Protein AF-A0A524M8M8-F1 (afdb_monomer_lite)

Structure (mmCIF, N/CA/C/O backbone):
data_AF-A0A524M8M8-F1
#
_entry.id   AF-A0A524M8M8-F1
#
loop_
_atom_site.group_PDB
_atom_site.id
_atom_site.type_symbol
_atom_site.label_atom_id
_atom_site.label_alt_id
_atom_site.label_comp_id
_atom_site.label_asym_id
_atom_site.label_entity_id
_atom_site.label_seq_id
_atom_site.pdbx_PDB_ins_code
_atom_site.Cartn_x
_atom_site.Cartn_y
_atom_site.Cartn_z
_atom_site.occupancy
_atom_site.B_iso_or_equiv
_atom_site.auth_seq_id
_atom_site.auth_comp_id
_atom_site.auth_asym_id
_atom_site.auth_atom_id
_atom_site.pdbx_PDB_model_num
ATOM 1 N N . MET A 1 1 ? 5.045 6.161 34.446 1.00 33.94 1 MET A N 1
ATOM 2 C CA . MET A 1 1 ? 5.721 6.197 33.129 1.00 33.94 1 MET A CA 1
ATOM 3 C C . MET A 1 1 ? 4.980 5.261 32.184 1.00 33.94 1 MET A C 1
ATOM 5 O O . MET A 1 1 ? 4.726 4.134 32.601 1.00 33.94 1 MET A O 1
ATOM 9 N N . PRO A 1 2 ? 4.581 5.697 30.977 1.00 47.12 2 PRO A N 1
ATOM 10 C CA . PRO A 1 2 ? 3.977 4.800 29.993 1.00 47.12 2 PRO A CA 1
ATOM 11 C C . PRO A 1 2 ? 4.967 3.676 29.654 1.00 47.12 2 PRO A C 1
ATOM 13 O O . PRO A 1 2 ? 6.149 3.933 29.425 1.00 47.12 2 PRO A O 1
ATOM 16 N N . ARG A 1 3 ? 4.516 2.414 29.695 1.00 57.31 3 ARG A N 1
ATOM 17 C CA . ARG A 1 3 ? 5.350 1.272 29.294 1.00 57.31 3 ARG A CA 1
ATOM 18 C C . ARG A 1 3 ? 5.650 1.421 27.804 1.00 57.31 3 ARG A C 1
ATOM 20 O O . ARG A 1 3 ? 4.724 1.378 27.001 1.00 57.31 3 ARG A O 1
ATOM 27 N N . VAL A 1 4 ? 6.925 1.585 27.451 1.00 56.81 4 VAL A N 1
ATOM 28 C CA . VAL A 1 4 ? 7.372 1.577 26.051 1.00 56.81 4 VAL A CA 1
ATOM 29 C C . VAL A 1 4 ? 6.921 0.261 25.424 1.00 56.81 4 VAL A C 1
ATOM 31 O O . VAL A 1 4 ? 7.355 -0.810 25.861 1.00 56.81 4 VAL A O 1
ATOM 34 N N . LYS A 1 5 ? 6.039 0.334 24.423 1.00 62.28 5 LYS A N 1
ATOM 35 C CA . LYS A 1 5 ? 5.641 -0.836 23.638 1.00 62.28 5 LYS A CA 1
ATOM 36 C C . LYS A 1 5 ? 6.880 -1.322 22.877 1.00 62.28 5 LYS A C 1
ATOM 38 O O . LYS A 1 5 ? 7.548 -0.545 22.196 1.00 62.28 5 LYS A O 1
ATOM 43 N N . ARG A 1 6 ? 7.229 -2.598 23.023 1.00 53.88 6 ARG A N 1
ATOM 44 C CA . ARG A 1 6 ? 8.321 -3.232 22.272 1.00 53.88 6 ARG A CA 1
ATOM 45 C C . ARG A 1 6 ? 7.738 -4.289 21.340 1.00 53.88 6 ARG A C 1
ATOM 47 O O . ARG A 1 6 ? 6.674 -4.830 21.599 1.00 53.88 6 ARG A O 1
ATOM 54 N N . PHE A 1 7 ? 8.436 -4.558 20.248 1.00 51.94 7 PHE A N 1
ATOM 55 C CA . PHE A 1 7 ? 8.135 -5.612 19.288 1.00 51.94 7 PHE A CA 1
ATOM 56 C C . PHE A 1 7 ? 9.344 -6.542 19.266 1.00 51.94 7 PHE A C 1
ATOM 58 O O . PHE A 1 7 ? 10.336 -6.290 18.581 1.00 51.94 7 PHE A O 1
ATOM 65 N N . GLY A 1 8 ? 9.349 -7.560 20.128 1.00 65.81 8 GLY A N 1
ATOM 66 C CA . GLY A 1 8 ? 10.573 -8.318 20.391 1.00 65.81 8 GLY A CA 1
ATOM 67 C C . GLY A 1 8 ? 11.678 -7.400 20.936 1.00 65.81 8 GLY A C 1
ATOM 68 O O . GLY A 1 8 ? 11.615 -6.975 22.090 1.00 65.81 8 GLY A O 1
ATOM 69 N N . ARG A 1 9 ? 12.687 -7.089 20.107 1.00 66.62 9 ARG A N 1
ATOM 70 C CA . ARG A 1 9 ? 13.760 -6.114 20.407 1.00 66.62 9 ARG A CA 1
ATOM 71 C C . ARG A 1 9 ? 13.554 -4.735 19.761 1.00 66.62 9 ARG A C 1
ATOM 73 O O . ARG A 1 9 ? 14.316 -3.822 20.061 1.00 66.62 9 ARG A O 1
ATOM 80 N N . VAL A 1 10 ? 12.558 -4.579 18.892 1.00 69.50 10 VAL A N 1
ATOM 81 C CA . VAL A 1 10 ? 12.320 -3.354 18.118 1.00 69.50 10 VAL A CA 1
ATOM 82 C C . VAL A 1 10 ? 11.474 -2.382 18.939 1.00 69.50 10 VAL A C 1
ATOM 84 O O . VAL A 1 10 ? 10.517 -2.778 19.608 1.00 69.50 10 VAL A O 1
ATOM 87 N N . ASN A 1 11 ? 11.843 -1.103 18.923 1.00 79.25 11 ASN A N 1
ATOM 88 C CA . ASN A 1 11 ? 11.002 -0.045 19.472 1.00 79.25 11 ASN A CA 1
ATOM 89 C C . ASN A 1 11 ? 9.855 0.212 18.488 1.00 79.25 11 ASN A C 1
ATOM 91 O O . ASN A 1 11 ? 10.108 0.653 17.374 1.00 79.25 11 ASN A O 1
ATOM 95 N N . VAL A 1 12 ? 8.624 -0.065 18.915 1.00 73.56 12 VAL A N 1
ATOM 96 C CA . VAL A 1 12 ? 7.401 0.002 18.097 1.00 73.56 12 VAL A CA 1
ATOM 97 C C . VAL A 1 12 ? 7.248 1.366 17.426 1.00 73.56 12 VAL A C 1
ATOM 99 O O . VAL A 1 12 ? 6.990 1.440 16.234 1.00 73.56 12 VAL A O 1
ATOM 102 N N . GLU A 1 13 ? 7.506 2.450 18.155 1.00 80.31 13 GLU A N 1
ATOM 103 C CA . GLU A 1 13 ? 7.362 3.821 17.644 1.00 80.31 13 GLU A CA 1
ATOM 104 C C . GLU A 1 13 ? 8.401 4.182 16.574 1.00 80.31 13 GLU A C 1
ATOM 106 O O . GLU A 1 13 ? 8.232 5.157 15.848 1.00 80.31 13 GLU A O 1
ATOM 111 N N . LYS A 1 14 ? 9.489 3.408 16.494 1.00 89.50 14 LYS A N 1
ATOM 112 C CA . LYS A 1 14 ? 10.612 3.626 15.575 1.00 89.50 14 LYS A CA 1
ATOM 113 C C . LYS A 1 14 ? 10.783 2.489 14.571 1.00 89.50 14 LYS A C 1
ATOM 115 O O . LYS A 1 14 ? 11.782 2.469 13.861 1.00 89.50 14 LYS A O 1
ATOM 120 N N . ALA A 1 15 ? 9.864 1.524 14.549 1.00 91.69 15 ALA A N 1
ATOM 121 C CA . ALA A 1 15 ? 9.950 0.386 13.652 1.00 91.69 15 ALA A CA 1
ATOM 122 C C . ALA A 1 15 ? 9.704 0.849 12.213 1.00 91.69 15 ALA A C 1
ATOM 124 O O . ALA A 1 15 ? 8.698 1.508 11.926 1.00 91.69 15 ALA A O 1
ATOM 125 N N . SER A 1 16 ? 10.608 0.491 11.306 1.00 95.56 16 SER A N 1
ATOM 126 C CA . SER A 1 16 ? 10.343 0.587 9.873 1.00 95.56 16 SER A CA 1
ATOM 127 C C . SER A 1 16 ? 9.387 -0.526 9.436 1.00 95.56 16 SER A C 1
ATOM 129 O O . SER A 1 16 ? 9.253 -1.554 10.104 1.00 95.56 16 SER A O 1
ATOM 131 N N . ILE A 1 17 ? 8.738 -0.358 8.282 1.00 96.44 17 ILE A N 1
ATOM 132 C CA . ILE A 1 17 ? 7.958 -1.444 7.668 1.00 96.44 17 ILE A CA 1
ATOM 133 C C . ILE A 1 17 ? 8.838 -2.664 7.341 1.00 96.44 17 ILE A C 1
ATOM 135 O O . ILE A 1 17 ? 8.376 -3.799 7.420 1.00 96.44 17 ILE A O 1
ATOM 139 N N . ASP A 1 18 ? 10.125 -2.437 7.065 1.00 96.56 18 ASP A N 1
ATOM 140 C CA . ASP A 1 18 ? 11.103 -3.491 6.791 1.00 96.56 18 ASP A CA 1
ATOM 141 C C . ASP A 1 18 ? 11.442 -4.292 8.055 1.00 96.56 18 ASP A C 1
ATOM 143 O O . ASP A 1 18 ? 11.542 -5.519 8.005 1.00 96.56 18 ASP A O 1
ATOM 147 N N . ASP A 1 19 ? 11.564 -3.619 9.206 1.00 93.94 19 ASP A N 1
ATOM 148 C CA . ASP A 1 19 ? 11.745 -4.288 10.499 1.00 93.94 19 ASP A CA 1
ATOM 149 C C . ASP A 1 19 ? 10.549 -5.190 10.804 1.00 93.94 19 ASP A C 1
ATOM 151 O O . ASP A 1 19 ? 10.726 -6.319 11.260 1.00 93.94 19 ASP A O 1
ATOM 155 N N . LEU A 1 20 ? 9.332 -4.711 10.533 1.00 92.62 20 LEU A N 1
ATOM 156 C CA . LEU A 1 20 ? 8.109 -5.481 10.749 1.00 92.62 20 LEU A CA 1
ATOM 157 C C . LEU A 1 20 ? 8.034 -6.686 9.810 1.00 92.62 20 LEU A C 1
ATOM 159 O O . LEU A 1 20 ? 7.832 -7.797 10.296 1.00 92.62 20 LEU A O 1
ATOM 163 N N . ALA A 1 21 ? 8.283 -6.502 8.509 1.00 94.12 21 ALA A N 1
ATOM 164 C CA . ALA A 1 21 ? 8.344 -7.597 7.539 1.00 94.12 21 ALA A CA 1
ATOM 165 C C . ALA A 1 21 ? 9.375 -8.661 7.950 1.00 94.12 21 ALA A C 1
ATOM 167 O O . ALA A 1 21 ? 9.065 -9.851 7.972 1.00 94.12 21 ALA A O 1
ATOM 168 N N . SER A 1 22 ? 10.571 -8.236 8.374 1.00 92.62 22 SER A N 1
ATOM 169 C CA . SER A 1 22 ? 11.618 -9.142 8.858 1.00 92.62 22 SER A CA 1
ATOM 170 C C . SER A 1 22 ? 11.178 -9.930 10.092 1.00 92.62 22 SER A C 1
ATOM 172 O O . SER A 1 22 ? 11.487 -11.115 10.214 1.00 92.62 22 SER A O 1
ATOM 174 N N . GLN A 1 23 ? 10.465 -9.303 11.028 1.00 89.44 23 GLN A N 1
ATOM 175 C CA . GLN A 1 23 ? 10.028 -9.997 12.235 1.00 89.44 23 GLN A CA 1
ATOM 176 C C . GLN A 1 23 ? 8.848 -10.940 11.997 1.00 89.44 23 GLN A C 1
ATOM 178 O O . GLN A 1 23 ? 8.851 -12.044 12.537 1.00 89.44 23 GLN A O 1
ATOM 183 N N . VAL A 1 24 ? 7.878 -10.543 11.168 1.00 89.62 24 VAL A N 1
ATOM 184 C CA . VAL A 1 24 ? 6.834 -11.442 10.647 1.00 89.62 24 VAL A CA 1
ATOM 185 C C . VAL A 1 24 ? 7.517 -12.652 9.995 1.00 89.62 24 VAL A C 1
ATOM 187 O O . VAL A 1 24 ? 7.248 -13.799 10.348 1.00 89.62 24 VAL A O 1
ATOM 190 N N . GLY A 1 25 ? 8.529 -12.400 9.163 1.00 89.81 25 GLY A N 1
ATOM 191 C CA . GLY A 1 25 ? 9.380 -13.426 8.573 1.00 89.81 25 GLY A CA 1
ATOM 192 C C . GLY A 1 25 ? 10.104 -14.321 9.581 1.00 89.81 25 GLY A C 1
ATOM 193 O O . GLY A 1 25 ? 10.298 -15.496 9.308 1.00 89.81 25 GLY A O 1
ATOM 194 N N . LYS A 1 26 ? 10.482 -13.844 10.768 1.00 88.44 26 LYS A N 1
ATOM 195 C CA . LYS A 1 26 ? 11.081 -14.707 11.807 1.00 88.44 26 LYS A CA 1
ATOM 196 C C . LYS A 1 26 ? 10.051 -15.599 12.492 1.00 88.44 26 LYS A C 1
ATOM 198 O O . LYS A 1 26 ? 10.354 -16.750 12.791 1.00 88.44 26 LYS A O 1
ATOM 203 N N . ILE A 1 27 ? 8.846 -15.081 12.720 1.00 84.12 27 ILE A N 1
ATOM 204 C CA . ILE A 1 27 ? 7.773 -15.811 13.407 1.00 84.12 27 ILE A CA 1
ATOM 205 C C . ILE A 1 27 ? 7.214 -16.916 12.511 1.00 84.12 27 ILE A C 1
ATOM 207 O O . ILE A 1 27 ? 7.067 -18.052 12.964 1.00 84.12 27 ILE A O 1
ATOM 211 N N . TRP A 1 28 ? 6.937 -16.595 11.244 1.00 84.69 28 TRP A N 1
ATOM 212 C CA . TRP A 1 28 ? 6.262 -17.498 10.306 1.00 84.69 28 TRP A CA 1
ATOM 213 C C . TRP A 1 28 ? 7.156 -18.018 9.173 1.00 84.69 28 TRP A C 1
ATOM 215 O O . TRP A 1 28 ? 6.758 -18.946 8.472 1.00 84.69 28 TRP A O 1
ATOM 225 N N . GLY A 1 29 ? 8.394 -17.531 9.035 1.00 83.12 29 GLY A N 1
ATOM 226 C CA . GLY A 1 29 ? 9.294 -17.846 7.915 1.00 83.12 29 GLY A CA 1
ATOM 227 C C . GLY A 1 29 ? 9.522 -19.327 7.670 1.00 83.12 29 GLY A C 1
ATOM 228 O O . GLY A 1 29 ? 9.534 -19.751 6.523 1.00 83.12 29 GLY A O 1
ATOM 229 N N . ARG A 1 30 ? 9.628 -20.143 8.728 1.00 82.75 30 ARG A N 1
ATOM 230 C CA . ARG A 1 30 ? 9.776 -21.605 8.589 1.00 82.75 30 ARG A CA 1
ATOM 231 C C . ARG A 1 30 ? 8.581 -22.271 7.894 1.00 82.75 30 ARG A C 1
ATOM 233 O O . ARG A 1 30 ? 8.757 -23.313 7.267 1.00 82.75 30 ARG A O 1
ATOM 240 N N . ARG A 1 31 ? 7.369 -21.722 8.055 1.00 79.69 31 ARG A N 1
ATOM 241 C CA . ARG A 1 31 ? 6.158 -22.173 7.344 1.00 79.69 31 ARG A CA 1
ATOM 242 C C . ARG A 1 31 ? 6.089 -21.546 5.963 1.00 79.69 31 ARG A C 1
ATOM 244 O O . ARG A 1 31 ? 5.798 -22.233 4.994 1.00 79.69 31 ARG A O 1
ATOM 251 N N . ASP A 1 32 ? 6.363 -20.254 5.898 1.00 83.94 32 ASP A N 1
ATOM 252 C CA . ASP A 1 32 ? 6.231 -19.443 4.696 1.00 83.94 32 ASP A CA 1
ATOM 253 C C . ASP A 1 32 ? 7.187 -19.874 3.581 1.00 83.94 32 ASP A C 1
ATOM 255 O O . ASP A 1 32 ? 6.779 -19.916 2.426 1.00 83.94 32 ASP A O 1
ATOM 259 N N . THR A 1 33 ? 8.405 -20.318 3.907 1.00 82.56 33 THR A N 1
ATOM 260 C CA . THR A 1 33 ? 9.341 -20.893 2.922 1.00 82.56 33 THR A CA 1
ATOM 261 C C . THR A 1 33 ? 8.798 -22.153 2.251 1.00 82.56 33 THR A C 1
ATOM 263 O O . THR A 1 33 ? 9.130 -22.424 1.101 1.00 82.56 33 THR A O 1
ATOM 266 N N . LYS A 1 34 ? 7.940 -22.913 2.944 1.00 82.12 34 LYS A N 1
ATOM 267 C CA . LYS A 1 34 ? 7.309 -24.136 2.425 1.00 82.12 34 LYS A CA 1
ATOM 268 C C . LYS A 1 34 ? 6.008 -23.863 1.669 1.00 82.12 34 LYS A C 1
ATOM 270 O O . LYS A 1 34 ? 5.480 -24.769 1.031 1.00 82.12 34 LYS A O 1
ATOM 275 N N . ARG A 1 35 ? 5.452 -22.653 1.773 1.00 81.19 35 ARG A N 1
ATOM 276 C CA . ARG A 1 35 ? 4.202 -22.278 1.106 1.00 81.19 35 ARG A CA 1
ATOM 277 C C . ARG A 1 35 ? 4.516 -21.674 -0.263 1.00 81.19 35 ARG A C 1
ATOM 279 O O . ARG A 1 35 ? 5.367 -20.785 -0.355 1.00 81.19 35 ARG A O 1
ATOM 286 N N . PRO A 1 36 ? 3.809 -22.087 -1.328 1.00 85.94 36 PRO A N 1
ATOM 287 C CA . PRO A 1 36 ? 3.850 -21.351 -2.581 1.00 85.94 36 PRO A CA 1
ATOM 288 C C . PRO A 1 36 ? 3.372 -19.905 -2.349 1.00 85.94 36 PRO A C 1
ATOM 290 O O . PRO A 1 36 ? 2.394 -19.715 -1.618 1.00 85.94 36 PRO A O 1
ATOM 293 N N . PRO A 1 37 ? 3.992 -18.889 -2.979 1.00 89.75 37 PRO A N 1
ATOM 294 C CA . PRO A 1 37 ? 3.590 -17.492 -2.801 1.00 89.75 37 PRO A CA 1
ATOM 295 C C . PRO A 1 37 ? 2.096 -17.246 -3.062 1.00 89.75 37 PRO A C 1
ATOM 297 O O . PRO A 1 37 ? 1.462 -16.484 -2.341 1.00 89.75 37 PRO A O 1
ATOM 300 N N . LEU A 1 38 ? 1.501 -17.945 -4.038 1.00 88.75 38 LEU A N 1
ATOM 301 C CA . LEU A 1 38 ? 0.063 -17.863 -4.319 1.00 88.75 38 LEU A CA 1
ATOM 302 C C . LEU A 1 38 ? -0.796 -18.261 -3.114 1.00 88.75 38 LEU A C 1
ATOM 304 O O . LEU A 1 38 ? -1.794 -17.608 -2.839 1.00 88.75 38 LEU A O 1
ATOM 308 N N . VAL A 1 39 ? -0.393 -19.288 -2.361 1.00 86.38 39 VAL A N 1
ATOM 309 C CA . VAL A 1 39 ? -1.120 -19.711 -1.157 1.00 86.38 39 VAL A CA 1
ATOM 310 C C . VAL A 1 39 ? -1.083 -18.613 -0.101 1.00 86.38 39 VAL A C 1
ATOM 312 O O . VAL A 1 39 ? -2.101 -18.327 0.511 1.00 86.38 39 VAL A O 1
ATOM 315 N N . GLN A 1 40 ? 0.060 -17.957 0.095 1.00 90.06 40 GLN A N 1
ATOM 316 C CA . GLN A 1 40 ? 0.135 -16.830 1.028 1.00 90.06 40 GLN A CA 1
ATOM 317 C C . GLN A 1 40 ? -0.712 -15.645 0.561 1.00 90.06 40 GLN A C 1
ATOM 319 O O . GLN A 1 40 ? -1.386 -15.020 1.376 1.00 90.06 40 GLN A O 1
ATOM 324 N N . TRP A 1 41 ? -0.726 -15.373 -0.747 1.00 95.25 41 TRP A N 1
ATOM 325 C CA . TRP A 1 41 ? -1.566 -14.325 -1.316 1.00 95.25 41 TRP A CA 1
ATOM 326 C C . TRP A 1 41 ? -3.061 -14.601 -1.121 1.00 95.25 41 TRP A C 1
ATOM 328 O O . TRP A 1 41 ? -3.814 -13.689 -0.797 1.00 95.25 41 TRP A O 1
ATOM 338 N N . LEU A 1 42 ? -3.496 -15.862 -1.217 1.00 93.00 42 LEU A N 1
ATOM 339 C CA . LEU A 1 42 ? -4.879 -16.244 -0.908 1.00 93.00 42 LEU A CA 1
ATOM 340 C C . LEU A 1 42 ? -5.279 -15.915 0.540 1.00 93.00 42 LEU A C 1
ATOM 342 O O . LEU A 1 42 ? -6.452 -15.647 0.785 1.00 93.00 42 LEU A O 1
ATOM 346 N N . GLY A 1 43 ? -4.328 -15.871 1.479 1.00 92.69 43 GLY A N 1
ATOM 347 C CA . GLY A 1 43 ? -4.565 -15.342 2.826 1.00 92.69 43 GLY A CA 1
ATOM 348 C C . GLY A 1 43 ? -4.944 -13.857 2.800 1.00 92.69 43 GLY A C 1
ATOM 349 O O . GLY A 1 43 ? -5.955 -13.466 3.376 1.00 92.69 43 GLY A O 1
ATOM 350 N N . VAL A 1 44 ? -4.203 -13.037 2.045 1.00 96.31 44 VAL A N 1
ATOM 351 C CA . VAL A 1 44 ? -4.537 -11.613 1.836 1.00 96.31 44 VAL A CA 1
ATOM 352 C C . VAL A 1 44 ? -5.927 -11.466 1.203 1.00 96.31 44 VAL A C 1
ATOM 354 O O . VAL A 1 44 ? -6.716 -10.630 1.647 1.00 96.31 44 VAL A O 1
ATOM 357 N N . VAL A 1 45 ? -6.259 -12.300 0.211 1.00 97.19 45 VAL A N 1
ATOM 358 C CA . VAL A 1 45 ? -7.570 -12.304 -0.466 1.00 97.19 45 VAL A CA 1
ATOM 359 C C . VAL A 1 45 ? -8.717 -12.651 0.492 1.00 97.19 45 VAL A C 1
ATOM 361 O O . VAL A 1 45 ? -9.728 -11.943 0.496 1.00 97.19 45 VAL A O 1
ATOM 364 N N . ASP A 1 46 ? -8.582 -13.706 1.306 1.00 95.50 46 ASP A N 1
ATOM 365 C CA . ASP A 1 46 ? -9.609 -14.127 2.277 1.00 95.50 46 ASP A CA 1
ATOM 366 C C . ASP A 1 46 ? -9.892 -13.009 3.289 1.00 95.50 46 ASP A C 1
ATOM 368 O O . ASP A 1 46 ? -11.027 -12.539 3.401 1.00 95.50 46 ASP A O 1
ATOM 372 N N . HIS A 1 47 ? -8.851 -12.501 3.952 1.00 96.00 47 HIS A N 1
ATOM 373 C CA . HIS A 1 47 ? -9.002 -11.460 4.970 1.00 96.00 47 HIS A CA 1
ATOM 374 C C . HIS A 1 47 ? -9.505 -10.132 4.394 1.00 96.00 47 HIS A C 1
ATOM 376 O O . HIS A 1 47 ? -10.357 -9.479 4.995 1.00 96.00 47 HIS A O 1
ATOM 382 N N . THR A 1 48 ? -9.084 -9.755 3.183 1.00 97.81 48 THR A N 1
ATOM 383 C CA . THR A 1 48 ? -9.614 -8.549 2.523 1.00 97.81 48 THR A CA 1
ATOM 384 C C . THR A 1 48 ? -11.094 -8.713 2.160 1.00 97.81 48 THR A C 1
ATOM 386 O O . THR A 1 48 ? -11.881 -7.778 2.302 1.00 97.81 48 THR A O 1
ATOM 389 N N . SER A 1 49 ? -11.518 -9.914 1.757 1.00 97.69 49 SER A N 1
ATOM 390 C CA . SER A 1 49 ? -12.928 -10.190 1.455 1.00 97.69 49 SER A CA 1
ATOM 391 C C . SER A 1 49 ? -13.806 -10.123 2.712 1.00 97.69 49 SER A C 1
ATOM 393 O O . SER A 1 49 ? -14.876 -9.508 2.685 1.00 97.69 49 SER A O 1
ATOM 395 N N . ARG A 1 50 ? -13.335 -10.681 3.837 1.00 96.81 50 ARG A N 1
ATOM 396 C CA . ARG A 1 50 ? -14.008 -10.573 5.146 1.00 96.81 50 ARG A CA 1
ATOM 397 C C . ARG A 1 50 ? -14.055 -9.138 5.648 1.00 96.81 50 ARG A C 1
ATOM 399 O O . ARG A 1 50 ? -15.097 -8.693 6.126 1.00 96.81 50 ARG A O 1
ATOM 406 N N . LEU A 1 51 ? -12.963 -8.392 5.486 1.00 96.88 51 LEU A N 1
ATOM 407 C CA . LEU A 1 51 ? -12.894 -6.970 5.807 1.00 96.88 51 LEU A CA 1
ATOM 408 C C . LEU A 1 51 ? -14.004 -6.191 5.090 1.00 96.88 51 LEU A C 1
ATOM 410 O O . LEU A 1 51 ? -14.780 -5.493 5.743 1.00 96.88 51 LEU A O 1
ATOM 414 N N . VAL A 1 52 ? -14.137 -6.356 3.770 1.00 98.19 52 VAL A N 1
ATOM 415 C CA . VAL A 1 52 ? -15.200 -5.709 2.979 1.00 98.19 52 VAL A CA 1
ATOM 416 C C . VAL A 1 52 ? -16.591 -6.139 3.451 1.00 98.19 52 VAL A C 1
ATOM 418 O O . VAL A 1 52 ? -17.489 -5.302 3.590 1.00 98.19 52 VAL A O 1
ATOM 421 N N . GLU A 1 53 ? -16.789 -7.425 3.741 1.00 97.69 53 GLU A N 1
ATOM 422 C CA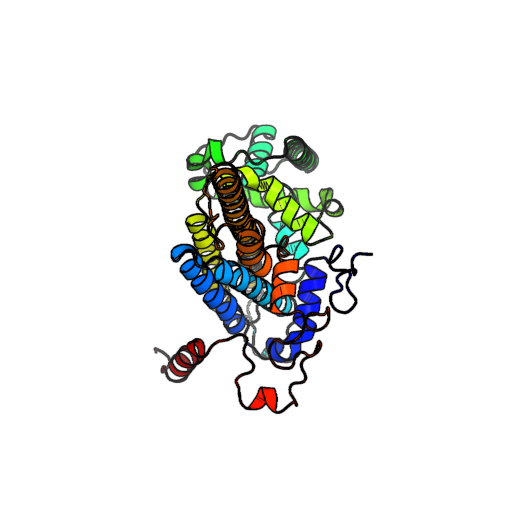 . GLU A 1 53 ? -18.048 -7.927 4.294 1.00 97.69 53 GLU A CA 1
ATOM 423 C C . GLU A 1 53 ? -18.394 -7.256 5.635 1.00 97.69 53 GLU A C 1
ATOM 425 O O . GLU A 1 53 ? -19.530 -6.815 5.837 1.00 97.69 53 GLU A O 1
ATOM 430 N N . PHE A 1 54 ? -17.427 -7.138 6.546 1.00 95.75 54 PHE A N 1
ATOM 431 C CA . PHE A 1 54 ? -17.622 -6.512 7.852 1.00 95.75 54 PHE A CA 1
ATOM 432 C C . PHE A 1 54 ? -17.842 -5.007 7.761 1.00 95.75 54 PHE A C 1
ATOM 434 O O . PHE A 1 54 ? -18.695 -4.496 8.490 1.00 95.75 54 PHE A O 1
ATOM 441 N N . VAL A 1 55 ? -17.174 -4.316 6.833 1.00 95.50 55 VAL A N 1
ATOM 442 C CA . VAL A 1 55 ? -17.444 -2.904 6.530 1.00 95.50 55 VAL A CA 1
ATOM 443 C C . VAL A 1 55 ? -18.892 -2.736 6.063 1.00 95.50 55 VAL A C 1
ATOM 445 O O . VAL A 1 55 ? -19.618 -1.904 6.603 1.00 95.50 55 VAL A O 1
ATOM 448 N N . ARG A 1 56 ? -19.368 -3.575 5.132 1.00 97.06 56 ARG A N 1
ATOM 449 C CA . ARG A 1 56 ? -20.763 -3.537 4.648 1.00 97.06 56 ARG A CA 1
ATOM 450 C C . ARG A 1 56 ? -21.790 -3.844 5.738 1.00 97.06 56 ARG A C 1
ATOM 452 O O . ARG A 1 56 ? -22.901 -3.323 5.694 1.00 97.06 56 ARG A O 1
ATOM 459 N N . LYS A 1 57 ? -21.438 -4.706 6.694 1.00 94.94 57 LYS A N 1
ATOM 460 C CA . LYS A 1 57 ? -22.281 -5.072 7.844 1.00 94.94 57 LYS A CA 1
ATOM 461 C C . LYS A 1 57 ? -22.102 -4.139 9.048 1.00 94.94 57 LYS A C 1
ATOM 463 O O . LYS A 1 57 ? -22.713 -4.396 10.083 1.00 94.94 57 LYS A O 1
ATOM 468 N N . SER A 1 58 ? -21.278 -3.094 8.938 1.00 92.81 58 SER A N 1
ATOM 469 C CA . SER A 1 58 ? -20.955 -2.156 10.023 1.00 92.81 58 SER A CA 1
ATOM 470 C C . SER A 1 58 ? -20.444 -2.835 11.307 1.00 92.81 58 SER A C 1
ATOM 472 O O . SER A 1 58 ? -20.705 -2.361 12.413 1.00 92.81 58 SER A O 1
ATOM 474 N N . LYS A 1 59 ? -19.722 -3.957 11.181 1.00 87.19 59 LYS A N 1
ATOM 475 C CA . LYS A 1 59 ? -19.112 -4.690 12.306 1.00 87.19 59 LYS A CA 1
ATOM 476 C C . LYS A 1 59 ? -17.719 -4.134 12.622 1.00 87.19 59 LYS A C 1
ATOM 478 O O . LYS A 1 59 ? -16.711 -4.774 12.340 1.00 87.19 59 LYS A O 1
ATOM 483 N N . TRP A 1 60 ? -17.658 -2.902 13.129 1.00 87.62 60 TRP A N 1
ATOM 484 C CA . TRP A 1 60 ? -16.412 -2.120 13.237 1.00 87.62 60 TRP A CA 1
ATOM 485 C C . TRP A 1 60 ? -15.326 -2.745 14.120 1.00 87.62 60 TRP A C 1
ATOM 487 O O . TRP A 1 60 ? -14.144 -2.539 13.860 1.00 87.62 60 TRP A O 1
ATOM 497 N N . ASP A 1 61 ? -15.711 -3.518 15.133 1.00 82.25 61 ASP A N 1
ATOM 498 C CA . ASP A 1 61 ? -14.795 -4.320 15.947 1.00 82.25 61 ASP A CA 1
ATOM 499 C C . ASP A 1 61 ? -14.051 -5.356 15.090 1.00 82.25 61 ASP A C 1
ATOM 501 O O . ASP A 1 61 ? -12.826 -5.450 15.147 1.00 82.25 61 ASP A O 1
ATOM 505 N N . GLN A 1 62 ? -14.780 -6.063 14.225 1.00 87.25 62 GLN A N 1
ATOM 506 C CA . GLN A 1 62 ? -14.215 -7.059 13.315 1.00 87.25 62 GLN A CA 1
ATOM 507 C C . GLN A 1 62 ? -13.418 -6.412 12.178 1.00 87.25 62 GLN A C 1
ATOM 509 O O . GLN A 1 62 ? -12.374 -6.928 11.800 1.00 87.25 62 GLN A O 1
ATOM 514 N N . VAL A 1 63 ? -13.858 -5.257 11.662 1.00 91.31 63 VAL A N 1
ATOM 515 C CA . VAL A 1 63 ? -13.117 -4.491 10.637 1.00 91.31 63 VAL A CA 1
ATOM 516 C C . VAL A 1 63 ? -11.695 -4.183 11.111 1.00 91.31 63 VAL A C 1
ATOM 518 O O . VAL A 1 63 ? -10.737 -4.361 10.369 1.00 91.31 63 VAL A O 1
ATOM 521 N N . VAL A 1 64 ? -11.540 -3.744 12.359 1.00 89.31 64 VAL A N 1
ATOM 522 C CA . VAL A 1 64 ? -10.231 -3.421 12.946 1.00 89.31 64 VAL A CA 1
ATOM 523 C C . VAL A 1 64 ? -9.344 -4.653 13.084 1.00 89.31 64 VAL A C 1
ATOM 525 O O . VAL A 1 64 ? -8.153 -4.566 12.784 1.00 89.31 64 VAL A O 1
ATOM 528 N N . ILE A 1 65 ? -9.912 -5.794 13.476 1.00 88.00 65 ILE A N 1
ATOM 529 C CA . ILE A 1 65 ? -9.183 -7.066 13.508 1.00 88.00 65 ILE A CA 1
ATOM 530 C C . ILE A 1 65 ? -8.718 -7.436 12.092 1.00 88.00 65 ILE A C 1
ATOM 532 O O . ILE A 1 65 ? -7.526 -7.637 11.872 1.00 88.00 65 ILE A O 1
ATOM 536 N N . GLU A 1 66 ? -9.617 -7.426 11.109 1.00 94.12 66 GLU A N 1
ATOM 537 C CA . GLU A 1 66 ? -9.281 -7.825 9.739 1.00 94.12 66 GLU A CA 1
ATOM 538 C C . GLU A 1 66 ? -8.263 -6.886 9.065 1.00 94.12 66 GLU A C 1
ATOM 540 O O . GLU A 1 66 ? -7.416 -7.358 8.316 1.00 94.12 66 GLU A O 1
ATOM 545 N N . ILE A 1 67 ? -8.242 -5.578 9.363 1.00 95.12 67 ILE A N 1
ATOM 546 C CA . ILE A 1 67 ? -7.170 -4.682 8.873 1.00 95.12 67 ILE A CA 1
ATOM 547 C C . ILE A 1 67 ? -5.792 -5.161 9.360 1.00 95.12 67 ILE A C 1
ATOM 549 O O . ILE A 1 67 ? -4.823 -5.147 8.597 1.00 95.12 67 ILE A O 1
ATOM 553 N N . GLY A 1 68 ? -5.688 -5.568 10.629 1.00 91.88 68 GLY A N 1
ATOM 554 C CA . GLY A 1 68 ? -4.443 -6.093 11.186 1.00 91.88 68 GLY A CA 1
ATOM 555 C C . GLY A 1 68 ? -4.047 -7.441 10.575 1.00 91.88 68 GLY A C 1
ATOM 556 O O . GLY A 1 68 ? -2.873 -7.634 10.259 1.00 91.88 68 GLY A O 1
ATOM 557 N N . GLU A 1 69 ? -5.015 -8.332 10.346 1.00 92.44 69 GLU A N 1
ATOM 558 C CA . GLU A 1 69 ? -4.800 -9.618 9.664 1.00 92.44 69 GLU A CA 1
ATOM 559 C C . GLU A 1 69 ? -4.310 -9.428 8.221 1.00 92.44 69 GLU A C 1
ATOM 561 O O . GLU A 1 69 ? -3.276 -9.984 7.839 1.00 92.44 69 GLU A O 1
ATOM 566 N N . VAL A 1 70 ? -4.982 -8.575 7.434 1.00 96.50 70 VAL A N 1
ATOM 567 C CA . VAL A 1 70 ? -4.567 -8.231 6.061 1.00 96.50 70 VAL A CA 1
ATOM 568 C C . VAL A 1 70 ? -3.132 -7.707 6.050 1.00 96.50 70 VAL A C 1
ATOM 570 O O . VAL A 1 70 ? -2.326 -8.136 5.223 1.00 96.50 70 VAL A O 1
ATOM 573 N N . PHE A 1 71 ? -2.776 -6.819 6.985 1.00 96.69 71 PHE A N 1
ATOM 574 C CA . PHE A 1 71 ? -1.426 -6.263 7.049 1.00 96.69 71 PHE A CA 1
ATOM 575 C C . PHE A 1 71 ? -0.359 -7.324 7.343 1.00 96.69 71 PHE A C 1
ATOM 577 O O . PHE A 1 71 ? 0.685 -7.341 6.690 1.00 96.69 71 PHE A O 1
ATOM 584 N N . VAL A 1 72 ? -0.604 -8.227 8.297 1.00 93.44 72 VAL A N 1
ATOM 585 C CA . VAL A 1 72 ? 0.349 -9.293 8.647 1.00 93.44 72 VAL A CA 1
ATOM 586 C C . VAL A 1 72 ? 0.533 -10.276 7.499 1.00 93.44 72 VAL A C 1
ATOM 588 O O . VAL A 1 72 ? 1.672 -10.628 7.180 1.00 93.44 72 VAL A O 1
ATOM 591 N N . TRP A 1 73 ? -0.553 -10.672 6.835 1.00 94.81 73 TRP A N 1
ATOM 592 C CA . TRP A 1 73 ? -0.478 -11.519 5.648 1.00 94.81 73 TRP A CA 1
ATOM 593 C C . TRP A 1 73 ? 0.267 -10.850 4.499 1.00 94.81 73 TRP A C 1
ATOM 595 O O . TRP A 1 73 ? 1.113 -11.484 3.866 1.00 94.81 73 TRP A O 1
ATOM 605 N N . TRP A 1 74 ? 0.021 -9.560 4.272 1.00 97.38 74 TRP A N 1
ATOM 606 C CA . TRP A 1 74 ? 0.754 -8.790 3.275 1.00 97.38 74 TRP A CA 1
ATOM 607 C C . TRP A 1 74 ? 2.252 -8.736 3.611 1.00 97.38 74 TRP A C 1
ATOM 609 O O . TRP A 1 74 ? 3.079 -9.023 2.750 1.00 97.38 74 TRP A O 1
ATOM 619 N N . LEU A 1 75 ? 2.635 -8.488 4.870 1.00 96.06 75 LEU A N 1
ATOM 620 C CA . LEU A 1 75 ? 4.042 -8.520 5.299 1.00 96.06 75 LEU A CA 1
ATOM 621 C C . LEU A 1 75 ? 4.683 -9.910 5.144 1.00 96.06 75 LEU A C 1
ATOM 623 O O . LEU A 1 75 ? 5.845 -10.001 4.744 1.00 96.06 75 LEU A O 1
ATOM 627 N N . SER A 1 76 ? 3.948 -10.986 5.445 1.00 93.62 76 SER A N 1
ATOM 628 C CA . SER A 1 76 ? 4.405 -12.372 5.255 1.00 93.62 76 SER A CA 1
ATOM 629 C C . SER A 1 76 ? 4.672 -12.658 3.775 1.00 93.62 76 SER A C 1
ATOM 631 O O . SER A 1 76 ? 5.742 -13.169 3.427 1.00 93.62 76 SER A O 1
ATOM 633 N N . PHE A 1 77 ? 3.757 -12.239 2.897 1.00 95.69 77 PHE A N 1
ATOM 634 C CA . PHE A 1 77 ? 3.914 -12.351 1.451 1.00 95.69 77 PHE A CA 1
ATOM 635 C C . PHE A 1 77 ? 5.107 -11.534 0.936 1.00 95.69 77 PHE A C 1
ATOM 637 O O . PHE A 1 77 ? 5.957 -12.065 0.224 1.00 95.69 77 PHE A O 1
ATOM 644 N N . MET A 1 78 ? 5.250 -10.275 1.359 1.00 96.81 78 MET A N 1
ATOM 645 C CA . MET A 1 78 ? 6.395 -9.435 0.987 1.00 96.81 78 MET A CA 1
ATOM 646 C C . MET A 1 78 ? 7.727 -10.047 1.432 1.00 96.81 78 MET A C 1
ATOM 648 O O . MET A 1 78 ? 8.688 -10.083 0.665 1.00 96.81 78 MET A O 1
ATOM 652 N N . ASN A 1 79 ? 7.784 -10.585 2.654 1.00 93.31 79 ASN A N 1
ATOM 653 C CA . ASN A 1 79 ? 8.967 -11.282 3.146 1.00 93.31 79 ASN A CA 1
ATOM 654 C C . ASN A 1 79 ? 9.261 -12.557 2.338 1.00 93.31 79 ASN A C 1
ATOM 656 O O . ASN A 1 79 ? 10.429 -12.883 2.142 1.00 93.31 79 ASN A O 1
ATOM 660 N N . ARG A 1 80 ? 8.239 -13.270 1.842 1.00 91.56 80 ARG A N 1
ATOM 661 C CA . ARG A 1 80 ? 8.436 -14.414 0.938 1.00 91.56 80 ARG A CA 1
ATOM 662 C C . ARG A 1 80 ? 9.017 -13.990 -0.405 1.00 91.56 80 ARG A C 1
ATOM 664 O O . ARG A 1 80 ? 9.925 -14.665 -0.883 1.00 91.56 80 ARG A O 1
ATOM 671 N N . LEU A 1 81 ? 8.505 -12.910 -0.997 1.00 93.00 81 LEU A N 1
ATOM 672 C CA . LEU A 1 81 ? 8.987 -12.396 -2.283 1.00 93.00 81 LEU A CA 1
ATOM 673 C C . LEU A 1 81 ? 10.431 -11.887 -2.215 1.00 93.00 81 LEU A C 1
ATOM 675 O O . LEU A 1 81 ? 11.136 -11.927 -3.219 1.00 93.00 81 LEU A O 1
ATOM 679 N N . ALA A 1 82 ? 10.875 -11.426 -1.045 1.00 92.19 82 ALA A N 1
ATOM 680 C CA . ALA A 1 82 ? 12.243 -10.966 -0.822 1.00 92.19 82 ALA A CA 1
ATOM 681 C C . ALA A 1 82 ? 13.254 -12.108 -0.599 1.00 92.19 82 ALA A C 1
ATOM 683 O O . ALA A 1 82 ? 14.458 -11.854 -0.559 1.00 92.19 82 ALA A O 1
ATOM 684 N N . GLN A 1 83 ? 12.796 -13.352 -0.420 1.00 87.88 83 GLN A N 1
ATOM 685 C CA . GLN A 1 83 ? 13.686 -14.499 -0.247 1.00 87.88 83 GLN A CA 1
ATOM 686 C C . GLN A 1 83 ? 14.216 -14.957 -1.597 1.00 87.88 83 GLN A C 1
ATOM 688 O O . GLN A 1 83 ? 13.446 -15.314 -2.490 1.00 87.88 83 GLN A O 1
ATOM 693 N N . GLU A 1 84 ? 15.540 -14.971 -1.710 1.00 82.06 84 GLU A N 1
ATOM 694 C CA . GLU A 1 84 ? 16.218 -15.533 -2.867 1.00 82.06 84 GLU A CA 1
ATOM 695 C C . GLU A 1 84 ? 15.840 -17.020 -3.003 1.00 82.06 84 GLU A C 1
ATOM 697 O O . GLU A 1 84 ? 15.832 -17.742 -1.996 1.00 82.06 84 GLU A O 1
ATOM 702 N N . PRO A 1 85 ? 15.456 -17.484 -4.205 1.00 78.06 85 PRO A N 1
ATOM 703 C CA . PRO A 1 85 ? 15.263 -18.910 -4.446 1.00 78.06 85 PRO A CA 1
ATOM 704 C C . PRO A 1 85 ? 16.544 -19.683 -4.116 1.00 78.06 85 PRO A C 1
ATOM 706 O O . PRO A 1 85 ? 17.645 -19.183 -4.337 1.00 78.06 85 PRO A O 1
ATOM 709 N N . SER A 1 86 ? 16.414 -20.904 -3.594 1.00 73.31 86 SER A N 1
ATOM 710 C CA . SER A 1 86 ? 17.592 -21.743 -3.366 1.00 73.31 86 SER A CA 1
ATOM 711 C C . SER A 1 86 ? 18.204 -22.191 -4.701 1.00 73.31 86 SER A C 1
ATOM 713 O O . SER A 1 86 ? 17.488 -22.331 -5.693 1.00 73.31 86 SER A O 1
ATOM 715 N N . ASP A 1 87 ? 19.511 -22.472 -4.741 1.00 66.81 87 ASP A N 1
ATOM 716 C CA . ASP A 1 87 ? 20.188 -22.979 -5.952 1.00 66.81 87 ASP A CA 1
ATOM 717 C C . ASP A 1 87 ? 19.543 -24.272 -6.491 1.00 66.81 87 ASP A C 1
ATOM 719 O O . ASP A 1 87 ? 19.535 -24.523 -7.695 1.00 66.81 87 ASP A O 1
ATOM 723 N N . THR A 1 88 ? 18.956 -25.081 -5.605 1.00 59.59 88 THR A N 1
ATOM 724 C CA . THR A 1 88 ? 18.175 -26.275 -5.956 1.00 59.59 88 THR A CA 1
ATOM 725 C C . THR A 1 88 ? 16.840 -25.947 -6.625 1.00 59.59 88 THR A C 1
ATOM 727 O O . THR A 1 88 ? 16.413 -26.691 -7.502 1.00 59.59 88 THR A O 1
ATOM 730 N N . ASP A 1 89 ? 16.221 -24.812 -6.288 1.00 54.12 89 ASP A N 1
ATOM 731 C CA . ASP A 1 89 ? 15.011 -24.318 -6.958 1.00 54.12 89 ASP A CA 1
ATOM 732 C C . ASP A 1 89 ? 15.342 -23.662 -8.310 1.00 54.12 89 ASP A C 1
ATOM 734 O O . ASP A 1 89 ? 14.487 -23.555 -9.181 1.00 54.12 89 ASP A O 1
ATOM 738 N N . ALA A 1 90 ? 16.579 -23.211 -8.532 1.00 51.00 90 ALA A N 1
ATOM 739 C CA . ALA A 1 90 ? 16.947 -22.487 -9.749 1.00 51.00 90 ALA A CA 1
ATOM 740 C C . ALA A 1 90 ? 16.935 -23.365 -11.018 1.00 51.00 90 ALA A C 1
ATOM 742 O O . ALA A 1 90 ? 16.765 -22.838 -12.121 1.00 51.00 90 ALA A O 1
ATOM 743 N N . LEU A 1 91 ? 17.092 -24.689 -10.877 1.00 44.78 91 LEU A N 1
ATOM 744 C CA . LEU A 1 91 ? 17.193 -25.619 -12.009 1.00 44.78 91 LEU A CA 1
ATOM 745 C C . LEU A 1 91 ? 15.839 -26.188 -12.479 1.00 44.78 91 LEU A C 1
ATOM 747 O O . LEU A 1 91 ? 15.707 -26.515 -13.655 1.00 44.78 91 LEU A O 1
ATOM 751 N N . GLU A 1 92 ? 14.832 -26.278 -11.603 1.00 48.50 92 GLU A N 1
ATOM 752 C CA . GLU A 1 92 ? 13.496 -26.817 -11.940 1.00 48.50 92 GLU A CA 1
ATOM 753 C C . GLU A 1 92 ? 12.454 -25.729 -12.279 1.00 48.50 92 GLU A C 1
ATOM 755 O O . GLU A 1 92 ? 11.345 -26.037 -12.709 1.00 48.50 92 GLU A O 1
ATOM 760 N N . LEU A 1 93 ? 12.778 -24.443 -12.098 1.00 47.34 93 LEU A N 1
ATOM 761 C CA . LEU A 1 93 ? 11.756 -23.435 -11.777 1.00 47.34 93 LEU A CA 1
ATOM 762 C C . LEU A 1 93 ? 11.956 -22.092 -12.499 1.00 47.34 93 LEU A C 1
ATOM 764 O O . LEU A 1 93 ? 11.595 -21.030 -11.986 1.00 47.34 93 LEU A O 1
ATOM 768 N N . THR A 1 94 ? 12.441 -22.135 -13.743 1.00 45.69 94 THR A N 1
ATOM 769 C CA . THR A 1 94 ? 12.582 -20.970 -14.644 1.00 45.69 94 THR A CA 1
ATOM 770 C C . THR A 1 94 ? 11.273 -20.202 -14.920 1.00 45.69 94 THR A C 1
ATOM 772 O O . THR A 1 94 ? 11.331 -19.110 -15.492 1.00 45.69 94 THR A O 1
ATOM 775 N N . ASN A 1 95 ? 10.117 -20.678 -14.428 1.00 47.78 95 ASN A N 1
ATOM 776 C CA . ASN A 1 95 ? 8.811 -20.029 -14.599 1.00 47.78 95 ASN A CA 1
ATOM 777 C C . ASN A 1 95 ? 8.063 -19.574 -13.336 1.00 47.78 95 ASN A C 1
ATOM 779 O O . ASN A 1 95 ? 7.231 -18.674 -13.444 1.00 47.78 95 ASN A O 1
ATOM 783 N N . ALA A 1 96 ? 8.327 -20.112 -12.142 1.00 55.66 96 ALA A N 1
ATOM 784 C CA . ALA A 1 96 ? 7.413 -19.917 -11.001 1.00 55.66 96 ALA A CA 1
ATOM 785 C C . ALA A 1 96 ? 8.007 -19.209 -9.770 1.00 55.66 96 ALA A C 1
ATOM 787 O O . ALA A 1 96 ? 7.271 -18.939 -8.818 1.00 55.66 96 ALA A O 1
ATOM 788 N N . VAL A 1 97 ? 9.287 -18.814 -9.786 1.00 69.12 97 VAL A N 1
ATOM 789 C CA . VAL A 1 97 ? 9.8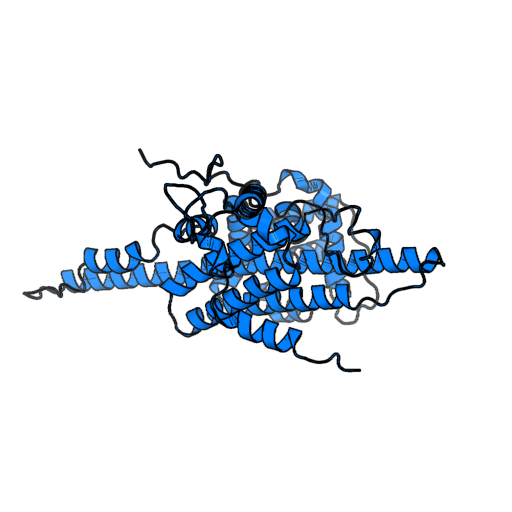28 -18.013 -8.680 1.00 69.12 97 VAL A CA 1
ATOM 790 C C . VAL A 1 97 ? 9.408 -16.553 -8.833 1.00 69.12 97 VAL A C 1
ATOM 792 O O . VAL A 1 97 ? 9.906 -15.814 -9.690 1.00 69.12 97 VAL A O 1
ATOM 795 N N . LEU A 1 98 ? 8.488 -16.133 -7.970 1.00 85.12 98 LEU A N 1
ATOM 796 C CA . LEU A 1 98 ? 8.234 -14.727 -7.696 1.00 85.12 98 LEU A CA 1
ATOM 797 C C . LEU A 1 98 ? 9.314 -14.240 -6.728 1.00 85.12 98 LEU A C 1
ATOM 799 O O . LEU A 1 98 ? 9.262 -14.532 -5.536 1.00 85.12 98 LEU A O 1
ATOM 803 N N . PHE A 1 99 ? 10.305 -13.535 -7.268 1.00 90.88 99 PHE A N 1
ATOM 804 C CA . PHE A 1 99 ? 11.376 -12.913 -6.499 1.00 90.88 99 PHE A CA 1
ATOM 805 C C . PHE A 1 99 ? 11.399 -11.421 -6.799 1.00 90.88 99 PHE A C 1
ATOM 807 O O . PHE A 1 99 ? 11.573 -11.014 -7.950 1.00 90.88 99 PHE A O 1
ATOM 814 N N . LEU A 1 100 ? 11.206 -10.615 -5.763 1.00 92.56 100 LEU A N 1
ATOM 815 C CA . LEU A 1 100 ? 11.205 -9.166 -5.850 1.00 92.56 100 LEU A CA 1
ATOM 816 C C . LEU A 1 100 ? 12.331 -8.629 -4.959 1.00 92.56 100 LEU A C 1
ATOM 818 O O . LEU A 1 100 ? 12.139 -8.492 -3.749 1.00 92.56 100 LEU A O 1
ATOM 822 N N . PRO A 1 101 ? 13.520 -8.360 -5.529 1.00 88.69 101 PRO A N 1
ATOM 823 C CA . PRO A 1 101 ? 14.648 -7.897 -4.742 1.00 88.69 101 PRO A CA 1
ATOM 824 C C . PRO A 1 101 ? 14.376 -6.496 -4.197 1.00 88.69 101 PRO A C 1
ATOM 826 O O . PRO A 1 101 ? 13.886 -5.616 -4.906 1.00 88.69 101 PRO A O 1
ATOM 829 N N . GLY A 1 102 ? 14.768 -6.274 -2.946 1.00 92.12 102 GLY A N 1
ATOM 830 C CA . GLY A 1 102 ? 14.687 -4.970 -2.301 1.00 92.12 102 GLY A CA 1
ATOM 831 C C . GLY A 1 102 ? 13.931 -5.007 -0.983 1.00 92.12 102 GLY A C 1
ATOM 832 O O . GLY A 1 102 ? 13.464 -6.046 -0.519 1.00 92.12 102 GLY A O 1
ATOM 833 N N . LYS A 1 103 ? 13.861 -3.842 -0.346 1.00 96.50 103 LYS A N 1
ATOM 834 C CA . LYS A 1 103 ? 13.114 -3.660 0.895 1.00 96.50 103 LYS A CA 1
ATOM 835 C C . LYS A 1 103 ? 11.661 -3.309 0.591 1.00 96.50 103 LYS A C 1
ATOM 837 O O . LYS A 1 103 ? 11.369 -2.675 -0.422 1.00 96.50 103 LYS A O 1
ATOM 842 N N . VAL A 1 104 ? 10.758 -3.642 1.508 1.00 97.12 104 VAL A N 1
ATOM 843 C CA . VAL A 1 104 ? 9.333 -3.296 1.409 1.00 97.12 104 VAL A CA 1
ATOM 844 C C . VAL A 1 104 ? 9.156 -1.782 1.292 1.00 97.12 104 VAL A C 1
ATOM 846 O O . VAL A 1 104 ? 8.406 -1.302 0.445 1.00 97.12 104 VAL A O 1
ATOM 849 N N . SER A 1 105 ? 9.913 -1.016 2.081 1.00 97.69 105 SER A N 1
ATOM 850 C CA . SER A 1 105 ? 9.908 0.446 2.003 1.00 97.69 105 SER A CA 1
ATOM 851 C C . SER A 1 105 ? 10.372 0.982 0.646 1.00 97.69 105 SER A C 1
ATOM 853 O O . SER A 1 105 ? 9.869 2.014 0.215 1.00 97.69 105 SER A O 1
ATOM 855 N N . ASP A 1 106 ? 11.305 0.307 -0.037 1.00 97.69 106 ASP A N 1
ATOM 856 C CA . ASP A 1 106 ? 11.779 0.720 -1.364 1.00 97.69 106 ASP A CA 1
ATOM 857 C C . ASP A 1 106 ? 10.700 0.494 -2.429 1.00 97.69 106 ASP A C 1
ATOM 859 O O . ASP A 1 106 ? 10.508 1.353 -3.286 1.00 97.69 106 ASP A O 1
ATOM 863 N N . ILE A 1 107 ? 9.953 -0.610 -2.338 1.00 97.50 107 ILE A N 1
ATOM 864 C CA . ILE A 1 107 ? 8.831 -0.911 -3.239 1.00 97.50 107 ILE A CA 1
ATOM 865 C C . ILE A 1 107 ? 7.756 0.171 -3.112 1.00 97.50 107 ILE A C 1
ATOM 867 O O . ILE A 1 107 ? 7.397 0.803 -4.105 1.00 97.50 107 ILE A O 1
ATOM 871 N N . VAL A 1 108 ?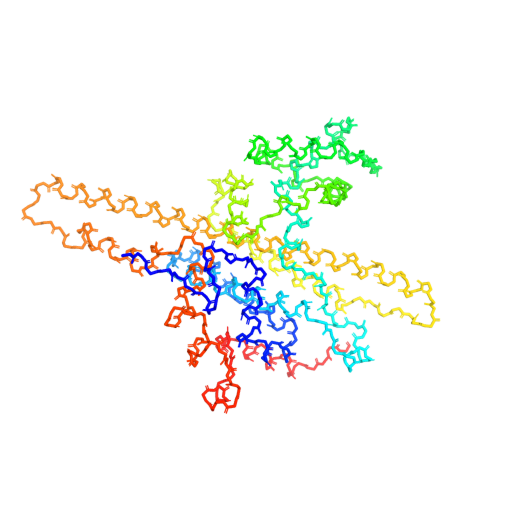 7.328 0.476 -1.883 1.00 97.88 108 VAL A N 1
ATOM 872 C CA . VAL A 1 108 ? 6.337 1.533 -1.633 1.00 97.88 108 VAL A CA 1
ATOM 873 C C . VAL A 1 108 ? 6.856 2.906 -2.080 1.00 97.88 108 VAL A C 1
ATOM 875 O O . VAL A 1 108 ? 6.145 3.637 -2.768 1.00 97.88 108 VAL A O 1
ATOM 878 N N . TRP A 1 109 ? 8.104 3.250 -1.744 1.00 97.88 109 TRP A N 1
ATOM 879 C CA . TRP A 1 109 ? 8.715 4.533 -2.113 1.00 97.88 109 TRP A CA 1
ATOM 880 C C . TRP A 1 109 ? 8.893 4.698 -3.625 1.00 97.88 109 TRP A C 1
ATOM 882 O O . TRP A 1 109 ? 8.786 5.813 -4.132 1.00 97.88 109 TRP A O 1
ATOM 892 N N . SER A 1 110 ? 9.129 3.601 -4.352 1.00 97.00 110 SER A N 1
ATOM 893 C CA . SER A 1 110 ? 9.300 3.635 -5.806 1.00 97.00 110 SER A CA 1
ATOM 894 C C . SER A 1 110 ? 8.034 4.063 -6.553 1.00 97.00 110 SER A C 1
ATOM 896 O O . SER A 1 110 ? 8.133 4.713 -7.592 1.00 97.00 110 SER A O 1
ATOM 898 N N . LYS A 1 111 ? 6.852 3.764 -5.996 1.00 96.50 111 LYS A N 1
ATOM 899 C CA . LYS A 1 111 ? 5.561 4.236 -6.518 1.00 96.50 111 LYS A CA 1
ATOM 900 C C . LYS A 1 111 ? 5.152 5.571 -5.898 1.00 96.50 111 LYS A C 1
ATOM 902 O O . LYS A 1 111 ? 4.669 6.451 -6.606 1.00 96.50 111 LYS A O 1
ATOM 907 N N . TYR A 1 112 ? 5.388 5.749 -4.597 1.00 97.38 112 TYR A N 1
ATOM 908 C CA . TYR A 1 112 ? 4.949 6.907 -3.814 1.00 97.38 112 TYR A CA 1
ATOM 909 C C . TYR A 1 112 ? 6.123 7.634 -3.144 1.00 97.38 112 TYR A C 1
ATOM 911 O O . TYR A 1 112 ? 6.313 7.509 -1.931 1.00 97.38 112 TYR A O 1
ATOM 919 N N . PRO A 1 113 ? 6.895 8.454 -3.881 1.00 97.00 113 PRO A N 1
ATOM 920 C CA . PRO A 1 113 ? 8.089 9.107 -3.349 1.00 97.00 113 PRO A CA 1
ATOM 921 C C . PRO A 1 113 ? 7.754 10.385 -2.557 1.00 97.00 113 PRO A C 1
ATOM 923 O O . PRO A 1 113 ? 8.340 11.447 -2.760 1.00 97.00 113 PRO A O 1
ATOM 926 N N . GLY A 1 114 ? 6.737 10.332 -1.695 1.00 96.12 114 GLY A N 1
ATOM 927 C CA . GLY A 1 114 ? 6.271 11.483 -0.918 1.00 96.12 114 GLY A CA 1
ATOM 928 C C . GLY A 1 114 ? 5.345 12.449 -1.658 1.00 96.12 114 GLY A C 1
ATOM 929 O O . GLY A 1 114 ? 4.878 13.402 -1.036 1.00 96.12 114 GLY A O 1
ATOM 930 N N . VAL A 1 115 ? 5.037 12.190 -2.934 1.00 95.94 115 VAL A N 1
ATOM 931 C CA . VAL A 1 115 ? 4.099 12.952 -3.780 1.00 95.94 115 VAL A CA 1
ATOM 932 C C . VAL A 1 115 ? 3.064 12.018 -4.417 1.00 95.94 115 VAL A C 1
ATOM 934 O O . VAL A 1 115 ? 3.323 10.833 -4.612 1.00 95.94 115 VAL A O 1
ATOM 937 N N . CYS A 1 116 ? 1.884 12.544 -4.759 1.00 95.00 116 CYS A N 1
ATOM 938 C CA . CYS A 1 116 ? 0.898 11.799 -5.544 1.00 95.00 116 CYS A CA 1
ATOM 939 C C . CYS A 1 116 ? 1.426 11.632 -6.982 1.00 95.00 116 CYS A C 1
ATOM 941 O O . CYS A 1 116 ? 1.712 12.660 -7.607 1.00 95.00 116 CYS A O 1
ATOM 943 N N . PRO A 1 117 ? 1.504 10.402 -7.535 1.00 94.62 117 PRO A N 1
ATOM 944 C CA . PRO A 1 117 ? 2.050 10.161 -8.870 1.00 94.62 117 PRO A CA 1
ATOM 945 C C . PRO A 1 117 ? 1.392 11.017 -9.945 1.00 94.62 117 PRO A C 1
ATOM 947 O O . PRO A 1 117 ? 2.064 11.690 -10.718 1.00 94.62 117 PRO A O 1
ATOM 950 N N . VAL A 1 118 ? 0.062 11.069 -9.932 1.00 92.56 118 VAL A N 1
ATOM 951 C CA . VAL A 1 118 ? -0.717 11.814 -10.920 1.00 92.56 118 VAL A CA 1
ATOM 952 C C . VAL A 1 118 ? -0.454 13.317 -10.818 1.00 92.56 118 VAL A C 1
ATOM 954 O O . VAL A 1 118 ? -0.128 13.946 -11.820 1.00 92.56 118 VAL A O 1
ATOM 957 N N . CYS A 1 119 ? -0.543 13.910 -9.621 1.00 93.19 119 CYS A N 1
ATOM 958 C CA . CYS A 1 119 ? -0.256 15.339 -9.457 1.00 93.19 119 CYS A CA 1
ATOM 959 C C . CYS A 1 119 ? 1.189 15.687 -9.828 1.00 93.19 119 CYS A C 1
ATOM 961 O O . CYS A 1 119 ? 1.419 16.732 -10.433 1.00 93.19 119 CYS A O 1
ATOM 963 N N . PHE A 1 120 ? 2.142 14.809 -9.508 1.00 95.19 120 PHE A N 1
ATOM 964 C CA . PHE A 1 120 ? 3.535 14.983 -9.894 1.00 95.19 120 PHE A CA 1
ATOM 965 C C . PHE A 1 120 ? 3.702 14.961 -11.418 1.00 95.19 120 PHE A C 1
ATOM 967 O O . PHE A 1 120 ? 4.278 15.894 -11.967 1.00 95.19 120 PHE A O 1
ATOM 974 N N . GLY A 1 121 ? 3.122 13.980 -12.116 1.00 94.25 121 GLY A N 1
ATOM 975 C CA . GLY A 1 121 ? 3.134 13.927 -13.581 1.00 94.25 121 GLY A CA 1
ATOM 976 C C . GLY A 1 121 ? 2.548 15.187 -14.227 1.00 94.25 121 GLY A C 1
ATOM 977 O O . GLY A 1 121 ? 3.135 15.729 -15.162 1.00 94.25 121 GLY A O 1
ATOM 978 N N . LEU A 1 122 ? 1.439 15.708 -13.682 1.00 93.31 122 LEU A N 1
ATOM 979 C CA . LEU A 1 122 ? 0.804 16.949 -14.149 1.00 93.31 122 LEU A CA 1
ATOM 980 C C . LEU A 1 122 ? 1.715 18.168 -13.950 1.00 93.31 122 LEU A C 1
ATOM 982 O O . LEU A 1 122 ? 1.818 19.016 -14.834 1.00 93.31 122 LEU A O 1
ATOM 986 N N . GLU A 1 123 ? 2.383 18.261 -12.801 1.00 94.44 123 GLU A N 1
ATOM 987 C CA . GLU A 1 123 ? 3.306 19.358 -12.502 1.00 94.44 123 GLU A CA 1
ATOM 988 C C . GLU A 1 123 ? 4.571 19.294 -13.369 1.00 94.44 123 GLU A C 1
ATOM 990 O O . GLU A 1 123 ? 5.041 20.322 -13.863 1.00 94.44 123 GLU A O 1
ATOM 995 N N . VAL A 1 124 ? 5.095 18.090 -13.612 1.00 95.12 124 VAL A N 1
ATOM 996 C CA . VAL A 1 124 ? 6.226 17.869 -14.519 1.00 95.12 124 VAL A CA 1
ATOM 997 C C . VAL A 1 124 ? 5.840 18.243 -15.953 1.00 95.12 124 VAL A C 1
ATOM 999 O O . VAL A 1 124 ? 6.578 18.988 -16.595 1.00 95.12 124 VAL A O 1
ATOM 1002 N N . ALA A 1 125 ? 4.679 17.799 -16.446 1.00 93.38 125 ALA A N 1
ATOM 1003 C CA . ALA A 1 125 ? 4.173 18.160 -17.774 1.00 93.38 125 ALA A CA 1
ATOM 1004 C C . ALA A 1 125 ? 4.002 19.681 -17.924 1.00 93.38 125 ALA A C 1
ATOM 1006 O O . ALA A 1 125 ? 4.520 20.274 -18.870 1.00 93.38 125 ALA A O 1
ATOM 1007 N N . ARG A 1 126 ? 3.390 20.342 -16.932 1.00 93.31 126 ARG A N 1
ATOM 1008 C CA . ARG A 1 126 ? 3.227 21.804 -16.907 1.00 93.31 126 ARG A CA 1
ATOM 1009 C C . ARG A 1 126 ? 4.567 22.537 -17.010 1.00 93.31 126 ARG A C 1
ATOM 1011 O O . ARG A 1 126 ? 4.672 23.517 -17.741 1.00 93.31 126 ARG A O 1
ATOM 1018 N N . ARG A 1 127 ? 5.592 22.082 -16.283 1.00 93.81 127 ARG A N 1
ATOM 1019 C CA . ARG A 1 127 ? 6.941 22.678 -16.323 1.00 93.81 127 ARG A CA 1
ATOM 1020 C C . ARG A 1 127 ? 7.682 22.402 -17.624 1.00 93.81 127 ARG A C 1
ATOM 1022 O O . ARG A 1 127 ? 8.487 23.230 -18.034 1.00 93.81 127 ARG A O 1
ATOM 1029 N N . ALA A 1 128 ? 7.407 21.267 -18.256 1.00 92.62 128 ALA A N 1
ATOM 1030 C CA . ALA A 1 128 ? 7.953 20.908 -19.558 1.00 92.62 128 ALA A CA 1
ATOM 1031 C C . ALA A 1 128 ? 7.211 21.579 -20.731 1.00 92.62 128 ALA A C 1
ATOM 1033 O O . ALA A 1 128 ? 7.627 21.417 -21.873 1.00 92.62 128 ALA A O 1
ATOM 1034 N N . GLY A 1 129 ? 6.126 22.323 -20.474 1.00 93.75 129 GLY A N 1
ATOM 1035 C CA . GLY A 1 129 ? 5.288 22.898 -21.532 1.00 93.75 129 GLY A CA 1
ATOM 1036 C C . GLY A 1 129 ? 4.510 21.843 -22.326 1.00 93.75 129 GLY A C 1
ATOM 1037 O O . GLY A 1 129 ? 4.146 22.086 -23.471 1.00 93.75 129 GLY A O 1
ATOM 1038 N N . VAL A 1 130 ? 4.276 20.672 -21.730 1.00 92.38 130 VAL A N 1
ATOM 1039 C CA . VAL A 1 130 ? 3.552 19.551 -22.335 1.00 92.38 130 VAL A CA 1
ATOM 1040 C C . VAL A 1 130 ? 2.053 19.724 -22.085 1.00 92.38 130 VAL A C 1
ATOM 1042 O O . VAL A 1 130 ? 1.610 19.754 -20.933 1.00 92.38 130 VAL A O 1
ATOM 1045 N N . SER A 1 131 ? 1.279 19.823 -23.169 1.00 90.12 131 SER A N 1
ATOM 1046 C CA . SER A 1 131 ? -0.186 19.714 -23.146 1.00 90.12 131 SER A CA 1
ATOM 1047 C C . SER A 1 131 ? -0.587 18.249 -22.960 1.00 90.12 131 SER A C 1
ATOM 1049 O O . SER A 1 131 ? 0.096 17.356 -23.452 1.00 90.12 131 SER A O 1
ATOM 1051 N N . ILE A 1 132 ? -1.673 17.986 -22.234 1.00 87.38 132 ILE A N 1
ATOM 1052 C CA . ILE A 1 132 ? -2.208 16.628 -22.065 1.00 87.38 132 ILE A CA 1
ATOM 1053 C C . ILE A 1 132 ? -3.459 16.550 -22.922 1.00 87.38 132 ILE A C 1
ATOM 1055 O O . ILE A 1 132 ? -4.559 16.852 -22.464 1.00 87.38 132 ILE A O 1
ATOM 1059 N N . GLU A 1 133 ? -3.262 16.209 -24.188 1.00 84.69 133 GLU A N 1
ATOM 1060 C CA . GLU A 1 133 ? -4.339 16.020 -25.153 1.00 84.69 133 GLU A CA 1
ATOM 1061 C C . GLU A 1 133 ? -4.591 14.528 -25.366 1.00 84.69 133 GLU A C 1
ATOM 1063 O O . GLU A 1 133 ? -3.658 13.725 -25.425 1.00 84.69 133 GLU A O 1
ATOM 1068 N N . GLU A 1 134 ? -5.865 14.150 -25.487 1.00 70.94 134 GLU A N 1
ATOM 1069 C CA . GLU A 1 134 ? -6.277 12.750 -25.663 1.00 70.94 134 GLU A CA 1
ATOM 1070 C C . GLU A 1 134 ? -5.721 12.130 -26.956 1.00 70.94 134 GLU A C 1
ATOM 1072 O O . GLU A 1 134 ? -5.436 10.936 -26.985 1.00 70.94 134 GLU A O 1
ATOM 1077 N N . ASN A 1 135 ? -5.491 12.944 -27.993 1.00 77.81 135 ASN A N 1
ATOM 1078 C CA . ASN A 1 135 ? -5.059 12.496 -29.324 1.00 77.81 135 ASN A CA 1
ATOM 1079 C C . ASN A 1 135 ? -3.540 12.553 -29.547 1.00 77.81 135 ASN A C 1
ATOM 1081 O O . ASN A 1 135 ? -3.080 12.446 -30.682 1.00 77.81 135 ASN A O 1
ATOM 1085 N N . GLN A 1 136 ? -2.745 12.763 -28.498 1.00 82.12 136 GLN A N 1
ATOM 1086 C CA . GLN A 1 136 ? -1.295 12.768 -28.647 1.00 82.12 136 GLN A CA 1
ATOM 1087 C C . GLN A 1 136 ? -0.766 11.330 -28.784 1.00 82.12 136 GLN A C 1
ATOM 1089 O O . GLN A 1 136 ? -0.807 10.556 -27.829 1.00 82.12 136 GLN A O 1
ATOM 1094 N N . GLU A 1 137 ? -0.259 10.981 -29.971 1.00 79.88 137 GLU A N 1
ATOM 1095 C CA . GLU A 1 137 ? 0.300 9.648 -30.258 1.00 79.88 137 GLU A CA 1
ATOM 1096 C C . GLU A 1 137 ? 1.720 9.469 -29.694 1.00 79.88 137 GLU A C 1
ATOM 1098 O O . GLU A 1 137 ? 2.086 8.378 -29.255 1.00 79.88 137 GLU A O 1
ATOM 1103 N N . GLU A 1 138 ? 2.520 10.539 -29.661 1.00 88.19 138 GLU A N 1
ATOM 1104 C CA . GLU A 1 138 ? 3.919 10.477 -29.232 1.00 88.19 138 GLU A CA 1
ATOM 1105 C C . GLU A 1 138 ? 4.106 10.895 -27.770 1.00 88.19 138 GLU A C 1
ATOM 1107 O O . GLU A 1 138 ? 3.777 12.015 -27.366 1.00 88.19 138 GLU A O 1
ATOM 1112 N N . LYS A 1 139 ? 4.717 10.003 -26.981 1.00 91.88 139 LYS A N 1
ATOM 1113 C CA . LYS A 1 139 ? 5.133 10.276 -25.602 1.00 91.88 139 LYS A CA 1
ATOM 1114 C C . LYS A 1 139 ? 6.186 11.404 -25.583 1.00 91.88 139 LYS A C 1
ATOM 1116 O O . LYS A 1 139 ? 7.256 11.228 -26.167 1.00 91.88 139 LYS A O 1
ATOM 1121 N N . PRO A 1 140 ? 5.952 12.522 -24.870 1.00 92.56 140 PRO A N 1
ATOM 1122 C CA . PRO A 1 140 ? 6.944 13.584 -24.716 1.00 92.56 140 PRO A CA 1
ATOM 1123 C C . PRO A 1 140 ? 8.222 13.102 -24.023 1.00 92.56 140 PRO A C 1
ATOM 1125 O O . PRO A 1 140 ? 8.180 12.226 -23.155 1.00 92.56 140 PRO A O 1
ATOM 1128 N N . ALA A 1 141 ? 9.348 13.746 -24.336 1.00 94.88 141 ALA A N 1
ATOM 1129 C CA . ALA A 1 141 ? 10.597 13.529 -23.616 1.00 94.88 141 ALA A CA 1
ATOM 1130 C C . ALA A 1 141 ? 10.477 13.968 -22.145 1.00 94.88 141 ALA A C 1
ATOM 1132 O O . ALA A 1 141 ? 9.910 15.021 -21.838 1.00 94.88 141 ALA A O 1
ATOM 1133 N N . ILE A 1 142 ? 11.048 13.178 -21.235 1.00 94.88 142 ILE A N 1
ATOM 1134 C CA . ILE A 1 142 ? 11.107 13.519 -19.811 1.00 94.88 142 ILE A CA 1
ATOM 1135 C C . ILE A 1 142 ? 12.093 14.679 -19.614 1.00 94.88 142 ILE A C 1
ATOM 1137 O O . ILE A 1 142 ? 13.213 14.626 -20.132 1.00 94.88 142 ILE A O 1
ATOM 1141 N N . PRO A 1 143 ? 11.719 15.740 -18.875 1.00 94.44 143 PRO A N 1
ATOM 1142 C CA . PRO A 1 143 ? 12.631 16.844 -18.615 1.00 94.44 143 PRO A CA 1
ATOM 1143 C C . PRO A 1 143 ? 13.799 16.402 -17.720 1.00 94.44 143 PRO A C 1
ATOM 1145 O O . PRO A 1 143 ? 13.726 15.408 -17.002 1.00 94.44 143 PRO A O 1
ATOM 1148 N N . GLY A 1 144 ? 14.885 17.178 -17.726 1.00 95.19 144 GLY A N 1
ATOM 1149 C CA . GLY A 1 144 ? 16.066 16.881 -16.914 1.00 95.19 144 GLY A CA 1
ATOM 1150 C C . GLY A 1 144 ? 15.781 16.815 -15.406 1.00 95.19 144 GLY A C 1
ATOM 1151 O O . GLY A 1 144 ? 14.836 17.426 -14.901 1.00 95.19 144 GLY A O 1
ATOM 1152 N N . VAL A 1 145 ? 16.656 16.116 -14.674 1.00 94.50 145 VAL A N 1
ATOM 1153 C CA . VAL A 1 145 ? 16.527 15.846 -13.226 1.00 94.50 145 VAL A CA 1
ATOM 1154 C C . VAL A 1 145 ? 16.281 17.113 -12.399 1.00 94.50 145 VAL A C 1
ATOM 1156 O O . VAL A 1 145 ? 15.476 17.085 -11.474 1.00 94.50 145 VAL A O 1
ATOM 1159 N N . SER A 1 146 ? 16.898 18.247 -12.747 1.00 94.19 146 SER A N 1
ATOM 1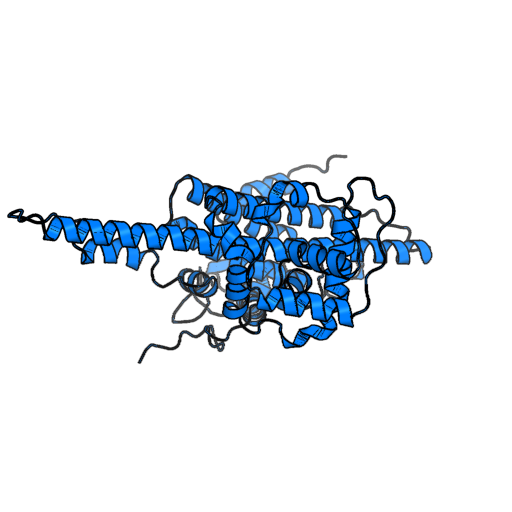160 C CA . SER A 1 146 ? 16.675 19.525 -12.051 1.00 94.19 146 SER A CA 1
ATOM 1161 C C . SER A 1 146 ? 15.211 19.981 -12.089 1.00 94.19 146 SER A C 1
ATOM 1163 O O . SER A 1 146 ? 14.679 20.436 -11.077 1.00 94.19 146 SER A O 1
ATOM 1165 N N . THR A 1 147 ? 14.532 19.814 -13.226 1.00 94.56 147 THR A N 1
ATOM 1166 C CA . THR A 1 147 ? 13.102 20.114 -13.365 1.00 94.56 147 THR A CA 1
ATOM 1167 C C . THR A 1 147 ? 12.253 19.143 -12.554 1.00 94.56 147 THR A C 1
ATOM 1169 O O . THR A 1 147 ? 11.294 19.572 -11.912 1.00 94.56 147 THR A O 1
ATOM 1172 N N . LEU A 1 148 ? 12.609 17.854 -12.552 1.00 95.44 148 LEU A N 1
ATOM 1173 C CA . LEU A 1 148 ? 11.906 16.831 -11.775 1.00 95.44 148 LEU A CA 1
ATOM 1174 C C . LEU A 1 148 ? 11.990 17.109 -10.268 1.00 95.44 148 LEU A C 1
ATOM 1176 O O . LEU A 1 148 ? 10.970 17.081 -9.581 1.00 95.44 148 LEU A O 1
ATOM 1180 N N . VAL A 1 149 ? 13.180 17.449 -9.765 1.00 95.06 149 VAL A N 1
ATOM 1181 C CA . VAL A 1 149 ? 13.390 17.833 -8.359 1.00 95.06 149 VAL A CA 1
ATOM 1182 C C . VAL A 1 149 ? 12.589 19.091 -8.022 1.00 95.06 149 VAL A C 1
ATOM 1184 O O . VAL A 1 149 ? 11.857 19.103 -7.037 1.00 95.06 149 VAL A O 1
ATOM 1187 N N . ALA A 1 150 ? 12.627 20.120 -8.873 1.00 94.44 150 ALA A N 1
ATOM 1188 C CA . ALA A 1 150 ? 11.859 21.345 -8.649 1.00 94.44 150 ALA A CA 1
ATOM 1189 C C . ALA A 1 150 ? 10.333 21.113 -8.647 1.00 94.44 150 ALA A C 1
ATOM 1191 O O . ALA A 1 150 ? 9.605 21.787 -7.914 1.00 94.44 150 ALA A O 1
ATOM 1192 N N . ALA A 1 151 ? 9.834 20.176 -9.462 1.00 93.94 151 ALA A N 1
ATOM 1193 C CA . ALA A 1 151 ? 8.432 19.753 -9.449 1.00 93.94 151 ALA A CA 1
ATOM 1194 C C . ALA A 1 151 ? 8.072 19.032 -8.142 1.00 93.94 151 ALA A C 1
ATOM 1196 O O . ALA A 1 151 ? 7.032 19.310 -7.542 1.00 93.94 151 ALA A O 1
ATOM 1197 N N . HIS A 1 152 ? 8.948 18.137 -7.681 1.00 96.19 152 HIS A N 1
ATOM 1198 C CA . HIS A 1 152 ? 8.768 17.387 -6.440 1.00 96.19 152 HIS A CA 1
ATOM 1199 C C . HIS A 1 152 ? 8.730 18.314 -5.219 1.00 96.19 152 HIS A C 1
ATOM 1201 O O . HIS A 1 152 ? 7.761 18.295 -4.461 1.00 96.19 152 HIS A O 1
ATOM 1207 N N . GLU A 1 153 ? 9.712 19.206 -5.081 1.00 94.88 153 GLU A N 1
ATOM 1208 C CA . GLU A 1 153 ? 9.781 20.168 -3.975 1.00 94.88 153 GLU A CA 1
ATOM 1209 C C . GLU A 1 153 ? 8.571 21.111 -3.936 1.00 94.88 153 GLU A C 1
ATOM 1211 O O . GLU A 1 153 ? 8.086 21.469 -2.857 1.00 94.88 153 GLU A O 1
ATOM 1216 N N . ALA A 1 154 ? 8.065 21.520 -5.105 1.00 93.31 154 ALA A N 1
ATOM 1217 C CA . ALA A 1 154 ? 6.851 22.323 -5.196 1.00 93.31 154 ALA A CA 1
ATOM 1218 C C . ALA A 1 154 ? 5.634 21.556 -4.657 1.00 93.31 154 ALA A C 1
ATOM 1220 O O . ALA A 1 154 ? 4.915 22.075 -3.804 1.00 93.31 154 ALA A O 1
ATOM 1221 N N . MET A 1 155 ? 5.459 20.299 -5.071 1.00 93.00 155 MET A N 1
ATOM 1222 C CA . MET A 1 155 ? 4.372 19.432 -4.604 1.00 93.00 155 MET A CA 1
ATOM 1223 C C . MET A 1 155 ? 4.425 19.175 -3.091 1.00 93.00 155 MET A C 1
ATOM 1225 O O . MET A 1 155 ? 3.395 19.233 -2.418 1.00 93.00 155 MET A O 1
ATOM 1229 N N . ILE A 1 156 ? 5.615 18.933 -2.530 1.00 91.56 156 ILE A N 1
ATOM 1230 C CA . ILE A 1 156 ? 5.790 18.751 -1.080 1.00 91.56 156 ILE A CA 1
ATOM 1231 C C . ILE A 1 156 ? 5.381 20.012 -0.310 1.00 91.56 156 ILE A C 1
ATOM 1233 O O . ILE A 1 156 ? 4.726 19.909 0.728 1.00 91.56 156 ILE A O 1
ATOM 1237 N N . ARG A 1 157 ? 5.732 21.200 -0.821 1.00 92.00 157 ARG A N 1
ATOM 1238 C CA . ARG A 1 157 ? 5.410 22.493 -0.197 1.00 92.00 157 ARG A CA 1
ATOM 1239 C C . ARG A 1 157 ? 3.912 22.790 -0.188 1.00 92.00 157 ARG A C 1
ATOM 1241 O O . ARG A 1 157 ? 3.414 23.371 0.769 1.00 92.00 157 ARG A O 1
ATOM 1248 N N . GLU A 1 158 ? 3.207 22.407 -1.245 1.00 88.12 158 GLU A N 1
ATOM 1249 C CA . GLU A 1 158 ? 1.757 22.595 -1.373 1.00 88.12 158 GLU A CA 1
ATOM 1250 C C . GLU A 1 158 ? 0.953 21.603 -0.518 1.00 88.12 158 GLU A C 1
ATOM 1252 O O . GLU A 1 158 ? -0.180 21.886 -0.130 1.00 88.12 158 GLU A O 1
ATOM 1257 N N . GLY A 1 159 ? 1.548 20.454 -0.188 1.00 76.19 159 GLY A N 1
ATOM 1258 C CA . GLY A 1 159 ? 1.142 19.609 0.934 1.00 76.19 159 GLY A CA 1
ATOM 1259 C C . GLY A 1 159 ? -0.116 18.756 0.746 1.00 76.19 159 GLY A C 1
ATOM 1260 O O . GLY A 1 159 ? -0.397 17.952 1.629 1.00 76.19 159 GLY A O 1
ATOM 1261 N N . SER A 1 160 ? -0.856 18.871 -0.363 1.00 74.81 160 SER A N 1
ATOM 1262 C CA . SER A 1 160 ? -2.045 18.039 -0.615 1.00 74.81 160 SER A CA 1
ATOM 1263 C C . SER A 1 160 ? -2.245 17.682 -2.090 1.00 74.81 160 SER A C 1
ATOM 1265 O O . SER A 1 160 ? -1.914 18.444 -3.002 1.00 74.81 160 SER A O 1
ATOM 1267 N N . CYS A 1 161 ? -2.796 16.490 -2.328 1.00 84.44 161 CYS A N 1
ATOM 1268 C CA . CYS A 1 161 ? -3.197 16.041 -3.655 1.00 84.44 161 CYS A CA 1
ATOM 1269 C C . CYS A 1 161 ? -4.408 16.827 -4.168 1.00 84.44 161 CYS A C 1
ATOM 1271 O O . CYS A 1 161 ? -5.409 16.996 -3.469 1.00 84.44 161 CYS A O 1
ATOM 1273 N N . ARG A 1 162 ? -4.332 17.243 -5.437 1.00 84.31 162 ARG A N 1
ATOM 1274 C CA . ARG A 1 162 ? -5.399 17.959 -6.152 1.00 84.31 162 ARG A CA 1
ATOM 1275 C C . ARG A 1 162 ? -6.195 17.062 -7.102 1.00 84.31 162 ARG A C 1
ATOM 1277 O O . ARG A 1 162 ? -6.957 17.577 -7.909 1.00 84.31 162 ARG A O 1
ATOM 1284 N N . CYS A 1 163 ? -6.010 15.741 -7.056 1.00 81.50 163 CYS A N 1
ATOM 1285 C CA . CYS A 1 163 ? -6.654 14.832 -8.010 1.00 81.50 163 CYS A CA 1
ATOM 1286 C C . CYS A 1 163 ? -8.185 14.897 -7.959 1.00 81.50 163 CYS A C 1
ATOM 1288 O O . CYS A 1 163 ? -8.837 14.751 -8.984 1.00 81.50 163 CYS A O 1
ATOM 1290 N N . LEU A 1 164 ? -8.762 15.205 -6.799 1.00 71.94 164 LEU A N 1
ATOM 1291 C CA . LEU A 1 164 ? -10.215 15.281 -6.654 1.00 71.94 164 LEU A CA 1
ATOM 1292 C C . LEU A 1 164 ? -10.879 16.353 -7.503 1.00 71.94 164 LEU A C 1
ATOM 1294 O O . LEU A 1 164 ? -12.006 16.165 -7.939 1.00 71.94 164 LEU A O 1
ATOM 1298 N N . SER A 1 165 ? -10.192 17.464 -7.773 1.00 69.81 165 SER A N 1
ATOM 1299 C CA . SER A 1 165 ? -10.741 18.495 -8.656 1.00 69.81 165 SER A CA 1
ATOM 1300 C C . SER A 1 165 ? -10.639 18.124 -10.139 1.00 69.81 165 SER A C 1
ATOM 1302 O O . SER A 1 165 ? -11.014 18.928 -10.988 1.00 69.81 165 SER A O 1
ATOM 1304 N N . ARG A 1 166 ? -10.104 16.938 -10.467 1.00 73.69 166 ARG A N 1
ATOM 1305 C CA . ARG A 1 166 ? -9.768 16.501 -11.829 1.00 73.69 166 ARG A CA 1
ATOM 1306 C C . ARG A 1 166 ? -10.151 15.038 -12.108 1.00 73.69 166 ARG A C 1
ATOM 1308 O O . ARG A 1 166 ? -9.531 14.438 -12.980 1.00 73.69 166 ARG A O 1
ATOM 1315 N N . ASN A 1 167 ? -11.108 14.457 -11.373 1.00 70.12 167 ASN A N 1
ATOM 1316 C CA . ASN A 1 167 ? -11.316 12.999 -11.343 1.00 70.12 167 ASN A CA 1
ATOM 1317 C C . ASN A 1 167 ? -11.474 12.374 -12.747 1.00 70.12 167 ASN A C 1
ATOM 1319 O O . ASN A 1 167 ? -10.708 11.477 -13.097 1.00 70.12 167 ASN A O 1
ATOM 1323 N N . ASP A 1 168 ? -12.328 12.949 -13.599 1.00 70.44 168 ASP A N 1
ATOM 1324 C CA . ASP A 1 168 ? -12.570 12.442 -14.961 1.00 70.44 168 ASP A CA 1
ATOM 1325 C C . ASP A 1 168 ? -11.316 12.475 -15.850 1.00 70.44 168 ASP A C 1
ATOM 1327 O O . ASP A 1 168 ? -11.033 11.524 -16.578 1.00 70.44 168 ASP A O 1
ATOM 1331 N N . 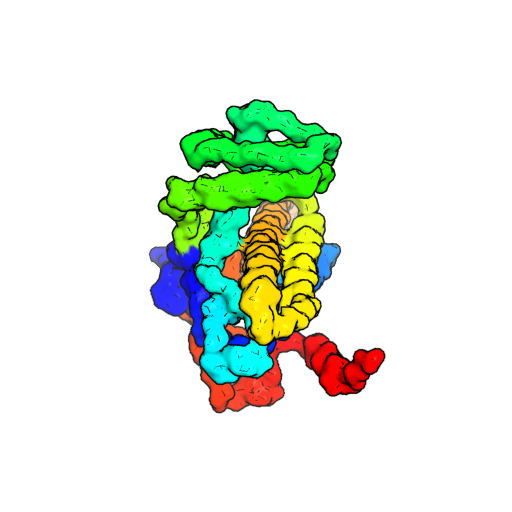ALA A 1 169 ? -10.521 13.547 -15.764 1.00 72.56 169 ALA A N 1
ATOM 1332 C CA . ALA A 1 169 ? -9.285 13.697 -16.539 1.00 72.56 169 ALA A CA 1
ATOM 1333 C C . ALA A 1 169 ? -8.172 12.751 -16.057 1.00 72.56 169 ALA A C 1
ATOM 1335 O O . ALA A 1 169 ? -7.214 12.479 -16.778 1.00 72.56 169 ALA A O 1
ATOM 1336 N N . ILE A 1 170 ? -8.267 12.271 -14.816 1.00 77.44 170 ILE A N 1
ATOM 1337 C CA . ILE A 1 170 ? -7.281 11.375 -14.219 1.00 77.44 170 ILE A CA 1
ATOM 1338 C C . ILE A 1 170 ? -7.616 9.930 -14.537 1.00 77.44 170 ILE A C 1
ATOM 1340 O O . ILE A 1 170 ? -6.717 9.186 -14.929 1.00 77.44 170 ILE A O 1
ATOM 1344 N N . GLU A 1 171 ? -8.872 9.526 -14.382 1.00 79.12 171 GLU A N 1
ATOM 1345 C CA . GLU A 1 171 ? -9.314 8.163 -14.686 1.00 79.12 171 GLU A CA 1
ATOM 1346 C C . GLU A 1 171 ? -9.110 7.843 -16.172 1.00 79.12 171 GLU A C 1
ATOM 1348 O O . GLU A 1 171 ? -8.533 6.805 -16.503 1.00 79.12 171 GLU A O 1
ATOM 1353 N N . ASN A 1 172 ? -9.421 8.799 -17.053 1.00 84.38 172 ASN A N 1
ATOM 1354 C CA . ASN A 1 172 ? -9.324 8.638 -18.507 1.00 84.38 172 ASN A CA 1
ATOM 1355 C C . ASN A 1 172 ? -7.980 9.079 -19.106 1.00 84.38 172 ASN A C 1
ATOM 1357 O O . ASN A 1 172 ? -7.855 9.235 -20.319 1.00 84.38 172 ASN A O 1
ATOM 1361 N N . ARG A 1 173 ? -6.947 9.290 -18.278 1.00 89.38 173 ARG A N 1
ATOM 1362 C CA . ARG A 1 173 ? -5.645 9.748 -18.782 1.00 89.38 173 ARG A CA 1
ATOM 1363 C C . ARG A 1 173 ? -5.034 8.723 -19.755 1.00 89.38 173 ARG A C 1
ATOM 1365 O O . ARG A 1 173 ? -5.027 7.524 -19.443 1.00 89.38 173 ARG A O 1
ATOM 1372 N N . PRO A 1 174 ? -4.460 9.174 -20.885 1.00 91.56 174 PRO A N 1
ATOM 1373 C CA . PRO A 1 174 ? -3.925 8.276 -21.900 1.00 91.56 174 PRO A CA 1
ATOM 1374 C C . PRO A 1 174 ? -2.749 7.454 -21.359 1.00 91.56 174 PRO A C 1
ATOM 1376 O O . PRO A 1 174 ? -2.026 7.884 -20.451 1.00 91.56 174 PRO A O 1
ATOM 1379 N N . GLN A 1 175 ? -2.536 6.261 -21.925 1.00 91.06 175 GLN A N 1
ATOM 1380 C CA . GLN A 1 175 ? -1.496 5.336 -21.462 1.00 91.06 175 GLN A CA 1
ATOM 1381 C C . GLN A 1 175 ? -0.098 5.972 -21.500 1.00 91.06 175 GLN A C 1
ATOM 1383 O O . GLN A 1 175 ? 0.651 5.843 -20.532 1.00 91.06 175 GLN A O 1
ATOM 1388 N N . TRP A 1 176 ? 0.213 6.758 -22.539 1.00 93.06 176 TRP A N 1
ATOM 1389 C CA . TRP A 1 176 ? 1.497 7.458 -22.643 1.00 93.06 176 TRP A CA 1
ATOM 1390 C C . TRP A 1 176 ? 1.758 8.374 -21.440 1.00 93.06 176 TRP A C 1
ATOM 1392 O O . TRP A 1 176 ? 2.899 8.490 -20.995 1.00 93.06 176 TRP A O 1
ATOM 1402 N N . PHE A 1 177 ? 0.718 8.997 -20.870 1.00 93.31 177 PHE A N 1
ATOM 1403 C CA . PHE A 1 177 ? 0.858 9.893 -19.722 1.00 93.31 177 PHE A CA 1
ATOM 1404 C C . PHE A 1 177 ? 1.081 9.112 -18.420 1.00 93.31 177 PHE A C 1
ATOM 1406 O O . PHE A 1 177 ? 1.833 9.556 -17.543 1.00 93.31 177 PHE A O 1
ATOM 1413 N N . LYS A 1 178 ? 0.492 7.913 -18.300 1.00 92.44 178 LYS A N 1
ATOM 1414 C CA . LYS A 1 178 ? 0.812 6.971 -17.214 1.00 92.44 178 LYS A CA 1
ATOM 1415 C C . LYS A 1 178 ? 2.292 6.588 -17.277 1.00 92.44 178 LYS A C 1
ATOM 1417 O O . LYS A 1 178 ? 2.992 6.712 -16.273 1.00 92.44 178 LYS A O 1
ATOM 1422 N N . ASP A 1 179 ? 2.785 6.230 -18.459 1.00 93.06 179 ASP A N 1
ATOM 1423 C CA . ASP A 1 179 ? 4.183 5.834 -18.669 1.00 93.06 179 ASP A CA 1
ATOM 1424 C C . ASP A 1 179 ? 5.158 7.010 -18.500 1.00 93.06 179 ASP A C 1
ATOM 1426 O O . ASP A 1 179 ? 6.265 6.842 -17.988 1.00 93.06 179 ASP A O 1
ATOM 1430 N N . TYR A 1 180 ? 4.749 8.217 -18.900 1.00 94.62 180 TYR A N 1
ATOM 1431 C CA . TYR A 1 180 ? 5.483 9.464 -18.669 1.00 94.62 180 TYR A CA 1
ATOM 1432 C C . TYR A 1 180 ? 5.640 9.739 -17.173 1.00 94.62 180 TYR A C 1
ATOM 1434 O O . TYR A 1 180 ? 6.737 10.006 -16.689 1.00 94.62 180 TYR A O 1
ATOM 1442 N N . THR A 1 181 ? 4.552 9.600 -16.417 1.00 95.06 181 THR A N 1
ATOM 1443 C CA . THR A 1 181 ? 4.553 9.793 -14.964 1.00 95.06 181 THR A CA 1
ATOM 1444 C C . THR A 1 181 ? 5.467 8.787 -14.262 1.00 95.06 181 THR A C 1
ATOM 1446 O O . THR A 1 181 ? 6.264 9.178 -13.409 1.00 95.06 181 THR A O 1
ATOM 1449 N N . LYS A 1 182 ? 5.398 7.503 -14.641 1.00 95.00 182 LYS A N 1
ATOM 1450 C CA . LYS A 1 182 ? 6.257 6.444 -14.082 1.00 95.00 182 LYS A CA 1
ATOM 1451 C C . LYS A 1 182 ? 7.743 6.718 -14.329 1.00 95.00 182 LYS A C 1
ATOM 1453 O O . LYS A 1 182 ? 8.563 6.558 -13.423 1.00 95.00 182 LYS A O 1
ATOM 1458 N N . GLU A 1 183 ? 8.093 7.165 -15.532 1.00 95.44 183 GLU A N 1
ATOM 1459 C CA . GLU A 1 183 ? 9.477 7.500 -15.879 1.00 95.44 183 GLU A CA 1
ATOM 1460 C C . GLU A 1 183 ? 9.966 8.749 -15.134 1.00 95.44 183 GLU A C 1
ATOM 1462 O O . GLU A 1 183 ? 11.061 8.736 -14.574 1.00 95.44 183 GLU A O 1
ATOM 1467 N N . ALA A 1 184 ? 9.133 9.789 -15.026 1.00 96.31 184 ALA A N 1
ATOM 1468 C CA . ALA A 1 184 ? 9.450 10.987 -14.251 1.00 96.31 184 ALA A CA 1
ATOM 1469 C C . ALA A 1 184 ? 9.701 10.663 -12.766 1.00 96.31 184 ALA A C 1
ATOM 1471 O O . ALA A 1 184 ? 10.645 11.180 -12.167 1.00 96.31 184 ALA A O 1
ATOM 1472 N N . ILE A 1 185 ? 8.881 9.790 -12.168 1.00 96.75 185 ILE A N 1
ATOM 1473 C CA . ILE A 1 185 ? 9.066 9.316 -10.787 1.00 96.75 185 ILE A CA 1
ATOM 1474 C C . ILE A 1 185 ? 10.387 8.556 -10.657 1.00 96.75 185 ILE A C 1
ATOM 1476 O O . ILE A 1 185 ? 11.204 8.865 -9.789 1.00 96.75 185 ILE A O 1
ATOM 1480 N N . SER A 1 186 ? 10.634 7.611 -11.564 1.00 95.94 186 SER A N 1
ATOM 1481 C CA . SER A 1 186 ? 11.877 6.834 -11.591 1.00 95.94 186 SER A CA 1
ATOM 1482 C C . SER A 1 186 ? 13.111 7.735 -11.715 1.00 95.94 186 SER A C 1
ATOM 1484 O O . SER A 1 186 ? 14.120 7.494 -11.055 1.00 95.94 186 SER A O 1
ATOM 1486 N N . GLY A 1 187 ? 13.015 8.808 -12.507 1.00 96.38 187 GLY A N 1
ATOM 1487 C CA . GLY A 1 187 ? 14.083 9.784 -12.711 1.00 96.38 187 GLY A CA 1
ATOM 1488 C C . GLY A 1 187 ? 14.377 10.675 -11.500 1.00 96.38 187 GLY A C 1
ATOM 1489 O O . GLY A 1 187 ? 15.519 11.102 -11.338 1.00 96.38 187 GLY A O 1
ATOM 1490 N N . VAL A 1 188 ? 13.392 10.949 -10.631 1.00 96.94 188 VAL A N 1
ATOM 1491 C CA . VAL A 1 188 ? 13.592 11.814 -9.450 1.00 96.94 188 VAL A CA 1
ATOM 1492 C C . VAL A 1 188 ? 14.041 11.047 -8.207 1.00 96.94 188 VAL A C 1
ATOM 1494 O O . VAL A 1 188 ? 14.779 11.601 -7.392 1.00 96.94 188 VAL A O 1
ATOM 1497 N N . ILE A 1 189 ? 13.652 9.773 -8.065 1.00 97.12 189 ILE A N 1
ATOM 1498 C CA . ILE A 1 189 ? 13.925 8.946 -6.874 1.00 97.12 189 ILE A CA 1
ATOM 1499 C C . ILE A 1 189 ? 15.390 8.990 -6.405 1.00 97.12 189 ILE A C 1
ATOM 1501 O O . ILE A 1 189 ? 15.596 9.185 -5.202 1.00 97.12 189 ILE A O 1
ATOM 1505 N N . PRO A 1 190 ? 16.415 8.857 -7.276 1.00 97.69 190 PRO A N 1
ATOM 1506 C CA . PRO A 1 190 ? 17.810 8.900 -6.837 1.00 97.69 190 PRO A CA 1
ATOM 1507 C C . PRO A 1 190 ? 18.183 10.195 -6.104 1.00 97.69 190 PRO A C 1
ATOM 1509 O O . PRO A 1 190 ? 18.971 10.154 -5.163 1.00 97.69 190 PRO A O 1
ATOM 1512 N N . SER A 1 191 ? 17.593 11.329 -6.493 1.00 97.75 191 SER A N 1
ATOM 1513 C CA . SER A 1 191 ? 17.874 12.651 -5.917 1.00 97.75 191 SER A CA 1
ATOM 1514 C C . SER A 1 191 ? 17.151 12.922 -4.597 1.00 97.75 191 SER A C 1
ATOM 1516 O O . SER A 1 191 ? 17.543 13.825 -3.865 1.00 97.75 191 SER A O 1
ATOM 1518 N N . ILE A 1 192 ? 16.106 12.155 -4.281 1.00 96.75 192 ILE A N 1
ATOM 1519 C CA . ILE A 1 192 ? 15.267 12.348 -3.084 1.00 96.75 192 ILE A CA 1
ATOM 1520 C C . ILE A 1 192 ? 15.294 11.138 -2.147 1.00 96.75 192 ILE A C 1
ATOM 1522 O O . ILE A 1 192 ? 14.468 11.034 -1.243 1.00 96.75 192 ILE A O 1
ATOM 1526 N N . ARG A 1 193 ? 16.229 10.204 -2.349 1.00 96.56 193 ARG A N 1
ATOM 1527 C CA . ARG A 1 193 ? 16.308 8.948 -1.589 1.00 96.56 193 ARG A CA 1
ATOM 1528 C C . ARG A 1 193 ? 16.384 9.169 -0.076 1.00 96.56 193 ARG A C 1
ATOM 1530 O O . ARG A 1 193 ? 15.750 8.430 0.673 1.00 96.56 193 ARG A O 1
ATOM 1537 N N . ASP A 1 194 ? 17.099 10.205 0.353 1.00 96.94 194 ASP A N 1
ATOM 1538 C CA . ASP A 1 194 ? 17.278 10.546 1.770 1.00 96.94 194 ASP A CA 1
ATOM 1539 C C . ASP A 1 194 ? 16.007 11.122 2.423 1.00 96.94 194 ASP A C 1
ATOM 1541 O O . ASP A 1 194 ? 15.955 11.283 3.638 1.00 96.94 194 ASP A O 1
ATOM 1545 N N . GLN A 1 195 ? 14.963 11.404 1.634 1.00 96.69 195 GLN A N 1
ATOM 1546 C CA . GLN A 1 195 ? 13.656 11.857 2.121 1.00 96.69 195 GLN A CA 1
ATOM 1547 C C . GLN A 1 195 ? 12.682 10.698 2.390 1.00 96.69 195 GLN A C 1
ATOM 1549 O O . GLN A 1 195 ? 11.547 10.938 2.810 1.00 96.69 195 GLN A O 1
ATOM 1554 N N . LYS A 1 196 ? 13.089 9.448 2.125 1.00 97.75 196 LYS A N 1
ATOM 1555 C CA . LYS A 1 196 ? 12.236 8.273 2.322 1.00 97.75 196 LYS A CA 1
ATOM 1556 C C . LYS A 1 196 ? 11.860 8.119 3.807 1.00 97.75 196 LYS A C 1
ATOM 1558 O O . LYS A 1 196 ? 12.763 8.108 4.646 1.00 97.75 196 LYS A O 1
ATOM 1563 N N . PRO A 1 197 ? 10.569 7.921 4.142 1.00 97.44 197 PRO A N 1
ATOM 1564 C CA . PRO A 1 197 ? 10.134 7.574 5.489 1.00 97.44 197 PRO A CA 1
ATOM 1565 C C . PRO A 1 197 ? 10.933 6.411 6.079 1.00 97.44 197 PRO A C 1
ATOM 1567 O O . PRO A 1 197 ? 11.112 5.370 5.442 1.00 97.44 197 PRO A O 1
ATOM 1570 N N . THR A 1 198 ? 11.405 6.586 7.308 1.00 96.81 198 THR A N 1
ATOM 1571 C CA . THR A 1 198 ? 12.241 5.607 8.015 1.00 96.81 198 THR A CA 1
ATOM 1572 C C . THR A 1 198 ? 11.439 4.742 8.977 1.00 96.81 198 THR A C 1
ATOM 1574 O O . THR A 1 198 ? 11.871 3.645 9.322 1.00 96.81 198 THR A O 1
ATOM 1577 N N . THR A 1 199 ? 10.252 5.199 9.380 1.00 96.44 199 THR A N 1
ATOM 1578 C CA . THR A 1 199 ? 9.333 4.458 10.253 1.00 96.44 199 THR A CA 1
ATOM 1579 C C . THR A 1 199 ? 8.008 4.175 9.549 1.00 96.44 199 THR A C 1
ATOM 1581 O O . THR A 1 199 ? 7.618 4.888 8.622 1.00 96.44 199 THR A O 1
ATOM 1584 N N . LEU A 1 200 ? 7.275 3.152 10.003 1.00 95.62 200 LEU A N 1
ATOM 1585 C CA . LEU A 1 200 ? 5.925 2.883 9.497 1.00 95.62 200 LEU A CA 1
ATOM 1586 C C . LEU A 1 200 ? 4.989 4.078 9.736 1.00 95.62 200 LEU A C 1
ATOM 1588 O O . LEU A 1 200 ? 4.222 4.431 8.850 1.00 95.62 200 LEU A O 1
ATOM 1592 N N . ASN A 1 201 ? 5.103 4.749 10.884 1.00 94.50 201 ASN A N 1
ATOM 1593 C CA . ASN A 1 201 ? 4.290 5.925 11.197 1.00 94.50 201 ASN A CA 1
ATOM 1594 C C . ASN A 1 201 ? 4.568 7.089 10.235 1.00 94.50 201 ASN A C 1
ATOM 1596 O O . ASN A 1 201 ? 3.640 7.761 9.794 1.00 94.50 201 ASN A O 1
ATOM 1600 N N . GLU A 1 202 ? 5.835 7.343 9.889 1.00 96.25 202 GLU A N 1
ATOM 1601 C CA . GLU A 1 202 ? 6.189 8.344 8.873 1.00 96.25 202 GLU A CA 1
ATOM 1602 C C . GLU A 1 202 ? 5.605 7.979 7.502 1.00 96.25 202 GLU A C 1
ATOM 1604 O O . GLU A 1 202 ? 5.127 8.861 6.787 1.00 96.25 202 GLU A O 1
ATOM 1609 N N . LEU A 1 203 ? 5.591 6.688 7.157 1.00 97.25 203 LEU A N 1
ATOM 1610 C CA . LEU A 1 203 ? 5.032 6.191 5.903 1.00 97.25 203 LEU A CA 1
ATOM 1611 C C . LEU A 1 203 ? 3.495 6.309 5.869 1.00 97.25 203 LEU A C 1
ATOM 1613 O O . LEU A 1 203 ? 2.947 6.815 4.893 1.00 97.25 203 LEU A O 1
ATOM 1617 N N . GLU A 1 204 ? 2.790 5.935 6.940 1.00 96.06 204 GLU A N 1
ATOM 1618 C CA . GLU A 1 204 ? 1.340 6.152 7.076 1.00 96.06 204 GLU A CA 1
ATOM 1619 C C . GLU A 1 204 ? 0.993 7.649 7.004 1.00 96.06 204 GLU A C 1
ATOM 1621 O O . GLU A 1 204 ? 0.082 8.051 6.278 1.00 96.06 204 GLU A O 1
ATOM 1626 N N . ASN A 1 205 ? 1.757 8.496 7.702 1.00 95.00 205 ASN A N 1
ATOM 1627 C CA . ASN A 1 205 ? 1.568 9.948 7.683 1.00 95.00 205 ASN A CA 1
ATOM 1628 C C . ASN A 1 205 ? 1.816 10.549 6.295 1.00 95.00 205 ASN A C 1
ATOM 1630 O O . ASN A 1 205 ? 1.124 11.492 5.903 1.00 95.00 205 ASN A O 1
ATOM 1634 N N . MET A 1 206 ? 2.767 10.002 5.533 1.00 96.06 206 MET A N 1
ATOM 1635 C CA . MET A 1 206 ? 2.968 10.370 4.136 1.00 96.06 206 MET A CA 1
ATOM 1636 C C . MET A 1 206 ? 1.689 10.115 3.332 1.00 96.06 206 MET A C 1
ATOM 1638 O O . MET A 1 206 ? 1.196 11.045 2.698 1.00 96.06 206 MET A O 1
ATOM 1642 N N . PHE A 1 207 ? 1.107 8.914 3.403 1.00 96.06 207 PHE A N 1
ATOM 1643 C CA . PHE A 1 207 ? -0.144 8.591 2.706 1.00 96.06 207 PHE A CA 1
ATOM 1644 C C . PHE A 1 207 ? -1.323 9.443 3.174 1.00 96.06 207 PHE A C 1
ATOM 1646 O O . PHE A 1 207 ? -2.091 9.930 2.347 1.00 96.06 207 PHE A O 1
ATOM 1653 N N . LYS A 1 208 ? -1.436 9.693 4.481 1.00 93.12 208 LYS A N 1
ATOM 1654 C CA . LYS A 1 208 ? -2.449 10.593 5.039 1.00 93.12 208 LYS A CA 1
ATOM 1655 C C . LYS A 1 208 ? -2.340 11.997 4.457 1.00 93.12 208 LYS A C 1
ATOM 1657 O O . LYS A 1 208 ? -3.348 12.564 4.063 1.00 93.12 208 LYS A O 1
ATOM 1662 N N . ARG A 1 209 ? -1.132 12.554 4.359 1.00 93.12 209 ARG A N 1
ATOM 1663 C CA . ARG A 1 209 ? -0.905 13.864 3.731 1.00 93.12 209 ARG A CA 1
ATOM 1664 C C . ARG A 1 209 ? -1.227 13.838 2.237 1.00 93.12 209 ARG A C 1
ATOM 1666 O O . ARG A 1 209 ? -1.827 14.776 1.724 1.00 93.12 209 ARG A O 1
ATOM 1673 N N . LEU A 1 210 ? -0.821 12.776 1.542 1.00 92.69 210 LEU A N 1
ATOM 1674 C CA . LEU A 1 210 ? -1.052 12.644 0.108 1.00 92.69 210 LEU A CA 1
ATOM 1675 C C . LEU A 1 210 ? -2.531 12.548 -0.227 1.00 92.69 210 LEU A C 1
ATOM 1677 O O . LEU A 1 210 ? -2.967 13.202 -1.162 1.00 92.69 210 LEU A O 1
ATOM 1681 N N . PHE A 1 211 ? -3.298 11.767 0.519 1.00 91.19 211 PHE A N 1
ATOM 1682 C CA . PHE A 1 211 ? -4.640 11.370 0.112 1.00 91.19 211 PHE A CA 1
ATOM 1683 C C . PHE A 1 211 ? -5.736 11.780 1.098 1.00 91.19 211 PHE A C 1
ATOM 1685 O O . PHE A 1 211 ? -6.871 11.351 0.917 1.00 91.19 211 PHE A O 1
ATOM 1692 N N . SER A 1 212 ? -5.449 12.640 2.085 1.00 88.56 212 SER A N 1
ATOM 1693 C CA . SER A 1 212 ? -6.433 13.133 3.068 1.00 88.56 212 SER A CA 1
ATOM 1694 C C . SER A 1 212 ? -7.729 13.591 2.416 1.00 88.56 212 SER A C 1
ATOM 1696 O O . SER A 1 212 ? -8.799 13.117 2.778 1.00 88.56 212 SER A O 1
ATOM 1698 N N . SER A 1 213 ? -7.619 14.437 1.391 1.00 87.88 213 SER A N 1
ATOM 1699 C CA . SER A 1 213 ? -8.773 14.944 0.661 1.00 87.88 213 SER A CA 1
ATOM 1700 C C . SER A 1 213 ? -9.601 13.803 0.068 1.00 87.88 213 SER A C 1
ATOM 1702 O O . SER A 1 213 ? -10.827 13.826 0.147 1.00 87.88 213 SER A O 1
ATOM 1704 N N . LYS A 1 214 ? -8.948 12.795 -0.535 1.00 87.00 214 LYS A N 1
ATOM 1705 C CA . LYS A 1 214 ? -9.629 11.658 -1.176 1.00 87.00 214 LYS A CA 1
ATOM 1706 C C . LYS A 1 214 ? -10.325 10.804 -0.128 1.00 87.00 214 LYS A C 1
ATOM 1708 O O . LYS A 1 214 ? -11.473 10.414 -0.312 1.00 87.00 214 LYS A O 1
ATOM 1713 N N . TYR A 1 215 ? -9.662 10.596 1.003 1.00 87.19 215 TYR A N 1
ATOM 1714 C CA . TYR A 1 215 ? -10.249 9.911 2.140 1.00 87.19 215 TYR A CA 1
ATOM 1715 C C . TYR A 1 215 ? -11.477 10.668 2.659 1.00 87.19 215 TYR A C 1
ATOM 1717 O O . TYR A 1 215 ? -12.436 10.034 3.080 1.00 87.19 215 TYR A O 1
ATOM 1725 N N . ASP A 1 216 ? -11.483 12.002 2.676 1.00 86.94 216 ASP A N 1
ATOM 1726 C CA . ASP A 1 216 ? -12.598 12.815 3.197 1.00 86.94 216 ASP A CA 1
ATOM 1727 C C . ASP A 1 216 ? -13.884 12.714 2.376 1.00 86.94 216 ASP A C 1
ATOM 1729 O O . ASP A 1 216 ? -14.965 12.887 2.937 1.00 86.94 216 ASP A O 1
ATOM 1733 N N . ILE A 1 217 ? -13.787 12.403 1.084 1.00 89.81 217 ILE A N 1
ATOM 1734 C CA . ILE A 1 217 ? -14.964 12.326 0.212 1.00 89.81 217 ILE A CA 1
ATOM 1735 C C . ILE A 1 217 ? -15.469 10.901 -0.019 1.00 89.81 217 ILE A C 1
ATOM 1737 O O . ILE A 1 217 ? -16.659 10.717 -0.257 1.00 89.81 217 ILE A O 1
ATOM 1741 N N . MET A 1 218 ? -14.588 9.900 0.033 1.00 93.44 218 MET A N 1
ATOM 1742 C CA . MET A 1 218 ? -14.964 8.518 -0.249 1.00 93.44 218 MET A CA 1
ATOM 1743 C C . MET A 1 218 ? -15.613 7.876 0.967 1.00 93.44 218 MET A C 1
ATOM 1745 O O . MET A 1 218 ? -15.146 8.016 2.102 1.00 93.44 218 MET A O 1
ATOM 1749 N N . SER A 1 219 ? -16.664 7.102 0.726 1.00 95.50 219 SER A N 1
ATOM 1750 C CA . SER A 1 219 ? -17.221 6.242 1.756 1.00 95.50 219 SER A CA 1
ATOM 1751 C C . SER A 1 219 ? -16.213 5.155 2.142 1.00 95.50 219 SER A C 1
ATOM 1753 O O . SER A 1 219 ? -15.427 4.670 1.329 1.00 95.50 219 SER A O 1
ATOM 1755 N N . VAL A 1 220 ? -16.262 4.706 3.397 1.00 95.56 220 VAL A N 1
ATOM 1756 C CA . VAL A 1 220 ? -15.428 3.582 3.863 1.00 95.56 220 VAL A CA 1
ATOM 1757 C C . VAL A 1 220 ? -15.664 2.299 3.057 1.00 95.56 220 VAL A C 1
ATOM 1759 O O . VAL A 1 220 ? -14.750 1.493 2.921 1.00 95.56 220 VAL A O 1
ATOM 1762 N N . VAL A 1 221 ? -16.870 2.121 2.504 1.00 97.56 221 VAL A N 1
ATOM 1763 C CA . VAL A 1 221 ? -17.211 0.983 1.643 1.00 97.56 221 VAL A CA 1
ATOM 1764 C C . VAL A 1 221 ? -16.441 1.073 0.329 1.00 97.56 221 VAL A C 1
ATOM 1766 O O . VAL A 1 221 ? -15.812 0.094 -0.051 1.00 97.56 221 VAL A O 1
ATOM 1769 N N . GLU A 1 222 ? -16.436 2.234 -0.333 1.00 96.31 222 GLU A N 1
ATOM 1770 C CA . GLU A 1 222 ? -15.656 2.450 -1.563 1.00 96.31 222 GLU A CA 1
ATOM 1771 C C . GLU A 1 222 ? -14.160 2.254 -1.312 1.00 96.31 222 GLU A C 1
ATOM 1773 O O . GLU A 1 222 ? -13.496 1.562 -2.075 1.00 96.31 222 GLU A O 1
ATOM 1778 N N . VAL A 1 223 ? -13.631 2.793 -0.208 1.00 96.62 223 VAL A N 1
ATOM 1779 C CA . VAL A 1 223 ? -12.216 2.618 0.159 1.00 96.62 223 VAL A CA 1
ATOM 1780 C C . VAL A 1 223 ? -11.863 1.137 0.357 1.00 96.62 223 VAL A C 1
ATOM 1782 O O . VAL A 1 223 ? -10.835 0.683 -0.142 1.00 96.62 223 VAL A O 1
ATOM 1785 N N . ALA A 1 224 ? -12.716 0.370 1.043 1.00 97.88 224 ALA A N 1
ATOM 1786 C CA . ALA A 1 224 ? -12.497 -1.061 1.248 1.00 97.88 224 ALA A CA 1
ATOM 1787 C C . ALA A 1 224 ? -12.634 -1.871 -0.057 1.00 97.88 224 ALA A C 1
ATOM 1789 O O . ALA A 1 224 ? -11.904 -2.840 -0.255 1.00 97.88 224 ALA A O 1
ATOM 1790 N N . LEU A 1 225 ? -13.538 -1.473 -0.958 1.00 97.94 225 LEU A N 1
ATOM 1791 C CA . LEU A 1 225 ? -13.686 -2.104 -2.272 1.00 97.94 225 LEU A CA 1
ATOM 1792 C C . LEU A 1 225 ? -12.469 -1.858 -3.168 1.00 97.94 225 LEU A C 1
ATOM 1794 O O . LEU A 1 225 ? -12.030 -2.801 -3.815 1.00 97.94 225 LEU A O 1
ATOM 1798 N N . HIS A 1 226 ? -11.878 -0.660 -3.153 1.00 96.44 226 HIS A N 1
ATOM 1799 C CA . HIS A 1 226 ? -10.616 -0.428 -3.863 1.00 96.44 226 HIS A CA 1
ATOM 1800 C C . HIS A 1 226 ? -9.473 -1.258 -3.285 1.00 96.44 226 HIS A C 1
ATOM 1802 O O . HIS A 1 226 ? -8.723 -1.858 -4.039 1.00 96.44 226 HIS A O 1
ATOM 1808 N N . LEU A 1 227 ? -9.369 -1.391 -1.957 1.00 98.06 227 LEU A N 1
ATOM 1809 C CA . LEU A 1 227 ? -8.398 -2.325 -1.377 1.00 98.06 227 LEU A CA 1
ATOM 1810 C C . LEU A 1 227 ? -8.589 -3.752 -1.931 1.00 98.06 227 LEU A C 1
ATOM 1812 O O . LEU A 1 227 ? -7.611 -4.418 -2.261 1.00 98.06 227 LEU A O 1
ATOM 1816 N N . GLN A 1 228 ? -9.834 -4.221 -2.058 1.00 98.19 228 GLN A N 1
ATOM 1817 C CA . GLN A 1 228 ? -10.130 -5.541 -2.619 1.00 98.19 228 GLN A CA 1
ATOM 1818 C C . GLN A 1 228 ? -9.823 -5.646 -4.121 1.00 98.19 228 GLN A C 1
ATOM 1820 O O . GLN A 1 228 ? -9.323 -6.682 -4.560 1.00 98.19 228 GLN A O 1
ATOM 1825 N N . GLU A 1 229 ? -10.106 -4.598 -4.892 1.00 98.00 229 GLU A N 1
ATOM 1826 C CA . GLU A 1 229 ? -9.763 -4.486 -6.314 1.00 98.00 229 GLU A CA 1
ATOM 1827 C C . GLU A 1 229 ? -8.255 -4.674 -6.520 1.00 98.00 229 GLU A C 1
ATOM 1829 O O . GLU A 1 229 ? -7.837 -5.583 -7.233 1.00 98.00 229 GLU A O 1
ATOM 1834 N N . GLU A 1 230 ? -7.447 -3.916 -5.786 1.00 98.25 230 GLU A N 1
ATOM 1835 C CA . GLU A 1 230 ? -5.978 -3.905 -5.855 1.00 98.25 230 GLU A CA 1
ATOM 1836 C C . GLU A 1 230 ? -5.383 -5.250 -5.417 1.00 98.25 230 GLU A C 1
ATOM 1838 O O . GLU A 1 230 ? -4.403 -5.755 -5.975 1.00 98.25 230 GLU A O 1
ATOM 1843 N N . VAL A 1 231 ? -6.033 -5.910 -4.450 1.00 98.31 231 VAL A N 1
ATOM 1844 C CA . VAL A 1 231 ? -5.679 -7.279 -4.064 1.00 98.31 231 VAL A CA 1
ATOM 1845 C C . VAL A 1 231 ? -5.921 -8.274 -5.214 1.00 98.31 231 VAL A C 1
ATOM 1847 O O . VAL A 1 231 ? -5.132 -9.205 -5.423 1.00 98.31 231 VAL A O 1
ATOM 1850 N N . GLY A 1 232 ? -6.988 -8.074 -5.989 1.00 98.00 232 GLY A N 1
ATOM 1851 C CA . GLY A 1 232 ? -7.271 -8.827 -7.210 1.00 98.00 232 GLY A CA 1
ATOM 1852 C C . GLY A 1 232 ? -6.282 -8.533 -8.344 1.00 98.00 232 GLY A C 1
ATOM 1853 O O . GLY A 1 232 ? -5.875 -9.457 -9.055 1.00 98.00 232 GLY A O 1
ATOM 1854 N N . GLU A 1 233 ? -5.836 -7.284 -8.490 1.00 97.75 233 GLU A N 1
ATOM 1855 C CA . GLU A 1 233 ? -4.848 -6.893 -9.504 1.00 97.75 233 GLU A CA 1
ATOM 1856 C C . GLU A 1 233 ? -3.494 -7.578 -9.293 1.00 97.75 233 GLU A C 1
ATOM 1858 O O . GLU A 1 233 ? -2.893 -8.063 -10.255 1.00 97.75 233 GLU A O 1
ATOM 1863 N N . ILE A 1 234 ? -3.056 -7.749 -8.042 1.00 97.56 234 ILE A N 1
ATOM 1864 C CA . ILE A 1 234 ? -1.858 -8.543 -7.724 1.00 97.56 234 ILE A CA 1
ATOM 1865 C C . ILE A 1 234 ? -2.037 -10.007 -8.121 1.00 97.56 234 ILE A C 1
ATOM 1867 O O . ILE A 1 234 ? -1.125 -10.591 -8.710 1.00 97.56 234 ILE A O 1
ATOM 1871 N N . ALA A 1 235 ? -3.200 -10.610 -7.852 1.00 96.06 235 ALA A N 1
ATOM 1872 C CA . ALA A 1 235 ? -3.459 -11.992 -8.258 1.00 96.06 235 ALA A CA 1
ATOM 1873 C C . ALA A 1 235 ? -3.368 -12.146 -9.789 1.00 96.06 235 ALA A C 1
ATOM 1875 O O . ALA A 1 235 ? -2.752 -13.090 -10.290 1.00 96.06 235 ALA A O 1
ATOM 1876 N N . ASN A 1 236 ? -3.900 -11.176 -10.539 1.00 95.56 236 ASN A N 1
ATOM 1877 C CA . ASN A 1 236 ? -3.766 -11.108 -11.993 1.00 95.56 236 ASN A CA 1
ATOM 1878 C C . ASN A 1 236 ? -2.301 -10.905 -12.431 1.00 95.56 236 ASN A C 1
ATOM 1880 O O . ASN A 1 236 ? -1.833 -11.582 -13.347 1.00 95.56 236 ASN A O 1
ATOM 1884 N N . ALA A 1 237 ? -1.540 -10.033 -11.766 1.00 95.38 237 ALA A N 1
ATOM 1885 C CA . ALA A 1 237 ? -0.120 -9.819 -12.052 1.00 95.38 237 ALA A CA 1
ATOM 1886 C C . ALA A 1 237 ? 0.718 -11.091 -11.814 1.00 95.38 237 ALA A C 1
ATOM 1888 O O . ALA A 1 237 ? 1.556 -11.449 -12.646 1.00 95.38 237 ALA A O 1
ATOM 1889 N N . MET A 1 238 ? 0.448 -11.822 -10.727 1.00 93.88 238 MET A N 1
ATOM 1890 C CA . MET A 1 238 ? 1.064 -13.121 -10.436 1.00 93.88 238 MET A CA 1
ATOM 1891 C C . MET A 1 238 ? 0.711 -14.162 -11.503 1.00 93.88 238 MET A C 1
ATOM 1893 O O . MET A 1 238 ? 1.602 -14.863 -11.984 1.00 93.88 238 MET A O 1
ATOM 1897 N N . LEU A 1 239 ? -0.557 -14.234 -11.922 1.00 91.88 239 LEU A N 1
ATOM 1898 C CA . LEU A 1 239 ? -0.993 -15.139 -12.987 1.00 91.88 239 LEU A CA 1
ATOM 1899 C C . LEU A 1 239 ? -0.298 -14.816 -14.313 1.00 91.88 239 LEU A C 1
ATOM 1901 O O . LEU A 1 239 ? 0.204 -15.717 -14.977 1.00 91.88 239 LEU A O 1
ATOM 1905 N N . ARG A 1 240 ? -0.184 -13.534 -14.678 1.00 91.50 240 ARG A N 1
ATOM 1906 C CA . ARG A 1 240 ? 0.557 -13.108 -15.876 1.00 91.50 240 ARG A CA 1
ATOM 1907 C C . ARG A 1 240 ? 2.024 -13.519 -15.810 1.00 91.50 240 ARG A C 1
ATOM 1909 O O . ARG A 1 240 ? 2.573 -13.937 -16.822 1.00 91.50 240 ARG A O 1
ATOM 1916 N N . LEU A 1 241 ? 2.675 -13.410 -14.655 1.00 91.12 241 LEU A N 1
ATOM 1917 C CA . LEU A 1 241 ? 4.056 -13.877 -14.480 1.00 91.12 241 LEU A CA 1
ATOM 1918 C C . LEU A 1 241 ? 4.175 -15.400 -14.617 1.00 91.12 241 LEU A C 1
ATOM 1920 O O . LEU A 1 241 ? 5.148 -15.877 -15.195 1.00 91.12 241 LEU A O 1
ATOM 1924 N N . HIS A 1 242 ? 3.189 -16.145 -14.118 1.00 86.44 242 HIS A N 1
ATOM 1925 C CA . HIS A 1 242 ? 3.162 -17.605 -14.183 1.00 86.44 242 HIS A CA 1
ATOM 1926 C C . HIS A 1 242 ? 2.864 -18.136 -15.594 1.00 86.44 242 HIS A C 1
ATOM 1928 O O . HIS A 1 242 ? 3.492 -19.088 -16.044 1.00 86.44 242 HIS A O 1
ATOM 1934 N N . CYS A 1 243 ? 1.943 -17.494 -16.314 1.00 87.75 243 CYS A N 1
ATOM 1935 C CA . CYS A 1 243 ? 1.548 -17.854 -17.675 1.00 87.75 243 CYS A CA 1
ATOM 1936 C C . CYS A 1 243 ? 2.467 -17.258 -18.755 1.00 87.75 243 CYS A C 1
ATOM 1938 O O . CYS A 1 243 ? 2.104 -17.268 -19.932 1.00 87.75 243 CYS A O 1
ATOM 1940 N N . GLN A 1 244 ? 3.622 -16.683 -18.395 1.00 86.00 244 GLN A N 1
ATOM 1941 C CA . GLN A 1 244 ? 4.570 -16.193 -19.392 1.00 86.00 244 GLN A CA 1
ATOM 1942 C C . GLN A 1 244 ? 5.079 -17.389 -20.216 1.00 86.00 244 GLN A C 1
ATOM 1944 O O . GLN A 1 244 ? 5.618 -18.332 -19.635 1.00 86.00 244 GLN A O 1
ATOM 1949 N N . PRO A 1 245 ? 4.894 -17.393 -21.549 1.00 84.62 245 PRO A N 1
ATOM 1950 C CA . PRO A 1 245 ? 5.309 -18.520 -22.367 1.00 84.62 245 PRO A CA 1
ATOM 1951 C C . PRO A 1 245 ? 6.823 -18.706 -22.269 1.00 84.62 245 PRO A C 1
ATOM 1953 O O . PRO A 1 245 ? 7.587 -17.740 -22.336 1.00 84.62 245 PRO A O 1
ATOM 1956 N N . HIS A 1 246 ? 7.251 -19.960 -22.123 1.00 77.38 246 HIS A N 1
ATOM 1957 C CA . HIS A 1 246 ? 8.661 -20.306 -22.217 1.00 77.38 246 HIS A CA 1
ATOM 1958 C C . HIS A 1 246 ? 9.171 -19.950 -23.614 1.00 77.38 246 HIS A C 1
ATOM 1960 O O . HIS A 1 246 ? 8.637 -20.433 -24.614 1.00 77.38 246 HIS A O 1
ATOM 1966 N N . LYS A 1 247 ? 10.215 -19.124 -23.678 1.00 79.88 247 LYS A N 1
ATOM 1967 C CA . LYS A 1 247 ? 10.985 -18.939 -24.907 1.00 79.88 247 LYS A CA 1
ATOM 1968 C C . LYS A 1 247 ? 12.108 -19.971 -24.981 1.00 79.88 247 LYS A C 1
ATOM 1970 O O . LYS A 1 247 ? 12.574 -20.458 -23.951 1.00 79.88 247 LYS A O 1
ATOM 1975 N N . ASP A 1 248 ? 12.510 -20.321 -26.199 1.00 78.06 248 ASP A N 1
ATOM 1976 C CA . ASP A 1 248 ? 13.565 -21.301 -26.445 1.00 78.06 248 ASP A CA 1
ATOM 1977 C C . ASP A 1 248 ? 14.897 -20.785 -25.880 1.00 78.06 248 ASP A C 1
ATOM 1979 O O . ASP A 1 248 ? 15.512 -19.862 -26.413 1.00 78.06 248 ASP A O 1
ATOM 1983 N N . SER A 1 249 ? 15.353 -21.392 -24.781 1.00 75.81 249 SER A N 1
ATOM 1984 C CA . SER A 1 249 ? 16.579 -20.989 -24.090 1.00 75.81 249 SER A CA 1
ATOM 1985 C C . SER A 1 249 ? 17.848 -21.205 -24.919 1.00 75.81 249 SER A C 1
ATOM 1987 O O . SER A 1 249 ? 18.918 -20.767 -24.501 1.00 75.81 249 SER A O 1
ATOM 1989 N N . SER A 1 250 ? 17.764 -21.896 -26.063 1.00 80.94 250 SER A N 1
ATOM 1990 C CA . SER A 1 250 ? 18.902 -22.079 -26.967 1.00 80.94 250 SER A CA 1
ATOM 1991 C C . SER A 1 250 ? 19.262 -20.814 -27.755 1.00 80.94 250 SER A C 1
ATOM 1993 O O . SER A 1 250 ? 20.388 -20.708 -28.245 1.00 80.94 250 SER A O 1
ATOM 1995 N N . LYS A 1 251 ? 18.356 -19.829 -27.840 1.00 86.31 251 LYS A N 1
ATOM 1996 C CA . LYS A 1 251 ? 18.599 -18.546 -28.510 1.00 86.31 251 LYS A CA 1
ATOM 1997 C C . LYS A 1 251 ? 18.826 -17.439 -27.482 1.00 86.31 251 LYS A C 1
ATOM 1999 O O . LYS A 1 251 ? 17.971 -17.160 -26.646 1.00 86.31 251 LYS A O 1
ATOM 2004 N N . SER A 1 252 ? 19.983 -16.778 -27.549 1.00 85.50 252 SER A N 1
ATOM 2005 C CA . SER A 1 252 ? 20.339 -15.704 -26.610 1.00 85.50 252 SER A CA 1
ATOM 2006 C C . SER A 1 252 ? 19.397 -14.499 -26.693 1.00 85.50 252 SER A C 1
ATOM 2008 O O . SER A 1 252 ? 19.050 -13.937 -25.659 1.00 85.50 252 SER A O 1
ATOM 2010 N N . GLU A 1 253 ? 18.957 -14.133 -27.901 1.00 86.38 253 GLU A N 1
ATOM 2011 C CA . GLU A 1 253 ? 18.040 -13.005 -28.141 1.00 86.38 253 GLU A CA 1
ATOM 2012 C C . GLU A 1 253 ? 16.674 -13.237 -27.474 1.00 86.38 253 GLU A C 1
ATOM 2014 O O . GLU A 1 253 ? 16.172 -12.371 -26.755 1.00 86.38 253 GLU A O 1
ATOM 2019 N N . ASP A 1 254 ? 16.127 -14.449 -27.608 1.00 85.81 254 ASP A N 1
ATOM 2020 C CA . ASP A 1 254 ? 14.868 -14.855 -26.978 1.00 85.81 254 ASP A CA 1
ATOM 2021 C C . ASP A 1 254 ? 14.945 -14.767 -25.442 1.00 85.81 254 ASP A C 1
ATOM 2023 O O . ASP A 1 254 ? 13.984 -14.366 -24.777 1.00 85.81 254 ASP A O 1
ATOM 2027 N N . LEU A 1 255 ? 16.104 -15.104 -24.864 1.00 85.00 255 LEU A N 1
ATOM 2028 C CA . LEU A 1 255 ? 16.332 -15.047 -23.422 1.00 85.00 255 LEU A CA 1
ATOM 2029 C C . LEU A 1 255 ? 16.429 -13.607 -22.894 1.00 85.00 255 LEU A C 1
ATOM 2031 O O . LEU A 1 255 ? 15.915 -13.320 -21.808 1.00 85.00 255 LEU A O 1
ATOM 2035 N N . GLU A 1 256 ? 17.082 -12.702 -23.625 1.00 88.12 256 GLU A N 1
ATOM 2036 C CA . GLU A 1 256 ? 17.154 -11.282 -23.256 1.00 88.12 256 GLU A CA 1
ATOM 2037 C C . GLU A 1 256 ? 15.776 -10.621 -23.305 1.00 88.12 256 GLU A C 1
ATOM 2039 O O . GLU A 1 256 ? 15.380 -9.953 -22.346 1.00 88.12 256 GLU A O 1
ATOM 2044 N N . GLU A 1 257 ? 15.007 -10.876 -24.365 1.00 89.12 257 GLU A N 1
ATOM 2045 C CA . GLU A 1 257 ? 13.645 -10.362 -24.499 1.00 89.12 257 GLU A CA 1
ATOM 2046 C C . GLU A 1 257 ? 12.729 -10.911 -23.390 1.00 89.12 257 GLU A C 1
ATOM 2048 O O . GLU A 1 257 ? 11.993 -10.150 -22.759 1.00 89.12 257 GLU A O 1
ATOM 2053 N N . TYR A 1 258 ? 12.822 -12.213 -23.079 1.00 88.31 258 TYR A N 1
ATOM 2054 C CA . TYR A 1 258 ? 12.092 -12.830 -21.964 1.00 88.31 258 TYR A CA 1
ATOM 2055 C C . TYR A 1 258 ? 12.413 -12.159 -20.622 1.00 88.31 258 TYR A C 1
ATOM 2057 O O . TYR A 1 258 ? 11.506 -11.841 -19.847 1.00 88.31 258 TYR A O 1
ATOM 2065 N N . ARG A 1 259 ? 13.700 -11.909 -20.339 1.00 88.38 259 ARG A N 1
ATOM 2066 C CA . ARG A 1 259 ? 14.148 -11.239 -19.106 1.00 88.38 259 ARG A CA 1
ATOM 2067 C C . ARG A 1 259 ? 13.651 -9.799 -19.027 1.00 88.38 259 ARG A C 1
ATOM 2069 O O . ARG A 1 259 ? 13.216 -9.376 -17.954 1.00 88.38 259 ARG A O 1
ATOM 2076 N N . ALA A 1 260 ? 13.692 -9.061 -20.135 1.00 90.81 260 ALA A N 1
ATOM 2077 C CA . ALA A 1 260 ? 13.191 -7.692 -20.203 1.00 90.81 260 ALA A CA 1
ATOM 2078 C C . ALA A 1 260 ? 11.679 -7.641 -19.933 1.00 90.81 260 ALA A C 1
ATOM 2080 O O . ALA A 1 260 ? 11.228 -6.887 -19.069 1.00 90.81 260 ALA A O 1
ATOM 2081 N N . GLU A 1 261 ? 10.904 -8.503 -20.593 1.00 91.56 261 GLU A N 1
ATOM 2082 C CA . GLU A 1 261 ? 9.460 -8.606 -20.382 1.00 91.56 261 GLU A CA 1
ATOM 2083 C C . GLU A 1 261 ? 9.123 -9.014 -18.941 1.00 91.56 261 GLU A C 1
ATOM 2085 O O . GLU A 1 261 ? 8.278 -8.393 -18.289 1.00 91.56 261 GLU A O 1
ATOM 2090 N N . ARG A 1 262 ? 9.824 -10.018 -18.402 1.00 91.06 262 ARG A N 1
ATOM 2091 C CA . ARG A 1 262 ? 9.639 -10.458 -17.016 1.00 91.06 262 ARG A CA 1
ATOM 2092 C C . ARG A 1 262 ? 9.951 -9.332 -16.033 1.00 91.06 262 ARG A C 1
ATOM 2094 O O . ARG A 1 262 ? 9.208 -9.145 -15.074 1.00 91.06 262 ARG A O 1
ATOM 2101 N N . SER A 1 263 ? 11.004 -8.549 -16.278 1.00 91.69 263 SER A N 1
ATOM 2102 C CA . SER A 1 263 ? 11.354 -7.384 -15.456 1.00 91.69 263 SER A CA 1
ATOM 2103 C C . SER A 1 263 ? 10.240 -6.330 -15.446 1.00 91.69 263 SER A C 1
ATOM 2105 O O . SER A 1 263 ? 9.901 -5.807 -14.384 1.00 91.69 263 SER A O 1
ATOM 2107 N N . ILE A 1 264 ? 9.610 -6.067 -16.597 1.00 92.12 264 ILE A N 1
ATOM 2108 C CA . ILE A 1 264 ? 8.455 -5.161 -16.700 1.00 92.12 264 ILE A CA 1
ATOM 2109 C C . ILE A 1 264 ? 7.270 -5.701 -15.886 1.00 92.12 264 ILE A C 1
ATOM 2111 O O . ILE A 1 264 ? 6.686 -4.965 -15.090 1.00 92.12 264 ILE A O 1
ATOM 2115 N N . ARG A 1 265 ? 6.942 -6.992 -16.028 1.00 94.12 265 ARG A N 1
ATOM 2116 C CA . ARG A 1 265 ? 5.846 -7.634 -15.279 1.00 94.12 265 ARG A CA 1
ATOM 2117 C C . ARG A 1 265 ? 6.103 -7.633 -13.766 1.00 94.12 265 ARG A C 1
ATOM 2119 O O . ARG A 1 265 ? 5.195 -7.336 -12.997 1.00 94.12 265 ARG A O 1
ATOM 2126 N N . MET A 1 266 ? 7.341 -7.887 -13.334 1.00 94.31 266 MET A N 1
ATOM 2127 C CA . MET A 1 266 ? 7.738 -7.808 -11.921 1.00 94.31 266 MET A CA 1
ATOM 2128 C C . MET A 1 266 ? 7.639 -6.387 -11.364 1.00 94.31 266 MET A C 1
ATOM 2130 O O . MET A 1 266 ? 7.242 -6.212 -10.214 1.00 94.31 266 MET A O 1
ATOM 2134 N N . ARG A 1 267 ? 7.957 -5.366 -12.170 1.00 94.06 267 ARG A N 1
ATOM 2135 C CA . ARG A 1 267 ? 7.754 -3.963 -11.785 1.00 94.06 267 ARG A CA 1
ATOM 2136 C C . ARG A 1 267 ? 6.271 -3.647 -11.604 1.00 94.06 267 ARG A C 1
ATOM 2138 O O . ARG A 1 267 ? 5.924 -3.025 -10.613 1.00 94.06 267 ARG A O 1
ATOM 2145 N N . SER A 1 268 ? 5.411 -4.122 -12.507 1.00 94.44 268 SER A N 1
ATOM 2146 C CA . SER A 1 268 ? 3.954 -3.981 -12.364 1.00 94.44 268 SER A CA 1
ATOM 2147 C C . SER A 1 268 ? 3.451 -4.649 -11.081 1.00 94.44 268 SER A C 1
ATOM 2149 O O . SER A 1 268 ? 2.704 -4.037 -10.333 1.00 94.44 268 SER A O 1
ATOM 2151 N N . LEU A 1 269 ? 3.921 -5.863 -10.766 1.00 96.38 269 LEU A N 1
ATOM 2152 C CA . LEU A 1 269 ? 3.592 -6.531 -9.501 1.00 96.38 269 LEU A CA 1
ATOM 2153 C C . LEU A 1 269 ? 4.027 -5.698 -8.281 1.00 96.38 269 LEU A C 1
ATOM 2155 O O . LEU A 1 269 ? 3.267 -5.560 -7.328 1.00 96.38 269 LEU A O 1
ATOM 2159 N N . ALA A 1 270 ? 5.239 -5.138 -8.306 1.00 97.19 270 ALA A N 1
ATOM 2160 C CA . ALA A 1 270 ? 5.740 -4.270 -7.241 1.00 97.19 270 ALA A CA 1
ATOM 2161 C C . ALA A 1 270 ? 4.887 -3.002 -7.075 1.00 97.19 270 ALA A C 1
ATOM 2163 O O . ALA A 1 270 ? 4.649 -2.557 -5.952 1.00 97.19 270 ALA A O 1
ATOM 2164 N N . GLU A 1 271 ? 4.415 -2.439 -8.187 1.00 96.19 271 GLU A N 1
ATOM 2165 C CA . GLU A 1 271 ? 3.514 -1.296 -8.184 1.00 96.19 271 GLU A CA 1
ATOM 2166 C C . GLU A 1 271 ? 2.178 -1.639 -7.507 1.00 96.19 271 GLU A C 1
ATOM 2168 O O . GLU A 1 271 ? 1.751 -0.887 -6.630 1.00 96.19 271 GLU A O 1
ATOM 2173 N N . GLU A 1 272 ? 1.549 -2.770 -7.832 1.00 97.75 272 GLU A N 1
ATOM 2174 C CA . GLU A 1 272 ? 0.260 -3.128 -7.211 1.00 97.75 272 GLU A CA 1
ATOM 2175 C C . GLU A 1 272 ? 0.420 -3.497 -5.731 1.00 97.75 272 GLU A C 1
ATOM 2177 O O . GLU A 1 272 ? -0.422 -3.164 -4.898 1.00 97.75 272 GLU A O 1
ATOM 2182 N N . LEU A 1 273 ? 1.561 -4.082 -5.343 1.00 98.06 273 LEU A N 1
ATOM 2183 C CA . LEU A 1 273 ? 1.890 -4.307 -3.929 1.00 98.06 273 LEU A CA 1
ATOM 2184 C C . LEU A 1 273 ? 1.950 -3.001 -3.130 1.00 98.06 273 LEU A C 1
ATOM 2186 O O . LEU A 1 273 ? 1.508 -2.967 -1.977 1.00 98.06 273 LEU A O 1
ATOM 2190 N N . ALA A 1 274 ? 2.477 -1.932 -3.730 1.00 97.88 274 ALA A N 1
ATOM 2191 C CA . ALA A 1 274 ? 2.477 -0.609 -3.121 1.00 97.88 274 ALA A CA 1
ATOM 2192 C C . ALA A 1 274 ? 1.063 -0.002 -3.041 1.00 97.88 274 ALA A C 1
ATOM 2194 O O . ALA A 1 274 ? 0.774 0.699 -2.066 1.00 97.88 274 ALA A O 1
ATOM 2195 N N . ASP A 1 275 ? 0.179 -0.294 -4.000 1.00 97.56 275 ASP A N 1
ATOM 2196 C CA . ASP A 1 275 ? -1.208 0.191 -3.977 1.00 97.56 275 ASP A CA 1
ATOM 2197 C C . ASP A 1 275 ? -2.035 -0.487 -2.903 1.00 97.56 275 ASP A C 1
ATOM 2199 O O . ASP A 1 275 ? -2.662 0.222 -2.113 1.00 97.56 275 ASP A O 1
ATOM 2203 N N . VAL A 1 276 ? -1.940 -1.812 -2.763 1.00 98.31 276 VAL A N 1
ATOM 2204 C CA . VAL A 1 276 ? -2.568 -2.526 -1.642 1.00 98.31 276 VAL A CA 1
ATOM 2205 C C . VAL A 1 276 ? -2.144 -1.932 -0.305 1.00 98.31 276 VAL A C 1
ATOM 2207 O O . VAL A 1 276 ? -2.993 -1.674 0.547 1.00 98.31 276 VAL A O 1
ATOM 2210 N N . PHE A 1 277 ? -0.853 -1.638 -0.117 1.00 98.25 277 PHE A N 1
ATOM 2211 C CA . PHE A 1 277 ? -0.403 -0.980 1.109 1.00 98.25 277 PHE A CA 1
ATOM 2212 C C . PHE A 1 277 ? -1.034 0.413 1.283 1.00 98.25 277 PHE A C 1
ATOM 2214 O O . PHE A 1 277 ? -1.508 0.745 2.371 1.00 98.25 277 PHE A O 1
ATOM 2221 N N . SER A 1 278 ? -1.089 1.221 0.220 1.00 97.25 278 SER A N 1
ATOM 2222 C CA . SER A 1 278 ? -1.691 2.560 0.273 1.00 97.25 278 SER A CA 1
ATOM 2223 C C . SER A 1 278 ? -3.183 2.523 0.641 1.00 97.25 278 SER A C 1
ATOM 2225 O O . SER A 1 278 ? -3.633 3.280 1.507 1.00 97.25 278 SER A O 1
ATOM 2227 N N . TRP A 1 279 ? -3.940 1.589 0.063 1.00 97.75 279 TRP A N 1
ATOM 2228 C CA . TRP A 1 279 ? -5.369 1.419 0.310 1.00 97.75 279 TRP A CA 1
ATOM 2229 C C . TRP A 1 279 ? -5.668 0.759 1.651 1.00 97.75 279 TRP A C 1
ATOM 2231 O O . TRP A 1 279 ? -6.702 1.037 2.263 1.00 97.75 279 TRP A O 1
ATOM 2241 N N . LEU A 1 280 ? -4.744 -0.043 2.173 1.00 97.56 280 LEU A N 1
ATOM 2242 C CA . LEU A 1 280 ? -4.818 -0.557 3.534 1.00 97.56 280 LEU A CA 1
ATOM 2243 C C . LEU A 1 280 ? -4.698 0.583 4.555 1.00 97.56 280 LEU A C 1
ATOM 2245 O O . LEU A 1 280 ? -5.504 0.667 5.486 1.00 97.56 280 LEU A O 1
ATOM 2249 N N . VAL A 1 281 ? -3.769 1.525 4.337 1.00 96.75 281 VAL A N 1
ATOM 2250 C CA . VAL A 1 281 ? -3.676 2.759 5.138 1.00 96.75 281 VAL A CA 1
ATOM 2251 C C . VAL A 1 281 ? -4.956 3.592 5.005 1.00 96.75 281 VAL A C 1
ATOM 2253 O O . VAL A 1 281 ? -5.504 4.040 6.015 1.00 96.75 281 VAL A O 1
ATOM 2256 N N . ALA A 1 282 ? -5.483 3.758 3.788 1.00 95.62 282 ALA A N 1
ATOM 2257 C CA . ALA A 1 282 ? -6.734 4.479 3.539 1.00 95.62 282 ALA A CA 1
ATOM 2258 C C . ALA A 1 282 ? -7.936 3.861 4.277 1.00 95.62 282 ALA A C 1
ATOM 2260 O O . ALA A 1 282 ? -8.744 4.575 4.885 1.00 95.62 282 ALA A O 1
ATOM 2261 N N . THR A 1 283 ? -8.042 2.530 4.254 1.00 96.19 283 THR A N 1
ATOM 2262 C CA . THR A 1 283 ? -9.103 1.769 4.927 1.00 96.19 283 THR A CA 1
ATOM 2263 C C . THR A 1 283 ? -9.014 1.948 6.437 1.00 96.19 283 THR A C 1
ATOM 2265 O O . THR A 1 283 ? -10.029 2.200 7.096 1.00 96.19 283 THR A O 1
ATOM 2268 N N . ARG A 1 284 ? -7.794 1.919 6.991 1.00 94.81 284 ARG A N 1
ATOM 2269 C CA . ARG A 1 284 ? -7.548 2.182 8.412 1.00 94.81 284 ARG A CA 1
ATOM 2270 C C . ARG A 1 284 ? -7.957 3.594 8.812 1.00 94.81 284 ARG A C 1
ATOM 2272 O O . ARG A 1 284 ? -8.706 3.754 9.775 1.00 94.81 284 ARG A O 1
ATOM 2279 N N . GLU A 1 285 ? -7.503 4.614 8.087 1.00 93.31 285 GLU A N 1
ATOM 2280 C CA . GLU A 1 285 ? -7.836 6.017 8.380 1.00 93.31 285 GLU A CA 1
ATOM 2281 C C . GLU A 1 285 ? -9.348 6.280 8.273 1.00 93.31 285 GLU A C 1
ATOM 2283 O O . GLU A 1 285 ? -9.931 6.983 9.101 1.00 93.31 285 GLU A O 1
ATOM 2288 N N . SER A 1 286 ? -10.020 5.681 7.289 1.00 93.62 286 SER A N 1
ATOM 2289 C CA . SER A 1 286 ? -11.475 5.800 7.122 1.00 93.62 286 SER A CA 1
ATOM 2290 C C . SER A 1 286 ? -12.245 5.125 8.253 1.00 93.62 286 SER A C 1
ATOM 2292 O O . SER A 1 286 ? -13.149 5.730 8.831 1.00 93.62 286 SER A O 1
ATOM 2294 N N . THR A 1 287 ? -11.824 3.923 8.646 1.00 91.94 287 THR A N 1
ATOM 2295 C CA . THR A 1 287 ? -12.388 3.205 9.796 1.00 91.94 287 THR A CA 1
ATOM 2296 C C . THR A 1 287 ? -12.201 4.001 11.088 1.00 91.94 287 THR A C 1
ATOM 2298 O O . THR A 1 287 ? -13.150 4.199 11.846 1.00 91.94 287 THR A O 1
ATOM 2301 N N . GLN A 1 288 ? -11.004 4.547 11.322 1.00 89.88 288 GLN A N 1
ATOM 2302 C CA . GLN A 1 288 ? -10.723 5.341 12.518 1.00 89.88 288 GLN A CA 1
ATOM 2303 C C . GLN A 1 288 ? -11.587 6.604 12.601 1.00 89.88 288 GLN A C 1
ATOM 2305 O O . GLN A 1 288 ? -12.067 6.937 13.685 1.00 89.88 288 GLN A O 1
ATOM 2310 N N . ARG A 1 289 ? -11.835 7.292 11.481 1.00 89.62 289 ARG A N 1
ATOM 2311 C CA . ARG A 1 289 ? -12.723 8.466 11.450 1.00 89.62 289 ARG A CA 1
ATOM 2312 C C . ARG A 1 289 ? -14.165 8.121 11.810 1.00 89.62 289 ARG A C 1
ATOM 2314 O O . ARG A 1 289 ? -14.797 8.881 12.545 1.00 89.62 289 ARG A O 1
ATOM 2321 N N . ILE A 1 290 ? -14.673 6.974 11.359 1.00 89.25 290 ILE A N 1
ATOM 2322 C CA . ILE A 1 290 ? -16.011 6.496 11.743 1.00 89.25 290 ILE A CA 1
ATOM 2323 C C . ILE A 1 290 ? -16.073 6.242 13.247 1.00 89.25 290 ILE A C 1
ATOM 2325 O O . ILE A 1 290 ? -16.989 6.719 13.916 1.00 89.25 290 ILE A O 1
ATOM 2329 N N . ILE A 1 291 ? -15.061 5.571 13.797 1.00 85.44 291 ILE A N 1
ATOM 2330 C CA . ILE A 1 291 ? -14.973 5.281 15.233 1.00 85.44 291 ILE A CA 1
ATOM 2331 C C . ILE A 1 291 ? -14.906 6.577 16.049 1.00 85.44 291 ILE A C 1
ATOM 2333 O O . ILE A 1 291 ? -15.627 6.729 17.033 1.00 85.44 291 ILE A O 1
ATOM 2337 N N . GLN A 1 292 ? -14.075 7.537 15.635 1.00 86.19 292 GLN A N 1
ATOM 2338 C CA . GLN A 1 292 ? -13.940 8.837 16.300 1.00 86.19 292 GLN A CA 1
ATOM 2339 C C . GLN A 1 292 ? -15.230 9.662 16.235 1.00 86.19 292 GLN A C 1
ATOM 2341 O O . GLN A 1 292 ? -15.619 10.270 17.232 1.00 86.19 292 GLN A O 1
ATOM 2346 N N . THR A 1 293 ? -15.917 9.648 15.093 1.00 87.62 293 THR A N 1
ATOM 2347 C CA . THR A 1 293 ? -17.220 10.305 14.929 1.00 87.62 293 THR A CA 1
ATOM 2348 C C . THR A 1 293 ? -18.275 9.663 15.828 1.00 87.62 293 THR A C 1
ATOM 2350 O O . THR A 1 293 ? -18.994 10.375 16.529 1.00 87.62 293 THR A O 1
ATOM 2353 N N . GLY A 1 294 ? -18.321 8.327 15.884 1.00 84.31 294 GLY A N 1
ATOM 2354 C CA . GLY A 1 294 ? -19.192 7.584 16.796 1.00 84.31 294 GLY A CA 1
ATOM 2355 C C . GLY A 1 294 ? -18.918 7.938 18.257 1.00 84.31 294 GLY A C 1
ATOM 2356 O O . GLY A 1 294 ? -19.834 8.320 18.975 1.00 84.31 294 GLY A O 1
ATOM 2357 N N . LEU A 1 295 ? -17.648 7.928 18.676 1.00 82.00 295 LEU A N 1
ATOM 2358 C CA . LEU A 1 295 ? -17.218 8.359 20.013 1.00 82.00 295 LEU A CA 1
ATOM 2359 C C . LEU A 1 295 ? -17.687 9.771 20.357 1.00 82.00 295 LEU A C 1
ATOM 2361 O O . LEU A 1 295 ? -18.181 10.012 21.459 1.00 82.00 295 LEU A O 1
ATOM 2365 N N . HIS A 1 296 ? -17.500 10.712 19.434 1.00 85.56 296 HIS A N 1
ATOM 2366 C CA . HIS A 1 296 ? -17.916 12.094 19.627 1.00 85.56 296 HIS A CA 1
ATOM 2367 C C . HIS A 1 296 ? -19.434 12.192 19.809 1.00 85.56 296 HIS A C 1
ATOM 2369 O O . HIS A 1 296 ? -19.899 12.819 20.760 1.00 85.56 296 HIS A O 1
ATOM 2375 N N . PHE A 1 297 ? -20.203 11.533 18.939 1.00 84.50 297 PHE A N 1
ATOM 2376 C CA . PHE A 1 297 ? -21.659 11.522 19.015 1.00 84.50 297 PHE A CA 1
ATOM 2377 C C . PHE A 1 297 ? -22.159 10.919 20.330 1.00 84.50 297 PHE A C 1
ATOM 2379 O O . PHE A 1 297 ? -23.004 11.515 20.996 1.00 84.50 297 PHE A O 1
ATOM 2386 N N . THR A 1 298 ? -21.600 9.788 20.762 1.00 79.50 298 THR A N 1
ATOM 2387 C CA . THR A 1 298 ? -22.048 9.150 22.002 1.00 79.50 298 THR A CA 1
ATOM 2388 C C . THR A 1 298 ? -21.673 9.965 23.242 1.00 79.50 298 THR A C 1
ATOM 2390 O O . THR A 1 298 ? -22.463 10.044 24.180 1.00 79.50 298 THR A O 1
ATOM 2393 N N . ARG A 1 299 ? -20.519 10.651 23.240 1.00 81.69 299 ARG A N 1
ATOM 2394 C CA . ARG A 1 299 ? -20.161 11.612 24.302 1.00 81.69 299 ARG A CA 1
ATOM 2395 C C . ARG A 1 299 ? -21.140 12.779 24.375 1.00 81.69 299 ARG A C 1
ATOM 2397 O O . ARG A 1 299 ? -21.511 13.192 25.469 1.00 81.69 299 ARG A O 1
ATOM 2404 N N . GLU A 1 300 ? -21.560 13.303 23.230 1.00 87.25 300 GLU A N 1
ATOM 2405 C CA . GLU A 1 300 ? -22.541 14.385 23.165 1.00 87.25 300 GLU A CA 1
ATOM 2406 C C . GLU A 1 300 ? -23.929 13.930 23.646 1.00 87.25 300 GLU A C 1
ATOM 2408 O O . GLU A 1 300 ? -24.583 14.648 24.400 1.00 87.25 300 GLU A O 1
ATOM 2413 N N . LEU A 1 301 ? -24.358 12.713 23.295 1.00 82.62 301 LEU A N 1
ATOM 2414 C CA . LEU A 1 301 ? -25.592 12.126 23.829 1.00 82.62 301 LEU A CA 1
ATOM 2415 C C . LEU A 1 301 ? -25.541 11.968 25.350 1.00 82.62 301 LEU A C 1
ATOM 2417 O O . LEU A 1 301 ? -26.478 12.377 26.032 1.00 82.62 301 LEU A O 1
ATOM 2421 N N . ALA A 1 302 ? -24.440 11.434 25.884 1.00 80.12 302 ALA A N 1
ATOM 2422 C CA . ALA A 1 302 ? -24.266 11.260 27.323 1.00 80.12 302 ALA A CA 1
ATOM 2423 C C . ALA A 1 302 ? -24.311 12.605 28.076 1.00 80.12 302 ALA A C 1
ATOM 2425 O O . ALA A 1 302 ? -24.908 12.699 29.150 1.00 80.12 302 ALA A O 1
ATOM 2426 N N . ARG A 1 303 ? -23.746 13.676 27.496 1.00 84.44 303 ARG A N 1
ATOM 2427 C CA . ARG A 1 303 ? -23.837 15.037 28.059 1.00 84.44 303 ARG A CA 1
ATOM 2428 C C . ARG A 1 303 ? -25.276 15.538 28.102 1.00 84.44 303 ARG A C 1
ATOM 2430 O O . ARG A 1 303 ? -25.733 15.963 29.154 1.00 84.44 303 ARG A O 1
ATOM 2437 N N . ARG A 1 304 ? -26.011 15.421 26.993 1.00 86.06 304 ARG A N 1
ATOM 2438 C CA . ARG A 1 304 ? -27.417 15.857 26.918 1.00 86.06 304 ARG A CA 1
ATOM 2439 C C . ARG A 1 304 ? -28.323 15.101 27.880 1.00 86.06 304 ARG A C 1
ATOM 2441 O O . ARG A 1 304 ? -29.245 15.697 28.431 1.00 86.06 304 ARG A O 1
ATOM 2448 N N . GLU A 1 305 ? -28.061 13.813 28.076 1.00 84.12 305 GLU A N 1
ATOM 2449 C CA . GLU A 1 305 ? -28.792 13.008 29.052 1.00 84.12 305 GLU A CA 1
ATOM 2450 C C . GLU A 1 305 ? -28.471 13.431 30.488 1.00 84.12 305 GLU A C 1
ATOM 2452 O O . GLU A 1 305 ? -29.369 13.476 31.318 1.00 84.12 305 GLU A O 1
ATOM 2457 N N . THR A 1 306 ? -27.227 13.837 30.762 1.00 81.81 306 THR A N 1
ATOM 2458 C CA . THR A 1 306 ? -26.847 14.417 32.062 1.00 81.81 306 THR A CA 1
ATOM 2459 C C . THR A 1 306 ? -27.525 15.775 32.308 1.00 81.81 306 THR A C 1
ATOM 2461 O O . THR A 1 306 ? -27.926 16.072 33.431 1.00 81.81 306 THR A O 1
ATOM 2464 N N . ASP A 1 307 ? -27.674 16.600 31.265 1.00 85.69 307 ASP A N 1
ATOM 2465 C CA . ASP A 1 307 ? -28.281 17.938 31.360 1.00 85.69 307 ASP A CA 1
ATOM 2466 C C . ASP A 1 307 ? -29.811 17.897 31.482 1.00 85.69 307 ASP A C 1
ATOM 2468 O O . ASP A 1 307 ? -30.435 18.769 32.103 1.00 85.69 307 ASP A O 1
ATOM 2472 N N . ARG A 1 308 ? -30.446 16.872 30.902 1.00 87.12 308 ARG A N 1
ATOM 2473 C CA . ARG A 1 308 ? -31.835 16.539 31.200 1.00 87.12 308 ARG A CA 1
ATOM 2474 C C . ARG A 1 308 ? -31.887 16.136 32.670 1.00 87.12 308 ARG A C 1
ATOM 2476 O O . ARG A 1 308 ? -31.447 15.056 33.026 1.00 87.12 308 ARG A O 1
ATOM 2483 N N . LYS A 1 309 ? -32.462 16.992 33.521 1.00 71.31 309 LYS A N 1
ATOM 2484 C CA . LYS A 1 309 ? -32.772 16.720 34.940 1.00 71.31 309 LYS A CA 1
ATOM 2485 C C . LYS A 1 309 ? -33.797 15.580 35.110 1.00 71.31 309 LYS A C 1
ATOM 2487 O O . LYS A 1 309 ? -34.840 15.777 35.728 1.00 71.31 309 LYS A O 1
ATOM 2492 N N . GLN A 1 310 ? -33.572 14.427 34.495 1.00 63.88 310 GLN A N 1
ATOM 2493 C CA . GLN A 1 310 ? -34.319 13.219 34.786 1.00 63.88 310 GLN A CA 1
ATOM 2494 C C . GLN A 1 310 ? -33.869 12.708 36.150 1.00 63.88 310 GLN A C 1
ATOM 2496 O O . GLN A 1 310 ? -32.684 12.737 36.479 1.00 63.88 310 GLN A O 1
ATOM 2501 N N . GLU A 1 311 ? -34.840 12.279 36.952 1.00 71.19 311 GLU A N 1
ATOM 2502 C CA . GLU A 1 311 ? -34.607 11.794 38.314 1.00 71.19 311 GLU A CA 1
ATOM 2503 C C . GLU A 1 311 ? -33.776 10.498 38.333 1.00 71.19 311 GLU A C 1
ATOM 2505 O O . GLU A 1 311 ? -33.171 10.190 39.357 1.00 71.19 311 GLU A O 1
ATOM 2510 N N . GLU A 1 312 ? -33.646 9.801 37.194 1.00 77.31 312 GLU A N 1
ATOM 2511 C CA . GLU A 1 312 ? -32.779 8.630 37.027 1.00 77.31 312 GLU A CA 1
ATOM 2512 C C . GLU A 1 312 ? -32.107 8.618 35.634 1.00 77.31 312 GLU A C 1
ATOM 2514 O O . GLU A 1 312 ? -32.786 8.385 34.631 1.00 77.31 312 GLU A O 1
ATOM 2519 N N . PRO A 1 313 ? -30.786 8.863 35.522 1.00 71.31 313 PRO A N 1
ATOM 2520 C CA . PRO A 1 313 ? -30.074 8.760 34.248 1.00 71.31 313 PRO A CA 1
ATOM 2521 C C . PRO A 1 313 ? -30.024 7.307 33.763 1.00 71.31 313 PRO A C 1
ATOM 2523 O O . PRO A 1 313 ? -29.778 6.389 34.547 1.00 71.31 313 PRO A O 1
ATOM 2526 N N . ASN A 1 314 ? -30.191 7.086 32.454 1.00 76.12 314 ASN A N 1
ATOM 2527 C CA . ASN A 1 314 ? -30.058 5.752 31.869 1.00 76.12 314 ASN A CA 1
ATOM 2528 C C . ASN A 1 314 ? -28.632 5.202 32.112 1.00 76.12 314 ASN A C 1
ATOM 2530 O O . ASN A 1 314 ? -27.669 5.748 31.561 1.00 76.12 314 ASN A O 1
ATOM 2534 N N . PRO A 1 315 ? -28.462 4.100 32.870 1.00 75.12 315 PRO A N 1
ATOM 2535 C CA . PRO A 1 315 ? -27.142 3.576 33.224 1.00 75.12 315 PRO A CA 1
ATOM 2536 C C . PRO A 1 315 ? -26.326 3.116 32.003 1.00 75.12 315 PRO A C 1
ATOM 2538 O O . PRO A 1 315 ? -25.096 3.088 32.060 1.00 75.12 315 PRO A O 1
ATOM 2541 N N . LEU A 1 316 ? -26.989 2.816 30.877 1.00 69.00 316 LEU A N 1
ATOM 2542 C CA . LEU A 1 316 ? -26.351 2.434 29.612 1.00 69.00 316 LEU A CA 1
ATOM 2543 C C . LEU A 1 316 ? -25.787 3.626 28.823 1.00 69.00 316 LEU A C 1
ATOM 2545 O O . LEU A 1 316 ? -25.007 3.424 27.896 1.00 69.00 316 LEU A O 1
ATOM 2549 N N . LEU A 1 317 ? -26.169 4.855 29.178 1.00 70.81 317 LEU A N 1
ATOM 2550 C CA . LEU A 1 317 ? -25.725 6.090 28.522 1.00 70.81 317 LEU A CA 1
ATOM 2551 C C . LEU A 1 317 ? -24.763 6.906 29.390 1.00 70.81 317 LEU A C 1
ATOM 2553 O O . LEU A 1 317 ? -24.471 8.058 29.068 1.00 70.81 317 LEU A O 1
ATOM 2557 N N . THR A 1 318 ? -24.237 6.325 30.473 1.00 71.88 318 THR A N 1
ATOM 2558 C CA . THR A 1 318 ? -23.184 7.000 31.236 1.00 71.88 318 THR A CA 1
ATOM 2559 C C . THR A 1 318 ? -21.952 7.197 30.345 1.00 71.88 318 THR A C 1
ATOM 2561 O O . THR A 1 318 ? -21.610 6.294 29.571 1.00 71.88 318 THR A O 1
ATOM 2564 N N . PRO A 1 319 ? -21.256 8.349 30.440 1.00 66.88 319 PRO A N 1
ATOM 2565 C CA . PRO A 1 319 ? -20.024 8.585 29.690 1.00 66.88 319 PRO A CA 1
ATOM 2566 C C . PRO A 1 319 ? -19.015 7.441 29.835 1.00 66.88 319 PRO A C 1
ATOM 2568 O O . PRO A 1 319 ? -18.376 7.076 28.855 1.00 66.88 319 PRO A O 1
ATOM 2571 N N . ASP A 1 320 ? -18.939 6.828 31.020 1.00 67.81 320 ASP A N 1
ATOM 2572 C CA . ASP A 1 320 ? -18.040 5.712 31.309 1.00 67.81 320 ASP A CA 1
ATOM 2573 C C . ASP A 1 320 ? -18.497 4.388 30.684 1.00 67.81 320 ASP A C 1
ATOM 2575 O O . ASP A 1 320 ? -17.658 3.641 30.191 1.00 67.81 320 ASP A O 1
ATOM 2579 N N . ALA A 1 321 ? -19.796 4.068 30.656 1.00 68.31 321 ALA A N 1
ATOM 2580 C CA . ALA A 1 321 ? -20.285 2.861 29.977 1.00 68.31 321 ALA A CA 1
ATOM 2581 C C . ALA A 1 321 ? -20.082 2.964 28.459 1.00 68.31 321 ALA A C 1
ATOM 2583 O O . ALA A 1 321 ? -19.578 2.038 27.825 1.00 68.31 321 ALA A O 1
ATOM 2584 N N . VAL A 1 322 ? -20.401 4.131 27.900 1.00 64.75 322 VAL A N 1
ATOM 2585 C CA . VAL A 1 322 ? -20.175 4.477 26.495 1.00 64.75 322 VAL A CA 1
ATOM 2586 C C . VAL A 1 322 ? -18.692 4.420 26.150 1.00 64.75 322 VAL A C 1
ATOM 2588 O O . VAL A 1 322 ? -18.301 3.789 25.166 1.00 64.75 322 VAL A O 1
ATOM 2591 N N . GLU A 1 323 ? -17.856 5.071 26.959 1.00 65.12 323 GLU A N 1
ATOM 2592 C CA . GLU A 1 323 ? -16.421 5.074 26.739 1.00 65.12 323 GLU A CA 1
ATOM 2593 C C . GLU A 1 323 ? -15.875 3.662 26.881 1.00 65.12 323 GLU A C 1
ATOM 2595 O O . GLU A 1 323 ? -15.136 3.253 26.006 1.00 65.12 323 GLU A O 1
ATOM 2600 N N . ASN A 1 324 ? -16.277 2.865 27.871 1.00 64.88 324 ASN A N 1
ATOM 2601 C CA . ASN A 1 324 ? -15.793 1.493 28.017 1.00 64.88 324 ASN A CA 1
ATOM 2602 C C . ASN A 1 324 ? -16.175 0.600 26.834 1.00 64.88 324 ASN A C 1
ATOM 2604 O O . ASN A 1 324 ? -15.309 -0.125 26.354 1.00 64.88 324 ASN A O 1
ATOM 2608 N N . VAL A 1 325 ? -17.400 0.684 26.304 1.00 60.75 325 VAL A N 1
ATOM 2609 C CA . VAL A 1 325 ? -17.810 -0.100 25.122 1.00 60.75 325 VAL A CA 1
ATOM 2610 C C . VAL A 1 325 ? -16.951 0.244 23.904 1.00 60.75 325 VAL A C 1
ATOM 2612 O O . VAL A 1 325 ? -16.498 -0.650 23.192 1.00 60.75 325 VAL A O 1
ATOM 2615 N N . VAL A 1 326 ? -16.660 1.527 23.681 1.00 61.28 326 VAL A N 1
ATOM 2616 C CA . VAL A 1 326 ? -15.894 1.943 22.497 1.00 61.28 326 VAL A CA 1
ATOM 2617 C C . VAL A 1 326 ? -14.373 1.867 22.713 1.00 61.28 326 VAL A C 1
ATOM 2619 O O . VAL A 1 326 ? -13.608 1.585 21.789 1.00 61.28 326 VAL A O 1
ATOM 2622 N N . ARG A 1 327 ? -13.907 2.070 23.946 1.00 56.44 327 ARG A N 1
ATOM 2623 C CA . ARG A 1 327 ? -12.495 2.070 24.351 1.00 56.44 327 ARG A CA 1
ATOM 2624 C C . ARG A 1 327 ? -11.943 0.660 24.511 1.00 56.44 327 ARG A C 1
ATOM 2626 O O . ARG A 1 327 ? -10.798 0.452 24.114 1.00 56.44 327 ARG A O 1
ATOM 2633 N N . LEU A 1 328 ? -12.735 -0.286 25.030 1.00 54.75 328 LEU A N 1
ATOM 2634 C CA . LEU A 1 328 ? -12.377 -1.711 25.043 1.00 54.75 328 LEU A CA 1
ATOM 2635 C C . LEU A 1 328 ? -12.274 -2.273 23.627 1.00 54.75 328 LEU A C 1
ATOM 2637 O O . LEU A 1 328 ? -11.464 -3.165 23.402 1.00 54.75 328 LEU A O 1
ATOM 2641 N N . ALA A 1 329 ? -13.040 -1.727 22.681 1.00 55.09 329 ALA A N 1
ATOM 2642 C CA . ALA A 1 329 ? -13.015 -2.203 21.313 1.00 55.09 329 ALA A CA 1
ATOM 2643 C C . ALA A 1 329 ? -11.851 -1.604 20.495 1.00 55.09 329 ALA A C 1
ATOM 2645 O O . ALA A 1 329 ? -11.202 -2.350 19.777 1.00 55.09 329 ALA A O 1
ATOM 2646 N N . LEU A 1 330 ? -11.576 -0.284 20.549 1.00 58.25 330 LEU A N 1
ATOM 2647 C CA . LEU A 1 330 ? -10.867 0.374 19.424 1.00 58.25 330 LEU A CA 1
ATOM 2648 C C . LEU A 1 330 ? -9.866 1.501 19.784 1.00 58.25 330 LEU A C 1
ATOM 2650 O O . LEU A 1 330 ? -9.181 2.028 18.908 1.00 58.25 330 LEU A O 1
ATOM 2654 N N . SER A 1 331 ? -9.739 1.905 21.053 1.00 55.88 331 SER A N 1
ATOM 2655 C CA . SER A 1 331 ? -8.990 3.122 21.444 1.00 55.88 331 SER A CA 1
ATOM 2656 C C . SER A 1 331 ? -7.451 3.099 21.309 1.00 55.88 331 SER A C 1
ATOM 2658 O O . SER A 1 331 ? -6.893 4.186 21.140 1.00 55.88 331 SER A O 1
ATOM 2660 N N . PRO A 1 332 ? -6.724 1.967 21.412 1.00 56.09 332 PRO A N 1
ATOM 2661 C CA . PRO A 1 332 ? -5.260 1.970 21.275 1.00 56.09 332 PRO A CA 1
ATOM 2662 C C . PRO A 1 332 ? -4.759 1.874 19.829 1.00 56.09 332 PRO A C 1
ATOM 2664 O O . PRO A 1 332 ? -3.563 2.037 19.604 1.00 56.09 332 PRO A O 1
ATOM 2667 N N . ALA A 1 333 ? -5.638 1.557 18.878 1.00 62.84 333 ALA A N 1
ATOM 2668 C CA . ALA A 1 333 ? -5.298 1.194 17.508 1.00 62.84 333 ALA A CA 1
ATOM 2669 C C . ALA A 1 333 ? -5.170 2.419 16.589 1.00 62.84 333 ALA A C 1
ATOM 2671 O O . ALA A 1 333 ? -5.981 2.652 15.695 1.00 62.84 333 ALA A O 1
ATOM 2672 N N . SER A 1 334 ? -4.153 3.239 16.848 1.00 77.56 334 SER A N 1
ATOM 2673 C CA . SER A 1 334 ? -3.907 4.472 16.092 1.00 77.56 334 SER A CA 1
ATOM 2674 C C . SER A 1 334 ? -3.039 4.287 14.853 1.00 77.56 334 SER A C 1
ATOM 2676 O O . SER A 1 334 ? -2.854 5.248 14.119 1.00 77.56 334 SER A O 1
ATOM 2678 N N . THR A 1 335 ? -2.485 3.089 14.657 1.00 87.31 335 THR A N 1
ATOM 2679 C CA . THR A 1 335 ? -1.533 2.726 13.597 1.00 87.31 335 THR A CA 1
ATOM 2680 C C . THR A 1 335 ? -1.789 1.296 13.128 1.00 87.31 335 THR A C 1
ATOM 2682 O O . THR A 1 335 ? -2.317 0.486 13.895 1.00 87.31 335 THR A O 1
ATOM 2685 N N . LEU A 1 336 ? -1.394 0.946 11.897 1.00 88.44 336 LEU A N 1
ATOM 2686 C CA . LEU A 1 336 ? -1.383 -0.455 11.438 1.00 88.44 336 LEU A CA 1
ATOM 2687 C C . LEU A 1 336 ? -0.576 -1.355 12.388 1.00 88.44 336 LEU A C 1
ATOM 2689 O O . LEU A 1 336 ? -0.922 -2.514 12.628 1.00 88.44 336 LEU A O 1
ATOM 2693 N N . LEU A 1 337 ? 0.470 -0.801 12.999 1.00 86.94 337 LEU A N 1
ATOM 2694 C CA . LEU A 1 337 ? 1.263 -1.494 14.002 1.00 86.94 337 LEU A CA 1
ATOM 2695 C C . LEU A 1 337 ? 0.508 -1.720 15.313 1.00 86.94 337 LEU A C 1
ATOM 2697 O O . LEU A 1 337 ? 0.598 -2.805 15.882 1.00 86.94 337 LEU A O 1
ATOM 2701 N N . ASP A 1 338 ? -0.244 -0.734 15.801 1.00 85.44 338 ASP A N 1
ATOM 2702 C CA . ASP A 1 338 ? -1.069 -0.918 16.995 1.00 85.44 338 ASP A CA 1
ATOM 2703 C C . ASP A 1 338 ? -2.139 -1.994 16.777 1.00 85.44 338 ASP A C 1
ATOM 2705 O O . ASP A 1 338 ? -2.385 -2.778 17.691 1.00 85.44 338 ASP A O 1
ATOM 2709 N N . LEU A 1 339 ? -2.732 -2.059 15.578 1.00 84.81 339 LEU A N 1
ATOM 2710 C CA . LEU A 1 339 ? -3.681 -3.110 15.184 1.00 84.81 339 LEU A CA 1
ATOM 2711 C C . LEU A 1 339 ? -3.021 -4.489 15.190 1.00 84.81 339 LEU A C 1
ATOM 2713 O O . LEU A 1 339 ? -3.513 -5.423 15.816 1.00 84.81 339 LEU A O 1
ATOM 2717 N N . THR A 1 340 ? -1.848 -4.587 14.570 1.00 83.50 340 THR A N 1
ATOM 2718 C CA . THR A 1 340 ? -1.049 -5.817 14.539 1.00 83.50 340 THR A CA 1
ATOM 2719 C C . THR A 1 340 ? -0.701 -6.293 15.946 1.00 83.50 340 THR A C 1
ATOM 2721 O O . THR A 1 340 ? -0.848 -7.465 16.285 1.00 83.50 340 THR A O 1
ATOM 2724 N N . LEU A 1 341 ? -0.259 -5.373 16.805 1.00 81.69 341 LEU A N 1
ATOM 2725 C CA . LEU A 1 341 ? 0.015 -5.687 18.197 1.00 81.69 341 LEU A CA 1
ATOM 2726 C C . LEU A 1 341 ? -1.271 -6.045 18.938 1.00 81.69 341 LEU A C 1
ATOM 2728 O O . LEU A 1 341 ? -1.241 -6.938 19.761 1.00 81.69 341 LEU A O 1
ATOM 2732 N N . HIS A 1 342 ? -2.409 -5.417 18.675 1.00 80.25 342 HIS A N 1
ATOM 2733 C CA . HIS A 1 342 ? -3.643 -5.789 19.363 1.00 80.25 342 HIS A CA 1
ATOM 2734 C C . HIS A 1 342 ? -3.996 -7.276 19.175 1.00 80.25 342 HIS A C 1
ATOM 2736 O O . HIS A 1 342 ? -4.381 -7.931 20.140 1.00 80.25 342 HIS A O 1
ATOM 2742 N N . ILE A 1 343 ? -3.777 -7.810 17.973 1.00 76.44 343 ILE A N 1
ATOM 2743 C CA . ILE A 1 343 ? -4.121 -9.190 17.604 1.00 76.44 343 ILE A CA 1
ATOM 2744 C C . ILE A 1 343 ? -3.046 -10.184 18.065 1.00 76.44 343 ILE A C 1
ATOM 2746 O O . ILE A 1 343 ? -3.337 -11.202 18.692 1.00 76.44 343 ILE A O 1
ATOM 2750 N N . PHE A 1 344 ? -1.779 -9.875 17.788 1.00 76.56 344 PHE A N 1
ATOM 2751 C CA . PHE A 1 344 ? -0.678 -10.836 17.912 1.00 76.56 344 PHE A CA 1
ATOM 2752 C C . PHE A 1 344 ? 0.230 -10.594 19.124 1.00 76.56 344 PHE A C 1
ATOM 2754 O O . PHE A 1 344 ? 1.246 -11.278 19.292 1.00 76.56 344 PHE A O 1
ATOM 2761 N N . ASN A 1 345 ? -0.085 -9.616 19.978 1.00 76.44 345 ASN A N 1
ATOM 2762 C CA . ASN A 1 345 ? 0.710 -9.330 21.165 1.00 76.44 345 ASN A CA 1
ATOM 2763 C C . ASN A 1 345 ? 0.480 -10.360 22.271 1.00 76.44 345 ASN A C 1
ATOM 2765 O O . ASN A 1 345 ? -0.598 -10.457 22.854 1.00 76.44 345 ASN A O 1
ATOM 2769 N N . TYR A 1 346 ? 1.562 -11.017 22.665 1.00 67.56 346 TYR A N 1
ATOM 2770 C CA . TYR A 1 346 ? 1.655 -11.761 23.906 1.00 67.56 346 TYR A CA 1
ATOM 2771 C C . TYR A 1 346 ? 2.817 -11.217 24.741 1.00 67.56 346 TYR A C 1
ATOM 2773 O O . TYR A 1 346 ? 3.971 -11.206 24.312 1.00 67.56 346 TYR A O 1
ATOM 2781 N N . ASN A 1 347 ? 2.520 -10.734 25.952 1.00 70.06 347 ASN A N 1
ATOM 2782 C CA . ASN A 1 347 ? 3.506 -10.163 26.883 1.00 70.06 347 ASN A CA 1
ATOM 2783 C C . ASN A 1 347 ? 4.361 -9.010 26.311 1.00 70.06 347 ASN A C 1
ATOM 2785 O O . ASN A 1 347 ? 5.535 -8.854 26.653 1.00 70.06 347 ASN A O 1
ATOM 2789 N N . GLY A 1 348 ? 3.778 -8.170 25.457 1.00 66.94 348 GLY A N 1
ATOM 2790 C CA . GLY A 1 348 ? 4.471 -7.045 24.823 1.00 66.94 348 GLY A CA 1
ATOM 2791 C C . GLY A 1 348 ? 5.376 -7.465 23.662 1.00 66.94 348 GLY A C 1
ATOM 2792 O O . GLY A 1 348 ? 6.403 -6.825 23.455 1.00 66.94 348 GLY A O 1
ATOM 2793 N N . LYS A 1 349 ? 5.068 -8.564 22.964 1.00 69.75 349 LYS A N 1
ATOM 2794 C CA . LYS A 1 349 ? 5.808 -9.061 21.795 1.00 69.75 349 LYS A CA 1
ATOM 2795 C C . LYS A 1 349 ? 4.843 -9.670 20.784 1.00 69.75 349 LYS A C 1
ATOM 2797 O O . LYS A 1 349 ? 3.891 -10.329 21.186 1.00 69.75 349 LYS A O 1
ATOM 2802 N N . LEU A 1 350 ? 5.124 -9.499 19.491 1.00 69.31 350 LEU A N 1
ATOM 2803 C CA . LEU A 1 350 ? 4.437 -10.266 18.455 1.00 69.31 350 LEU A CA 1
ATOM 2804 C C . LEU A 1 350 ? 4.736 -11.753 18.659 1.00 69.31 350 LEU A C 1
ATOM 2806 O O . LEU A 1 350 ? 5.878 -12.134 18.930 1.00 69.31 350 LEU A O 1
ATOM 2810 N N . SER A 1 351 ? 3.704 -12.570 18.562 1.00 72.75 351 SER A N 1
ATOM 2811 C CA . SER A 1 351 ? 3.774 -13.999 18.809 1.00 72.75 351 SER A CA 1
ATOM 2812 C C . SER A 1 351 ? 2.801 -14.731 17.902 1.00 72.75 351 SER A C 1
ATOM 2814 O O . SER A 1 351 ? 1.836 -14.139 17.419 1.00 72.75 351 SER A O 1
ATOM 2816 N N . CYS A 1 352 ? 3.045 -16.021 17.690 1.00 75.50 352 CYS A N 1
ATOM 2817 C CA . CYS A 1 352 ? 2.048 -16.869 17.055 1.00 75.50 352 CYS A CA 1
ATOM 2818 C C . CYS A 1 352 ? 0.764 -16.855 17.894 1.00 75.50 352 CYS A C 1
ATOM 2820 O O . CYS A 1 352 ? 0.789 -17.070 19.105 1.00 75.50 352 CYS A O 1
ATOM 2822 N N . ASP A 1 353 ? -0.357 -16.615 17.233 1.00 70.81 353 ASP A N 1
ATOM 2823 C CA . ASP A 1 353 ? -1.708 -16.650 17.782 1.00 70.81 353 ASP A CA 1
ATOM 2824 C C . ASP A 1 353 ? -2.037 -17.966 18.508 1.00 70.81 353 ASP A C 1
ATOM 2826 O O . ASP A 1 353 ? -2.730 -17.923 19.525 1.00 70.81 353 ASP A O 1
ATOM 2830 N N . LYS A 1 354 ? -1.493 -19.101 18.051 1.00 73.44 354 LYS A N 1
ATOM 2831 C CA . LYS A 1 354 ? -1.674 -20.418 18.680 1.00 73.44 354 LYS A CA 1
ATOM 2832 C C . LYS A 1 354 ? -0.763 -20.620 19.893 1.00 73.44 354 LYS A C 1
ATOM 2834 O O . LYS A 1 354 ? -1.234 -20.562 21.023 1.00 73.44 354 LYS A O 1
ATOM 2839 N N . CYS A 1 355 ? 0.546 -20.785 19.689 1.00 76.81 355 CYS A N 1
ATOM 2840 C CA . CYS A 1 355 ? 1.462 -21.146 20.782 1.00 76.81 355 CYS A CA 1
ATOM 2841 C C . CYS A 1 355 ? 1.949 -19.973 21.638 1.00 76.81 355 CYS A C 1
ATOM 2843 O O . CYS A 1 355 ? 2.699 -20.174 22.592 1.00 76.81 355 CYS A O 1
ATOM 2845 N N . LYS A 1 356 ? 1.593 -18.732 21.279 1.00 77.06 356 LYS A N 1
ATOM 2846 C CA . LYS A 1 356 ? 1.987 -17.500 21.984 1.00 77.06 356 LYS A CA 1
ATOM 2847 C C . LYS A 1 356 ? 3.507 -17.301 22.125 1.00 77.06 356 LYS A C 1
ATOM 2849 O O . LYS A 1 356 ? 3.969 -16.454 22.892 1.00 77.06 356 LYS A O 1
ATOM 2854 N N . LYS A 1 357 ? 4.315 -18.036 21.348 1.00 74.94 357 LYS A N 1
ATOM 2855 C CA . LYS A 1 357 ? 5.780 -17.906 21.300 1.00 74.94 357 LYS A CA 1
ATOM 2856 C C . LYS A 1 357 ? 6.200 -16.873 20.236 1.00 74.94 357 LYS A C 1
ATOM 2858 O O . LYS A 1 357 ? 5.558 -16.783 19.188 1.00 74.94 357 LYS A O 1
ATOM 2863 N N . PRO A 1 358 ? 7.279 -16.101 20.478 1.00 68.44 358 PRO A N 1
ATOM 2864 C CA . PRO A 1 358 ? 7.828 -15.135 19.517 1.00 68.44 358 PRO A CA 1
ATOM 2865 C C . PRO A 1 358 ? 8.607 -15.794 18.368 1.00 68.44 358 PRO A C 1
ATOM 2867 O O . PRO A 1 358 ? 8.916 -15.136 17.386 1.00 68.44 358 PRO A O 1
ATOM 2870 N N . GLU A 1 359 ? 8.943 -17.076 18.493 1.00 71.19 359 GLU A N 1
ATOM 2871 C CA . GLU A 1 359 ? 9.467 -17.919 17.421 1.00 71.19 359 GLU A CA 1
ATOM 2872 C C . GLU A 1 359 ? 8.672 -19.224 17.495 1.00 71.19 359 GLU A C 1
ATOM 2874 O O . GLU A 1 359 ? 8.701 -19.919 18.513 1.00 71.19 359 GLU A O 1
ATOM 2879 N N . CYS A 1 360 ? 7.868 -19.501 16.471 1.00 67.44 360 CYS A N 1
ATOM 2880 C CA . CYS A 1 360 ? 7.004 -20.674 16.451 1.00 67.44 360 CYS A CA 1
ATOM 2881 C C . CYS A 1 360 ? 7.850 -21.920 16.132 1.00 67.44 360 CYS A C 1
ATOM 2883 O O . CYS A 1 360 ? 8.407 -22.029 15.035 1.00 67.44 360 CYS A O 1
ATOM 2885 N N . ASP A 1 361 ? 7.972 -22.851 17.087 1.00 68.25 361 ASP A N 1
ATOM 2886 C CA . ASP A 1 361 ? 8.595 -24.153 16.839 1.00 68.25 361 ASP A CA 1
ATOM 2887 C C . ASP A 1 361 ? 7.572 -25.115 16.223 1.00 68.25 361 ASP A C 1
ATOM 2889 O O . ASP A 1 361 ? 6.475 -25.310 16.741 1.00 68.25 361 ASP A O 1
ATOM 2893 N N . MET A 1 362 ? 7.953 -25.699 15.090 1.00 55.38 362 MET A N 1
ATOM 2894 C CA . MET A 1 362 ? 7.136 -26.611 14.288 1.00 55.38 362 MET A CA 1
ATOM 2895 C C . MET A 1 362 ? 7.130 -28.038 14.830 1.00 55.38 362 MET A C 1
ATOM 2897 O O . MET A 1 362 ? 6.350 -28.851 14.349 1.00 55.38 362 MET A O 1
ATOM 2901 N N . THR A 1 363 ? 8.023 -28.350 15.767 1.00 63.00 363 THR A N 1
ATOM 2902 C CA . THR A 1 363 ? 8.074 -29.665 16.421 1.00 63.00 363 THR A CA 1
ATOM 2903 C C . THR A 1 363 ? 7.091 -29.785 17.585 1.00 63.00 363 THR A C 1
ATOM 2905 O O . THR A 1 363 ? 6.945 -30.863 18.143 1.00 63.00 363 THR A O 1
ATOM 2908 N N . ASP A 1 364 ? 6.419 -28.689 17.946 1.00 63.94 364 ASP A N 1
ATOM 2909 C CA . ASP A 1 364 ? 5.427 -28.658 19.015 1.00 63.94 364 ASP A CA 1
ATOM 2910 C C . ASP A 1 364 ? 4.101 -29.247 18.504 1.00 63.94 364 ASP A C 1
ATOM 2912 O O . ASP A 1 364 ? 3.512 -28.708 17.558 1.00 63.94 364 ASP A O 1
ATOM 2916 N N . ASP A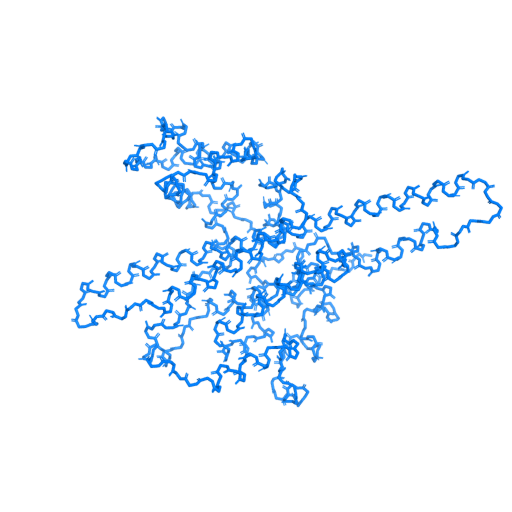 1 365 ? 3.644 -30.342 19.121 1.00 59.28 365 ASP A N 1
ATOM 2917 C CA . ASP A 1 365 ? 2.473 -31.134 18.709 1.00 59.28 365 ASP A CA 1
ATOM 2918 C C . ASP A 1 365 ? 1.189 -30.291 18.576 1.00 59.28 365 ASP A C 1
ATOM 2920 O O . ASP A 1 365 ? 0.329 -30.587 17.744 1.00 59.28 365 ASP A O 1
ATOM 2924 N N . GLU A 1 366 ? 1.097 -29.167 19.301 1.00 62.09 366 GLU A N 1
ATOM 2925 C CA . GLU A 1 366 ? 0.009 -28.179 19.193 1.00 62.09 366 GLU A CA 1
ATOM 2926 C C . GLU A 1 366 ? -0.176 -27.605 17.770 1.00 62.09 366 GLU A C 1
ATOM 2928 O O . GLU A 1 366 ? -1.226 -27.044 17.447 1.00 62.09 366 GLU A O 1
ATOM 2933 N N . HIS A 1 367 ? 0.826 -27.745 16.897 1.00 58.88 367 HIS A N 1
ATOM 2934 C CA . HIS A 1 367 ? 0.783 -27.295 15.503 1.00 58.88 367 HIS A CA 1
ATOM 2935 C C . HIS A 1 367 ? 0.673 -28.424 14.474 1.00 58.88 367 HIS A C 1
ATOM 2937 O O . HIS A 1 367 ? 0.613 -28.123 13.279 1.00 58.88 367 HIS A O 1
ATOM 2943 N N . LEU A 1 368 ? 0.698 -29.690 14.905 1.00 51.06 368 LEU A N 1
ATOM 2944 C CA . LEU A 1 368 ? 0.643 -30.853 14.015 1.00 51.06 368 LEU A CA 1
ATOM 2945 C C . LEU A 1 368 ? -0.798 -31.285 13.727 1.00 51.06 368 LEU A C 1
ATOM 2947 O O . LEU A 1 368 ? -1.094 -31.678 12.602 1.00 51.06 368 LEU A O 1
ATOM 2951 N N . ASP A 1 369 ? -1.694 -31.146 14.708 1.00 48.31 369 ASP A N 1
ATOM 2952 C CA . ASP A 1 369 ? -3.082 -31.631 14.604 1.00 48.31 369 ASP A CA 1
ATOM 2953 C C . ASP A 1 369 ? -4.048 -30.605 13.989 1.00 48.31 369 ASP A C 1
ATOM 2955 O O . ASP A 1 369 ? -5.145 -30.918 13.528 1.00 48.31 369 ASP A O 1
ATOM 2959 N N . THR A 1 370 ? -3.607 -29.351 13.902 1.00 43.94 370 THR A N 1
ATOM 2960 C CA . THR A 1 370 ? -4.242 -28.361 13.042 1.00 43.94 370 THR A CA 1
ATOM 2961 C C . THR A 1 370 ? -3.202 -27.870 12.069 1.00 43.94 370 THR A C 1
ATOM 2963 O O . THR A 1 370 ? -2.194 -27.309 12.487 1.00 43.94 370 THR A O 1
ATOM 2966 N N . ASN A 1 371 ? -3.476 -28.023 10.773 1.00 45.22 371 ASN A N 1
ATOM 2967 C CA . ASN A 1 371 ? -3.051 -27.095 9.732 1.00 45.22 371 ASN A CA 1
ATOM 2968 C C . ASN A 1 371 ? -2.734 -25.726 10.364 1.00 45.22 371 ASN A C 1
ATOM 2970 O O . ASN A 1 371 ? -3.662 -24.990 10.695 1.00 45.22 371 ASN A O 1
ATOM 2974 N N . GLY A 1 372 ? -1.453 -25.443 10.653 1.00 39.22 372 GLY A N 1
ATOM 2975 C CA . GLY A 1 372 ? -0.954 -24.310 11.454 1.00 39.22 372 GLY A CA 1
ATOM 2976 C C . GLY A 1 372 ? -1.123 -22.983 10.720 1.00 39.22 372 GLY A C 1
ATOM 2977 O O . GLY A 1 372 ? -0.172 -22.256 10.419 1.00 39.22 372 GLY A O 1
ATOM 2978 N N . MET A 1 373 ? -2.351 -22.742 10.319 1.00 46.75 373 MET A N 1
ATOM 2979 C CA . MET A 1 373 ? -2.776 -21.773 9.368 1.00 46.75 373 MET A CA 1
ATOM 2980 C C . MET A 1 373 ? -3.312 -20.576 10.142 1.00 46.75 373 MET A C 1
ATOM 2982 O O . MET A 1 373 ? -4.146 -20.724 11.027 1.00 46.75 373 MET A O 1
ATOM 2986 N N . LEU A 1 374 ? -2.883 -19.400 9.706 1.00 48.34 374 LEU A N 1
ATOM 2987 C CA . LEU A 1 374 ? -3.676 -18.173 9.720 1.00 48.34 374 LEU A CA 1
ATOM 2988 C C . LEU A 1 374 ? -4.940 -18.313 8.814 1.00 48.34 374 LEU A C 1
ATOM 2990 O O . LEU A 1 374 ? -5.475 -17.334 8.325 1.00 48.34 374 LEU A O 1
ATOM 2994 N N . PHE A 1 375 ? -5.396 -19.535 8.521 1.00 46.16 375 PHE A N 1
ATOM 2995 C CA . PHE A 1 375 ? -6.576 -19.837 7.719 1.00 46.16 375 PHE A CA 1
ATOM 2996 C C . PHE A 1 375 ? -7.605 -20.471 8.647 1.00 46.16 375 PHE A C 1
ATOM 2998 O O . PHE A 1 375 ? -7.312 -21.458 9.325 1.00 46.16 375 PHE A O 1
ATOM 3005 N N . GLY A 1 376 ? -8.816 -19.918 8.639 1.00 39.88 376 GLY A N 1
ATOM 3006 C CA . GLY A 1 376 ? -9.994 -20.645 9.103 1.00 39.88 376 GLY A CA 1
ATOM 3007 C C . GLY A 1 376 ? -10.285 -21.856 8.206 1.00 39.88 376 GLY A C 1
ATOM 3008 O O . GLY A 1 376 ? -9.698 -22.007 7.133 1.00 39.88 376 GLY A O 1
ATOM 3009 N N . ASP A 1 377 ? -11.226 -22.701 8.625 1.00 40.03 377 ASP A N 1
ATOM 3010 C CA . ASP A 1 377 ? -11.588 -23.970 7.967 1.00 40.03 377 ASP A CA 1
ATOM 3011 C C . ASP A 1 377 ? -11.959 -23.855 6.467 1.00 40.03 377 ASP A C 1
ATOM 3013 O O . ASP A 1 377 ? -11.957 -24.846 5.738 1.00 40.03 377 ASP A O 1
ATOM 3017 N N . THR A 1 378 ? -12.229 -22.646 5.973 1.00 41.31 378 THR A N 1
ATOM 3018 C CA . THR A 1 378 ? -12.762 -22.339 4.639 1.00 41.31 378 THR A CA 1
ATOM 3019 C C . THR A 1 378 ? -11.832 -22.699 3.470 1.00 41.31 378 THR A C 1
ATOM 3021 O O . THR A 1 378 ? -12.307 -23.119 2.417 1.00 41.31 378 THR A O 1
ATOM 3024 N N . VAL A 1 379 ? -10.507 -22.575 3.617 1.00 42.22 379 VAL A N 1
ATOM 3025 C CA . VAL A 1 379 ? -9.561 -22.754 2.488 1.00 42.22 379 VAL A CA 1
ATOM 3026 C C . VAL A 1 379 ? -9.219 -24.223 2.213 1.00 42.22 379 VAL A C 1
ATOM 3028 O O . VAL A 1 379 ? -8.812 -24.581 1.106 1.00 42.22 379 VAL A O 1
ATOM 3031 N N . ARG A 1 380 ? -9.486 -25.111 3.175 1.00 40.44 380 ARG A N 1
ATOM 3032 C CA . ARG A 1 380 ? -9.312 -26.560 3.013 1.00 40.44 380 ARG A CA 1
ATOM 3033 C C . ARG A 1 380 ? -10.153 -27.114 1.859 1.00 40.44 380 ARG A C 1
ATOM 3035 O O . ARG A 1 380 ? -9.627 -27.852 1.033 1.00 40.44 380 ARG A O 1
ATOM 3042 N N . GLY A 1 381 ? -11.414 -26.688 1.758 1.00 51.06 381 GLY A N 1
ATOM 3043 C CA . GLY A 1 381 ? -12.300 -27.111 0.672 1.00 51.06 381 GLY A CA 1
ATOM 3044 C C . GLY A 1 381 ? -11.791 -26.688 -0.709 1.00 51.06 381 GLY A C 1
ATOM 3045 O O . GLY A 1 381 ? -11.939 -27.432 -1.669 1.00 51.06 381 GLY A O 1
ATOM 3046 N N . PHE A 1 382 ? -11.124 -25.536 -0.815 1.00 41.75 382 PHE A N 1
ATOM 3047 C CA . PHE A 1 382 ? -10.591 -25.046 -2.088 1.00 41.75 382 PHE A CA 1
ATOM 3048 C C . PHE A 1 382 ? -9.386 -25.865 -2.575 1.00 41.75 382 PHE A C 1
ATOM 3050 O O . PHE A 1 382 ? -9.339 -26.247 -3.742 1.00 41.75 382 PHE A O 1
ATOM 3057 N N . PHE A 1 383 ? -8.439 -26.198 -1.691 1.00 43.78 383 PHE A N 1
ATOM 3058 C CA . PHE A 1 383 ? -7.292 -27.035 -2.068 1.00 43.78 383 PHE A CA 1
ATOM 3059 C C . PHE A 1 383 ? -7.666 -28.498 -2.282 1.00 43.78 383 PHE A C 1
ATOM 3061 O O . PHE A 1 383 ? -7.096 -29.124 -3.167 1.00 43.78 383 PHE A O 1
ATOM 3068 N N . GLU A 1 384 ? -8.631 -29.037 -1.535 1.00 47.41 384 GLU A N 1
ATOM 3069 C CA . GLU A 1 384 ? -9.178 -30.368 -1.819 1.00 47.41 384 GLU A CA 1
ATOM 3070 C C . GLU A 1 384 ? -9.876 -30.389 -3.189 1.00 47.41 384 GLU A C 1
ATOM 3072 O O . GLU A 1 384 ? -9.759 -31.373 -3.910 1.00 47.41 384 GLU A O 1
ATOM 3077 N N . VAL A 1 385 ? -10.526 -29.301 -3.614 1.00 51.38 385 VAL A N 1
ATOM 3078 C CA . VAL A 1 385 ? -11.099 -29.192 -4.967 1.00 51.38 385 VAL A CA 1
ATOM 3079 C C . VAL A 1 385 ? -10.014 -29.085 -6.043 1.00 51.38 385 VAL A C 1
ATOM 3081 O O . VAL A 1 385 ? -10.106 -29.796 -7.036 1.00 51.38 385 VAL A O 1
ATOM 3084 N N . ILE A 1 386 ? -8.967 -28.271 -5.849 1.00 46.38 386 ILE A N 1
ATOM 3085 C CA . ILE A 1 386 ? -7.862 -28.144 -6.823 1.00 46.38 386 ILE A CA 1
ATOM 3086 C C . ILE A 1 386 ? -7.039 -29.433 -6.926 1.00 46.38 386 ILE A C 1
ATOM 3088 O O . ILE A 1 386 ? -6.676 -29.856 -8.019 1.00 46.38 386 ILE A O 1
ATOM 3092 N N . ALA A 1 387 ? -6.735 -30.076 -5.798 1.00 46.62 387 ALA A N 1
ATOM 3093 C CA . ALA A 1 387 ? -5.959 -31.314 -5.781 1.00 46.62 387 ALA A CA 1
ATOM 3094 C C . ALA A 1 387 ? -6.722 -32.494 -6.405 1.00 46.62 387 ALA A C 1
ATOM 3096 O O . ALA A 1 387 ? -6.093 -33.429 -6.892 1.00 46.62 387 ALA A O 1
ATOM 3097 N N . ASN A 1 388 ? -8.060 -32.441 -6.401 1.00 50.94 388 ASN A N 1
ATOM 3098 C CA . ASN A 1 388 ? -8.924 -33.461 -6.997 1.00 50.94 388 ASN A CA 1
ATOM 3099 C C . ASN A 1 388 ? -9.475 -33.075 -8.381 1.00 50.94 388 ASN A C 1
ATOM 3101 O O . ASN A 1 388 ? -10.154 -33.892 -9.002 1.00 50.94 388 ASN A O 1
ATOM 3105 N N . SER A 1 389 ? -9.221 -31.862 -8.882 1.00 39.34 389 SER A N 1
ATOM 3106 C CA . SER A 1 389 ? -9.566 -31.498 -10.256 1.00 39.34 389 SER A CA 1
ATOM 3107 C C . SER A 1 389 ? -8.525 -32.073 -11.213 1.00 39.34 389 SER A C 1
ATOM 3109 O O . SER A 1 389 ? -7.351 -31.712 -11.137 1.00 39.34 389 SER A O 1
ATOM 3111 N N . GLU A 1 390 ? -8.953 -32.969 -12.106 1.00 37.00 390 GLU A N 1
ATOM 3112 C CA . GLU A 1 390 ? -8.107 -33.445 -13.202 1.00 37.00 390 GLU A CA 1
ATOM 3113 C C . GLU A 1 390 ? -7.634 -32.250 -14.050 1.00 37.00 390 GLU A C 1
ATOM 3115 O O . GLU A 1 390 ? -8.406 -31.305 -14.259 1.00 37.00 390 GLU A O 1
ATOM 3120 N N . PRO A 1 391 ? -6.378 -32.255 -14.534 1.00 40.28 391 PRO A N 1
ATOM 3121 C CA . PRO A 1 391 ? -5.898 -31.207 -15.419 1.00 40.28 391 PRO A CA 1
ATOM 3122 C C . PRO A 1 391 ? -6.807 -31.142 -16.647 1.00 40.28 391 PRO A C 1
ATOM 3124 O O . PRO A 1 391 ? -6.980 -32.130 -17.360 1.00 40.28 391 PRO A O 1
ATOM 3127 N N . VAL A 1 392 ? -7.408 -29.973 -16.871 1.00 37.41 392 VAL A N 1
ATOM 3128 C CA . VAL A 1 392 ? -8.184 -29.701 -18.081 1.00 37.41 392 VAL A CA 1
ATOM 3129 C C . VAL A 1 392 ? -7.209 -29.777 -19.256 1.00 37.41 392 VAL A C 1
ATOM 3131 O O . VAL A 1 392 ? -6.285 -28.966 -19.335 1.00 37.41 392 VAL A O 1
ATOM 3134 N N . ALA A 1 393 ? -7.379 -30.811 -20.081 1.00 34.72 393 ALA A N 1
ATOM 3135 C CA . ALA A 1 393 ? -6.542 -31.113 -21.239 1.00 34.72 393 ALA A CA 1
ATOM 3136 C C . ALA A 1 393 ? -6.701 -30.095 -22.374 1.00 34.72 393 ALA A C 1
ATOM 3138 O O . ALA A 1 393 ? -7.838 -29.602 -22.573 1.00 34.72 393 ALA A O 1
#

Foldseek 3Di:
DPDQQAAVPHRLFQAALQNLLVLLCQACVVVLLVDQLVVLLVQLLVLLVVLLVCLVVVVLLSNLLSLLSNSSSLSSSVSSQQDDDDPVCVPVPPQRRNHDHDGLLCLLCLCCVLAPLQQLLVLQCVLVVHDQDPPDPDQDDRDALVSLVVSVVVRVVVQEDPCVVVVVCRVSRDPSSVVSSSVSSVSNCVVSVVVRDSHQVSVLVSLCSYCVVVLVPDALSVLSVQLSVLSVQLVVLSVCSNPQDDDDPVDPVSVVVSVVVSVVSSSSNSNSSSVNVSSSSSSLVSSVVVLVVQLVVLLVVLVVQVVPPDVDRDPCSHNVNSCCVSVVRPVQPPGSSSSNCVQQPDPSHGHQNFPNHSHDDPPPVSCVVDVSDPDDPPCVVVVVCVVPDDPPD

pLDDT: mean 82.82, std 16.25, range [33.94, 98.31]

Radius of gyration: 23.78 Å; chains: 1; bounding box: 55×56×69 Å

Secondary structure (DSSP, 8-state):
-PPPPEETTEEGGG--HHHHHHHHHHHHHHHHTTS-HHHHHHHHHHHHHHHHHHHHTT-HHHHHHHHHHHHHHHHHHHHHHTSPPPHHHHTT-TTT-----S-HHHHHHHH-SSS-HHHHHHHHHHHHT----TT--SPPPPPPHHHHHHHHHHHHHH-S--GGGGHHHHHT--HHHHHHHHHHHHHHGGGSGGGS--SHHHHHHHHHHHHHHHHHHS-HHHHHHHHHHHHHHHHHHHHHHHTPPPP-TT-HHHHHHHHHHHHHHHHHHHHHHHHHHHHHHHHHHHHHHHHHHHHHHHHHHHHHHHHS--SS--GGG-HHHHHHHHHHHHTT--SHHHHHHHHHEETTEE--TTT--SS--TTSGGGTSS---S--THHHHHHHHHHHSPP--

Sequence (393 aa):
MPRVKRFGRVNVEKASIDDLASQVGKIWGRRDTKRPPLVQWLGVVDHTSRLVEFVRKSKWDQVVIEIGEVFVWWLSFMNRLAQEPSDTDALELTNAVLFLPGKVSDIVWSKYPGVCPVCFGLEVARRAGVSIEENQEEKPAIPGVSTLVAAHEAMIREGSCRCLSRNDAIENRPQWFKDYTKEAISGVIPSIRDQKPTTLNELENMFKRLFSSKYDIMSVVEVALHLQEEVGEIANAMLRLHCQPHKDSSKSEDLEEYRAERSIRMRSLAEELADVFSWLVATRESTQRIIQTGLHFTRELARRETDRKQEEPNPLLTPDAVENVVRLALSPASTLLDLTLHIFNYNGKLSCDKCKKPECDMTDDEHLDTNGMLFGDTVRGFFEVIANSEPVA